Protein 1S9A (pdb70)

B-factor: mean 57.94, std 10.16, range [31.76, 97.39]

Structure (mmCIF, N/CA/C/O backbone):
data_1S9A
#
_entry.id   1S9A
#
_cell.length_a   89.328
_cell.length_b   89.328
_cell.length_c   313.395
_cell.angle_alpha   90.00
_cell.angle_beta   90.00
_cell.angle_gamma   120.00
#
_symmetry.space_group_name_H-M   'P 63 2 2'
#
loop_
_entity.id
_entity.type
_entity.pdbx_description
1 polymer 'Chlorocatechol 1,2-dioxygenase'
2 non-polymer 'FE (III) ION'
3 non-polymer '(1-HEXADECANOYL-2-TETRADECANOYL-GLYCEROL-3-YL) PHOSPHONYL CHOLINE'
4 non-polymer TRIS(HYDROXYETHYL)AMINOMETHANE
5 non-polymer 'BENZOIC ACID'
6 water water
#
loop_
_atom_site.group_PDB
_atom_site.id
_atom_site.type_symbol
_atom_site.label_atom_id
_atom_site.label_alt_id
_atom_site.label_comp_id
_atom_site.label_asym_id
_atom_site.label_entity_id
_atom_site.label_seq_id
_atom_site.pdbx_PDB_ins_code
_atom_site.Cartn_x
_atom_site.Cartn_y
_atom_site.Cartn_z
_atom_site.occupancy
_atom_site.B_iso_or_equiv
_atom_site.auth_seq_id
_atom_site.auth_comp_id
_atom_site.auth_asym_id
_atom_site.auth_atom_id
_atom_site.pdbx_PDB_model_num
ATOM 1 N N . ALA A 1 2 ? 17.471 66.639 265.587 1.00 63.28 2 ALA A N 1
ATOM 2 C CA . ALA A 1 2 ? 18.764 67.012 266.225 1.00 63.35 2 ALA A CA 1
ATOM 3 C C . ALA A 1 2 ? 18.629 68.152 267.232 1.00 63.24 2 ALA A C 1
ATOM 4 O O . ALA A 1 2 ? 17.908 69.117 266.985 1.00 63.36 2 ALA A O 1
ATOM 6 N N . ASN A 1 3 ? 19.354 68.024 268.350 1.00 62.90 3 ASN A N 1
ATOM 7 C CA . ASN A 1 3 ? 19.420 69.017 269.421 1.00 62.16 3 ASN A CA 1
ATOM 8 C C . ASN A 1 3 ? 20.656 69.914 269.336 1.00 61.35 3 ASN A C 1
ATOM 9 O O . ASN A 1 3 ? 21.786 69.426 269.454 1.00 61.53 3 ASN A O 1
ATOM 14 N N . THR A 1 4 ? 20.463 71.222 269.161 1.00 60.30 4 THR A N 1
ATOM 15 C CA . THR A 1 4 ? 21.614 72.138 269.106 1.00 59.26 4 THR A CA 1
ATOM 16 C C . THR A 1 4 ? 22.377 72.170 270.428 1.00 57.96 4 THR A C 1
ATOM 17 O O . THR A 1 4 ? 23.573 72.419 270.430 1.00 57.74 4 THR A O 1
ATOM 21 N N . ARG A 1 5 ? 21.672 71.925 271.537 1.00 56.80 5 ARG A N 1
ATOM 22 C CA . ARG A 1 5 ? 22.304 71.746 272.848 1.00 55.77 5 ARG A CA 1
ATOM 23 C C . ARG A 1 5 ? 23.321 70.605 272.797 1.00 54.89 5 ARG A C 1
ATOM 24 O O . ARG A 1 5 ? 24.486 70.781 273.171 1.00 54.25 5 ARG A O 1
ATOM 32 N N . VAL A 1 6 ? 22.873 69.441 272.333 1.00 53.86 6 VAL A N 1
ATOM 33 C CA . VAL A 1 6 ? 23.752 68.284 272.261 1.00 53.36 6 VAL A CA 1
ATOM 34 C C . VAL A 1 6 ? 24.914 68.586 271.317 1.00 52.75 6 VAL A C 1
ATOM 35 O O . VAL A 1 6 ? 26.063 68.250 271.613 1.00 52.18 6 VAL A O 1
ATOM 39 N N . ILE A 1 7 ? 24.624 69.268 270.214 1.00 52.12 7 ILE A N 1
ATOM 40 C CA . ILE A 1 7 ? 25.661 69.521 269.238 1.00 51.82 7 ILE A CA 1
ATOM 41 C C . ILE A 1 7 ? 26.722 70.460 269.797 1.00 51.83 7 ILE A C 1
ATOM 42 O O . ILE A 1 7 ? 27.921 70.174 269.705 1.00 52.34 7 ILE A O 1
ATOM 47 N N . GLU A 1 8 ? 26.289 71.554 270.404 1.00 51.44 8 GLU A N 1
ATOM 48 C CA . GLU A 1 8 ? 27.223 72.523 270.949 1.00 51.71 8 GLU A CA 1
ATOM 49 C C . GLU A 1 8 ? 28.048 71.933 272.090 1.00 50.83 8 GLU A C 1
ATOM 50 O O . GLU A 1 8 ? 29.272 72.028 272.074 1.00 51.04 8 GLU A O 1
ATOM 56 N N . LEU A 1 9 ? 27.377 71.288 273.046 1.00 49.80 9 LEU A N 1
ATOM 57 C CA . LEU A 1 9 ? 28.042 70.698 274.198 1.00 48.72 9 LEU A CA 1
ATOM 58 C C . LEU A 1 9 ? 28.896 69.507 273.827 1.00 48.54 9 LEU A C 1
ATOM 59 O O . LEU A 1 9 ? 30.023 69.391 274.303 1.00 48.59 9 LEU A O 1
ATOM 64 N N . PHE A 1 10 ? 28.383 68.631 272.970 1.00 47.96 10 PHE A N 1
ATOM 65 C CA . PHE A 1 10 ? 29.119 67.425 272.647 1.00 47.83 10 PHE A CA 1
ATOM 66 C C . PHE A 1 10 ? 30.350 67.666 271.788 1.00 47.67 10 PHE A C 1
ATOM 67 O O . PHE A 1 10 ? 31.356 66.994 271.974 1.00 47.90 10 PHE A O 1
ATOM 75 N N . ASP A 1 11 ? 30.270 68.599 270.844 1.00 47.62 11 ASP A N 1
ATOM 76 C CA . ASP A 1 11 ? 31.415 68.933 270.001 1.00 47.64 11 ASP A CA 1
ATOM 77 C C . ASP A 1 11 ? 32.534 69.540 270.836 1.00 47.60 11 ASP A C 1
ATOM 78 O O . ASP A 1 11 ? 33.716 69.233 270.620 1.00 47.95 11 ASP A O 1
ATOM 83 N N . GLU A 1 12 ? 32.162 70.392 271.796 1.00 47.29 12 GLU A N 1
ATOM 84 C CA . GLU A 1 12 ? 33.132 70.991 272.693 1.00 47.08 12 GLU A CA 1
ATOM 85 C C . GLU A 1 12 ? 33.767 69.939 273.580 1.00 47.01 12 GLU A C 1
ATOM 86 O O . GLU A 1 12 ? 34.996 69.887 273.673 1.00 46.86 12 GLU A O 1
ATOM 92 N N . PHE A 1 13 ? 32.918 69.115 274.210 1.00 47.00 13 PHE A N 1
ATOM 93 C CA . PHE A 1 13 ? 33.322 68.002 275.075 1.00 47.02 13 PHE A CA 1
ATOM 94 C C . PHE A 1 13 ? 34.315 67.067 274.375 1.00 47.70 13 PHE A C 1
ATOM 95 O O . PHE A 1 13 ? 35.317 66.669 274.978 1.00 47.78 13 PHE A O 1
ATOM 103 N N . THR A 1 14 ? 34.066 66.730 273.108 1.00 47.87 14 THR A N 1
ATOM 104 C CA . THR A 1 14 ? 35.033 65.907 272.381 1.00 48.80 14 THR A CA 1
ATOM 105 C C . THR A 1 14 ? 36.376 66.609 272.136 1.00 49.01 14 THR A C 1
ATOM 106 O O . THR A 1 14 ? 37.417 65.986 272.330 1.00 49.42 14 THR A O 1
ATOM 110 N N . ASP A 1 15 ? 36.361 67.884 271.733 1.00 49.31 15 ASP A N 1
ATOM 111 C CA . ASP A 1 15 ? 37.602 68.670 271.648 1.00 49.79 15 ASP A CA 1
ATOM 112 C C . ASP A 1 15 ? 38.346 68.690 272.984 1.00 49.36 15 ASP A C 1
ATOM 113 O O . ASP A 1 15 ? 39.573 68.627 273.010 1.00 49.52 15 ASP A O 1
ATOM 118 N N . LEU A 1 16 ? 37.585 68.781 274.079 1.00 48.77 16 LEU A N 1
ATOM 119 C CA . LEU A 1 16 ? 38.103 68.853 275.445 1.00 48.19 16 LEU A CA 1
ATOM 120 C C . LEU A 1 16 ? 38.805 67.577 275.878 1.00 47.45 16 LEU A C 1
ATOM 121 O O . LEU A 1 16 ? 39.893 67.617 276.470 1.00 46.77 16 LEU A O 1
ATOM 126 N N . ILE A 1 17 ? 38.161 66.447 275.600 1.00 46.99 17 ILE A N 1
ATOM 127 C CA . ILE A 1 17 ? 38.711 65.156 275.970 1.00 46.20 17 ILE A CA 1
ATOM 128 C C . ILE A 1 17 ? 39.889 64.817 275.065 1.00 46.40 17 ILE A C 1
ATOM 129 O O . ILE A 1 17 ? 40.884 64.234 275.524 1.00 46.04 17 ILE A O 1
ATOM 134 N N . ARG A 1 18 ? 39.795 65.218 273.799 1.00 46.57 18 ARG A N 1
ATOM 135 C CA . ARG A 1 18 ? 40.896 65.010 272.857 1.00 47.16 18 ARG A CA 1
ATOM 136 C C . ARG A 1 18 ? 42.136 65.778 273.299 1.00 47.30 18 ARG A C 1
ATOM 137 O O . ARG A 1 18 ? 43.225 65.217 273.293 1.00 47.50 18 ARG A O 1
ATOM 145 N N . ASP A 1 19 ? 41.957 67.038 273.718 1.00 46.92 19 ASP A N 1
ATOM 146 C CA . ASP A 1 19 ? 43.044 67.843 274.255 1.00 46.91 19 ASP A CA 1
ATOM 147 C C . ASP A 1 19 ? 43.646 67.243 275.528 1.00 46.07 19 ASP A C 1
ATOM 148 O O . ASP A 1 19 ? 44.841 67.383 275.791 1.00 45.80 19 ASP A O 1
ATOM 153 N N . PHE A 1 20 ? 42.803 66.592 276.315 1.00 45.08 20 PHE A N 1
ATOM 154 C CA . PHE A 1 20 ? 43.208 65.963 277.566 1.00 44.36 20 PHE A CA 1
ATOM 155 C C . PHE A 1 20 ? 44.099 64.753 277.249 1.00 43.95 20 PHE A C 1
ATOM 156 O O . PHE A 1 20 ? 45.222 64.661 277.738 1.00 43.86 20 PHE A O 1
ATOM 164 N N . ILE A 1 21 ? 43.579 63.844 276.425 1.00 43.51 21 ILE A N 1
ATOM 165 C CA . ILE A 1 21 ? 44.334 62.731 275.862 1.00 43.08 21 ILE A CA 1
ATOM 166 C C . ILE A 1 21 ? 45.726 63.170 275.393 1.00 43.80 21 ILE A C 1
ATOM 167 O O . ILE A 1 21 ? 46.720 62.580 275.781 1.00 44.12 21 ILE A O 1
ATOM 172 N N . VAL A 1 22 ? 45.790 64.206 274.556 1.00 44.51 22 VAL A N 1
ATOM 173 C CA . VAL A 1 22 ? 47.058 64.751 274.098 1.00 44.87 22 VAL A CA 1
ATOM 174 C C . VAL A 1 22 ? 47.887 65.349 275.244 1.00 45.54 22 VAL A C 1
ATOM 175 O O . VAL A 1 22 ? 49.018 64.944 275.446 1.00 45.61 22 VAL A O 1
ATOM 179 N N . ARG A 1 23 ? 47.315 66.301 275.983 1.00 46.58 23 ARG A N 1
ATOM 180 C CA . ARG A 1 23 ? 47.995 66.990 277.095 1.00 47.65 23 ARG A CA 1
ATOM 181 C C . ARG A 1 23 ? 48.672 66.030 278.059 1.00 47.47 23 ARG A C 1
ATOM 182 O O . ARG A 1 23 ? 49.804 66.249 278.476 1.00 47.97 23 ARG A O 1
ATOM 187 N N . HIS A 1 24 ? 47.960 64.972 278.412 1.00 47.05 24 HIS A N 1
ATOM 188 C CA . HIS A 1 24 ? 48.433 64.026 279.407 1.00 47.06 24 HIS A CA 1
ATOM 189 C C . HIS A 1 24 ? 49.101 62.779 278.825 1.00 47.49 24 HIS A C 1
ATOM 190 O O . HIS A 1 24 ? 49.592 61.931 279.577 1.00 46.93 24 HIS A O 1
ATOM 197 N N . GLU A 1 25 ? 49.130 62.683 277.497 1.00 48.30 25 GLU A N 1
ATOM 198 C CA . GLU A 1 25 ? 49.849 61.610 276.811 1.00 49.84 25 GLU A CA 1
ATOM 199 C C . GLU A 1 25 ? 49.223 60.255 277.180 1.00 49.88 25 GLU A C 1
ATOM 200 O O . GLU A 1 25 ? 49.929 59.338 277.646 1.00 49.77 25 GLU A O 1
ATOM 206 N N . ILE A 1 26 ? 47.904 60.137 277.012 1.00 49.59 26 ILE A N 1
ATOM 207 C CA . ILE A 1 26 ? 47.226 58.896 277.383 1.00 49.71 26 ILE A CA 1
ATOM 208 C C . ILE A 1 26 ? 47.515 57.796 276.364 1.00 50.31 26 ILE A C 1
ATOM 209 O O . ILE A 1 26 ? 47.248 57.947 275.167 1.00 50.62 26 ILE A O 1
ATOM 214 N N . THR A 1 27 ? 48.078 56.695 276.849 1.00 50.69 27 THR A N 1
ATOM 215 C CA . THR A 1 27 ? 48.573 55.638 275.971 1.00 50.98 27 THR A CA 1
ATOM 216 C C . THR A 1 27 ? 47.444 54.718 275.576 1.00 51.14 27 THR A C 1
ATOM 217 O O . THR A 1 27 ? 46.368 54.766 276.171 1.00 52.05 27 THR A O 1
ATOM 221 N N . THR A 1 28 ? 47.707 53.862 274.595 1.00 51.18 28 THR A N 1
ATOM 222 C CA . THR A 1 28 ? 46.821 52.746 274.269 1.00 51.44 28 THR A CA 1
ATOM 223 C C . THR A 1 28 ? 46.441 51.831 275.466 1.00 51.76 28 THR A C 1
ATOM 224 O O . THR A 1 28 ? 45.258 51.575 275.670 1.00 52.30 28 THR A O 1
ATOM 228 N N . PRO A 1 29 ? 47.394 51.331 276.254 1.00 51.95 29 PRO A N 1
ATOM 229 C CA . PRO A 1 29 ? 47.028 50.558 277.447 1.00 52.03 29 PRO A CA 1
ATOM 230 C C . PRO A 1 29 ? 46.084 51.327 278.376 1.00 52.35 29 PRO A C 1
ATOM 231 O O . PRO A 1 29 ? 45.010 50.803 278.691 1.00 52.36 29 PRO A O 1
ATOM 235 N N . GLU A 1 30 ? 46.477 52.544 278.774 1.00 52.63 30 GLU A N 1
ATOM 236 C CA . GLU A 1 30 ? 45.685 53.440 279.626 1.00 52.27 30 GLU A CA 1
ATOM 237 C C . GLU A 1 30 ? 44.265 53.616 279.080 1.00 52.42 30 GLU A C 1
ATOM 238 O O . GLU A 1 30 ? 43.291 53.489 279.809 1.00 52.31 30 GLU A O 1
ATOM 244 N N . TYR A 1 31 ? 44.159 53.881 277.785 1.00 52.44 31 TYR A N 1
ATOM 245 C CA . TYR A 1 31 ? 42.865 53.957 277.113 1.00 53.10 31 TYR A CA 1
ATOM 246 C C . TYR A 1 31 ? 42.020 52.683 277.280 1.00 53.49 31 TYR A C 1
ATOM 247 O O . TYR A 1 31 ? 40.810 52.752 277.550 1.00 53.72 31 TYR A O 1
ATOM 256 N N . GLU A 1 32 ? 42.669 51.528 277.116 1.00 53.63 32 GLU A N 1
ATOM 257 C CA . GLU A 1 32 ? 42.018 50.224 277.267 1.00 53.49 32 GLU A CA 1
ATOM 258 C C . GLU A 1 32 ? 41.544 49.993 278.698 1.00 52.26 32 GLU A C 1
ATOM 259 O O . GLU A 1 32 ? 40.494 49.411 278.928 1.00 52.34 32 GLU A O 1
ATOM 265 N N . THR A 1 33 ? 42.332 50.470 279.650 1.00 51.37 33 THR A N 1
ATOM 266 C CA . THR A 1 33 ? 42.040 50.330 281.073 1.00 50.79 33 THR A CA 1
ATOM 267 C C . THR A 1 33 ? 40.809 51.145 281.437 1.00 50.34 33 THR A C 1
ATOM 268 O O . THR A 1 33 ? 39.990 50.741 282.283 1.00 49.37 33 THR A O 1
ATOM 272 N N . ILE A 1 34 ? 40.708 52.299 280.778 1.00 50.01 34 ILE A N 1
ATOM 273 C CA . ILE A 1 34 ? 39.629 53.243 280.987 1.00 49.64 34 ILE A CA 1
ATOM 274 C C . ILE A 1 34 ? 38.388 52.656 280.331 1.00 49.51 34 ILE A C 1
ATOM 275 O O . ILE A 1 34 ? 37.315 52.608 280.935 1.00 49.09 34 ILE A O 1
ATOM 280 N N . MET A 1 35 ? 38.559 52.187 279.100 1.00 49.71 35 MET A N 1
ATOM 281 C CA . MET A 1 35 ? 37.495 51.502 278.390 1.00 50.28 35 MET A CA 1
ATOM 282 C C . MET A 1 35 ? 37.027 50.326 279.223 1.00 50.49 35 MET A C 1
ATOM 283 O O . MET A 1 35 ? 35.823 50.157 279.416 1.00 51.17 35 MET A O 1
ATOM 288 N N . GLN A 1 36 ? 37.959 49.536 279.749 1.00 50.13 36 GLN A N 1
ATOM 289 C CA . GLN A 1 36 ? 37.531 48.403 280.552 1.00 50.70 36 GLN A CA 1
ATOM 290 C C . GLN A 1 36 ? 36.890 48.839 281.869 1.00 50.43 36 GLN A C 1
ATOM 291 O O . GLN A 1 36 ? 35.916 48.239 282.296 1.00 51.03 36 GLN A O 1
ATOM 297 N N . TYR A 1 37 ? 37.400 49.896 282.491 1.00 50.28 37 TYR A N 1
ATOM 298 C CA . TYR A 1 37 ? 36.867 50.326 283.788 1.00 49.96 37 TYR A CA 1
ATOM 299 C C . TYR A 1 37 ? 35.435 50.843 283.629 1.00 50.38 37 TYR A C 1
ATOM 300 O O . TYR A 1 37 ? 34.569 50.583 284.480 1.00 49.96 37 TYR A O 1
ATOM 309 N N . MET A 1 38 ? 35.196 51.553 282.524 1.00 50.51 38 MET A N 1
ATOM 310 C CA . MET A 1 38 ? 33.890 52.132 282.265 1.00 50.81 38 MET A CA 1
ATOM 311 C C . MET A 1 38 ? 32.891 51.016 282.100 1.00 51.20 38 MET A C 1
ATOM 312 O O . MET A 1 38 ? 31.771 51.101 282.596 1.00 51.92 38 MET A O 1
ATOM 317 N N . ILE A 1 39 ? 33.312 49.960 281.413 1.00 51.24 39 ILE A N 1
ATOM 318 C CA . ILE A 1 39 ? 32.439 48.827 281.142 1.00 51.32 39 ILE A CA 1
ATOM 319 C C . ILE A 1 39 ? 31.989 48.179 282.442 1.00 51.67 39 ILE A C 1
ATOM 320 O O . ILE A 1 39 ? 30.810 47.867 282.611 1.00 51.83 39 ILE A O 1
ATOM 325 N N . SER A 1 40 ? 32.929 48.010 283.364 1.00 52.29 40 SER A N 1
ATOM 326 C CA . SER A 1 40 ? 32.655 47.348 284.635 1.00 52.77 40 SER A CA 1
ATOM 327 C C . SER A 1 40 ? 31.705 48.148 285.529 1.00 52.82 40 SER A C 1
ATOM 328 O O . SER A 1 40 ? 30.944 47.556 286.297 1.00 53.31 40 SER A O 1
ATOM 331 N N . VAL A 1 41 ? 31.749 49.481 285.427 1.00 52.79 41 VAL A N 1
ATOM 332 C CA . VAL A 1 41 ? 30.791 50.356 286.123 1.00 52.52 41 VAL A CA 1
ATOM 333 C C . VAL A 1 41 ? 29.355 50.030 285.671 1.00 52.61 41 VAL A C 1
ATOM 334 O O . VAL A 1 41 ? 28.455 49.847 286.500 1.00 51.69 41 VAL A O 1
ATOM 338 N N . GLY A 1 42 ? 29.176 49.940 284.350 1.00 53.24 42 GLY A N 1
ATOM 339 C CA . GLY A 1 42 ? 27.931 49.512 283.728 1.00 54.02 42 GLY A CA 1
ATOM 340 C C . GLY A 1 42 ? 27.507 48.121 284.168 1.00 54.77 42 GLY A C 1
ATOM 341 O O . GLY A 1 42 ? 26.338 47.896 284.515 1.00 54.73 42 GLY A O 1
ATOM 342 N N . GLU A 1 43 ? 28.470 47.198 284.187 1.00 55.03 43 GLU A N 1
ATOM 343 C CA . GLU A 1 43 ? 28.238 45.833 284.662 1.00 54.96 43 GLU A CA 1
ATOM 344 C C . GLU A 1 43 ? 27.923 45.749 286.154 1.00 54.20 43 GLU A C 1
ATOM 345 O O . GLU A 1 43 ? 27.324 44.768 286.592 1.00 55.00 43 GLU A O 1
ATOM 351 N N . ALA A 1 44 ? 28.326 46.750 286.932 1.00 52.84 44 ALA A N 1
ATOM 352 C CA . ALA A 1 44 ? 28.052 46.752 288.373 1.00 51.65 44 ALA A CA 1
ATOM 353 C C . ALA A 1 44 ? 26.811 47.554 288.700 1.00 51.26 44 ALA A C 1
ATOM 354 O O . ALA A 1 44 ? 26.448 47.678 289.870 1.00 51.11 44 ALA A O 1
ATOM 356 N N . GLY A 1 45 ? 26.177 48.111 287.666 1.00 51.02 45 GLY A N 1
ATOM 357 C CA . GLY A 1 45 ? 25.064 49.035 287.839 1.00 50.92 45 GLY A CA 1
ATOM 358 C C . GLY A 1 45 ? 25.391 50.324 288.594 1.00 50.55 45 GLY A C 1
ATOM 359 O O . GLY A 1 45 ? 24.557 50.875 289.306 1.00 50.79 45 GLY A O 1
ATOM 360 N N . GLU A 1 46 ? 26.593 50.839 288.409 1.00 50.09 46 GLU A N 1
ATOM 361 C CA . GLU A 1 46 ? 27.086 51.871 289.311 1.00 49.93 46 GLU A CA 1
ATOM 362 C C . GLU A 1 46 ? 27.141 53.285 288.725 1.00 49.17 46 GLU A C 1
ATOM 363 O O . GLU A 1 46 ? 27.557 54.229 289.400 1.00 48.49 46 GLU A O 1
ATOM 369 N N . TRP A 1 47 ? 26.687 53.434 287.489 1.00 48.51 47 TRP A N 1
ATOM 370 C CA . TRP A 1 47 ? 26.759 54.732 286.834 1.00 48.16 47 TRP A CA 1
ATOM 371 C C . TRP A 1 47 ? 26.141 55.851 287.657 1.00 47.87 47 TRP A C 1
ATOM 372 O O . TRP A 1 47 ? 26.814 56.845 287.881 1.00 47.91 47 TRP A O 1
ATOM 383 N N . PRO A 1 48 ? 24.902 55.696 288.143 1.00 47.94 48 PRO A N 1
ATOM 384 C CA . PRO A 1 48 ? 24.317 56.683 289.070 1.00 47.79 48 PRO A CA 1
ATOM 385 C C . PRO A 1 48 ? 25.201 56.999 290.273 1.00 47.60 48 PRO A C 1
ATOM 386 O O . PRO A 1 48 ? 25.531 58.171 290.485 1.00 47.53 48 PRO A O 1
ATOM 390 N N . LEU A 1 49 ? 25.595 55.968 291.018 1.00 47.53 49 LEU A N 1
ATOM 391 C CA . LEU A 1 49 ? 26.474 56.128 292.181 1.00 47.35 49 LEU A CA 1
ATOM 392 C C . LEU A 1 49 ? 27.796 56.832 291.830 1.00 46.97 49 LEU A C 1
ATOM 393 O O . LEU A 1 49 ? 28.215 57.761 292.525 1.00 47.09 49 LEU A O 1
ATOM 398 N N . TRP A 1 50 ? 28.440 56.378 290.755 1.00 46.53 50 TRP A N 1
ATOM 399 C CA . TRP A 1 50 ? 29.708 56.933 290.304 1.00 46.03 50 TRP A CA 1
ATOM 400 C C . TRP A 1 50 ? 29.561 58.440 290.022 1.00 45.94 50 TRP A C 1
ATOM 401 O O . TRP A 1 50 ? 30.264 59.261 290.626 1.00 45.30 50 TRP A O 1
ATOM 412 N N . LEU A 1 51 ? 28.629 58.789 289.130 1.00 45.63 51 LEU A N 1
ATOM 413 C CA . LEU A 1 51 ? 28.498 60.162 288.641 1.00 45.71 51 LEU A CA 1
ATOM 414 C C . LEU A 1 51 ? 28.055 61.085 289.735 1.00 46.31 51 LEU A C 1
ATOM 415 O O . LEU A 1 51 ? 28.486 62.238 289.802 1.00 46.36 51 LEU A O 1
ATOM 420 N N . ASP A 1 52 ? 27.182 60.567 290.591 1.00 47.05 52 ASP A N 1
ATOM 421 C CA . ASP A 1 52 ? 26.695 61.320 291.725 1.00 47.76 52 ASP A CA 1
ATOM 422 C C . ASP A 1 52 ? 27.815 61.549 292.721 1.00 47.59 52 ASP A C 1
ATOM 423 O O . ASP A 1 52 ? 27.878 62.608 293.361 1.00 47.69 52 ASP A O 1
ATOM 428 N N . ALA A 1 53 ? 28.687 60.550 292.869 1.00 47.34 53 ALA A N 1
ATOM 429 C CA . ALA A 1 53 ? 29.789 60.644 293.840 1.00 46.97 53 ALA A CA 1
ATOM 430 C C . ALA A 1 53 ? 30.674 61.824 293.501 1.00 46.51 53 ALA A C 1
ATOM 431 O O . ALA A 1 53 ? 31.045 62.592 294.374 1.00 46.46 53 ALA A O 1
ATOM 433 N N . PHE A 1 54 ? 30.959 61.991 292.213 1.00 46.33 54 PHE A N 1
ATOM 434 C CA . PHE A 1 54 ? 31.933 62.994 291.774 1.00 45.94 54 PHE A CA 1
ATOM 435 C C . PHE A 1 54 ? 31.350 64.294 291.235 1.00 45.75 54 PHE A C 1
ATOM 436 O O . PHE A 1 54 ? 31.971 65.341 291.397 1.00 46.08 54 PHE A O 1
ATOM 444 N N . PHE A 1 55 ? 30.167 64.240 290.623 1.00 45.41 55 PHE A N 1
ATOM 445 C CA . PHE A 1 55 ? 29.683 65.373 289.836 1.00 44.86 55 PHE A CA 1
ATOM 446 C C . PHE A 1 55 ? 28.364 66.017 290.259 1.00 45.15 55 PHE A C 1
ATOM 447 O O . PHE A 1 55 ? 28.178 67.208 290.043 1.00 45.35 55 PHE A O 1
ATOM 455 N N . GLU A 1 56 ? 27.460 65.267 290.879 1.00 45.24 56 GLU A N 1
ATOM 456 C CA . GLU A 1 56 ? 26.183 65.857 291.291 1.00 45.38 56 GLU A CA 1
ATOM 457 C C . GLU A 1 56 ? 26.335 67.111 292.161 1.00 45.71 56 GLU A C 1
ATOM 458 O O . GLU A 1 56 ? 25.466 67.994 292.145 1.00 45.66 56 GLU A O 1
ATOM 464 N N . THR A 1 57 ? 27.408 67.183 292.942 1.00 45.49 57 THR A N 1
ATOM 465 C CA . THR A 1 57 ? 27.676 68.401 293.694 1.00 46.25 57 THR A CA 1
ATOM 466 C C . THR A 1 57 ? 27.679 69.583 292.746 1.00 45.65 57 THR A C 1
ATOM 467 O O . THR A 1 57 ? 27.041 70.585 293.009 1.00 45.97 57 THR A O 1
ATOM 471 N N . THR A 1 58 ? 28.405 69.456 291.646 1.00 45.42 58 THR A N 1
ATOM 472 C CA . THR A 1 58 ? 28.577 70.564 290.728 1.00 45.77 58 THR A CA 1
ATOM 473 C C . THR A 1 58 ? 27.282 70.907 290.004 1.00 46.47 58 THR A C 1
ATOM 474 O O . THR A 1 58 ? 26.962 72.092 289.852 1.00 46.82 58 THR A O 1
ATOM 478 N N . VAL A 1 59 ? 26.539 69.892 289.567 1.00 46.56 59 VAL A N 1
ATOM 479 C CA . VAL A 1 59 ? 25.244 70.175 288.981 1.00 47.80 59 VAL A CA 1
ATOM 480 C C . VAL A 1 59 ? 24.331 70.810 290.040 1.00 48.46 59 VAL A C 1
ATOM 481 O O . VAL A 1 59 ? 23.596 71.754 289.735 1.00 48.64 59 VAL A O 1
ATOM 485 N N . ASP A 1 60 ? 24.429 70.347 291.287 1.00 49.37 60 ASP A N 1
ATOM 486 C CA . ASP A 1 60 ? 23.705 70.994 292.374 1.00 50.61 60 ASP A CA 1
ATOM 487 C C . ASP A 1 60 ? 24.075 72.463 292.569 1.00 51.40 60 ASP A C 1
ATOM 488 O O . ASP A 1 60 ? 23.195 73.290 292.758 1.00 51.02 60 ASP A O 1
ATOM 493 N N . SER A 1 61 ? 25.369 72.774 292.520 1.00 53.03 61 SER A N 1
ATOM 494 C CA . SER A 1 61 ? 25.878 74.132 292.754 1.00 55.06 61 SER A CA 1
ATOM 495 C C . SER A 1 61 ? 25.326 75.184 291.791 1.00 56.08 61 SER A C 1
ATOM 496 O O . SER A 1 61 ? 25.094 76.332 292.163 1.00 56.14 61 SER A O 1
ATOM 499 N N . VAL A 1 62 ? 25.122 74.789 290.545 1.00 57.57 62 VAL A N 1
ATOM 500 C CA . VAL A 1 62 ? 24.784 75.746 289.508 1.00 58.90 62 VAL A CA 1
ATOM 501 C C . VAL A 1 62 ? 23.301 75.911 289.360 1.00 60.12 62 VAL A C 1
ATOM 502 O O . VAL A 1 62 ? 22.837 76.955 288.905 1.00 60.44 62 VAL A O 1
ATOM 506 N N . SER A 1 63 ? 22.566 74.886 289.783 1.00 61.64 63 SER A N 1
ATOM 507 C CA . SER A 1 63 ? 21.118 74.821 289.593 1.00 63.18 63 SER A CA 1
ATOM 508 C C . SER A 1 63 ? 20.326 75.646 290.611 1.00 63.85 63 SER A C 1
ATOM 509 O O . SER A 1 63 ? 19.346 76.300 290.229 1.00 64.54 63 SER A O 1
ATOM 512 N N . TYR A 1 64 ? 20.756 75.612 291.878 1.00 63.94 64 TYR A N 1
ATOM 513 C CA . TYR A 1 64 ? 20.033 76.218 293.004 1.00 64.45 64 TYR A CA 1
ATOM 514 C C . TYR A 1 64 ? 20.978 77.139 293.792 1.00 64.62 64 TYR A C 1
ATOM 515 O O . TYR A 1 64 ? 22.148 76.806 293.964 1.00 65.13 64 TYR A O 1
ATOM 524 N N . GLY A 1 65 ? 20.483 78.284 294.265 1.00 64.58 65 GLY A N 1
ATOM 525 C CA . GLY A 1 65 ? 21.328 79.275 294.922 1.00 64.50 65 GLY A CA 1
ATOM 526 C C . GLY A 1 65 ? 21.157 79.363 296.436 1.00 64.64 65 GLY A C 1
ATOM 527 O O . GLY A 1 65 ? 20.203 78.806 296.985 1.00 64.76 65 GLY A O 1
ATOM 528 N N . LYS A 1 66 ? 22.096 80.039 297.107 1.00 64.57 66 LYS A N 1
ATOM 529 C CA . LYS A 1 66 ? 21.994 80.345 298.541 1.00 64.44 66 LYS A CA 1
ATOM 530 C C . LYS A 1 66 ? 21.106 81.567 298.768 1.00 63.70 66 LYS A C 1
ATOM 531 O O . LYS A 1 66 ? 20.884 82.363 297.859 1.00 64.46 66 LYS A O 1
ATOM 537 N N . GLY A 1 67 ? 20.615 81.728 299.987 1.00 62.74 67 GLY A N 1
ATOM 538 C CA . GLY A 1 67 ? 19.832 82.899 300.352 1.00 61.41 67 GLY A CA 1
ATOM 539 C C . GLY A 1 67 ? 19.214 82.712 301.715 1.00 60.48 67 GLY A C 1
ATOM 540 O O . GLY A 1 67 ? 19.768 82.014 302.567 1.00 60.20 67 GLY A O 1
ATOM 541 N N . ASN A 1 68 ? 18.057 83.321 301.934 1.00 59.82 68 ASN A N 1
ATOM 542 C CA . ASN A 1 68 ? 17.391 83.149 303.215 1.00 59.18 68 ASN A CA 1
ATOM 543 C C . ASN A 1 68 ? 16.367 82.022 303.165 1.00 58.22 68 ASN A C 1
ATOM 544 O O . ASN A 1 68 ? 15.297 82.079 303.783 1.00 59.11 68 ASN A O 1
ATOM 549 N N . TRP A 1 69 ? 16.729 80.982 302.422 1.00 56.36 69 TRP A N 1
ATOM 550 C CA . TRP A 1 69 ? 15.959 79.753 302.340 1.00 53.92 69 TRP A CA 1
ATOM 551 C C . TRP A 1 69 ? 16.909 78.603 302.615 1.00 51.88 69 TRP A C 1
ATOM 552 O O . TRP A 1 69 ? 18.116 78.781 302.641 1.00 51.48 69 TRP A O 1
ATOM 563 N N . THR A 1 70 ? 16.368 77.417 302.807 1.00 49.81 70 THR A N 1
ATOM 564 C CA . THR A 1 70 ? 17.215 76.279 303.073 1.00 47.95 70 THR A CA 1
ATOM 565 C C . THR A 1 70 ? 18.049 75.944 301.842 1.00 47.29 70 THR A C 1
ATOM 566 O O . THR A 1 70 ? 17.524 75.856 300.741 1.00 46.79 70 THR A O 1
ATOM 570 N N . SER A 1 71 ? 19.350 75.770 302.047 1.00 46.50 71 SER A N 1
ATOM 571 C CA . SER A 1 71 ? 20.235 75.285 301.005 1.00 45.68 71 SER A CA 1
ATOM 572 C C . SER A 1 71 ? 19.892 73.850 300.597 1.00 45.40 71 SER A C 1
ATOM 573 O O . SER A 1 71 ? 19.515 73.015 301.436 1.00 44.83 71 SER A O 1
ATOM 576 N N . SER A 1 72 ? 20.013 73.590 299.294 1.00 44.60 72 SER A N 1
ATOM 577 C CA . SER A 1 72 ? 19.819 72.267 298.737 1.00 43.88 72 SER A CA 1
ATOM 578 C C . SER A 1 72 ? 21.109 71.494 298.910 1.00 44.22 72 SER A C 1
ATOM 579 O O . SER A 1 72 ? 22.136 72.062 299.254 1.00 43.97 72 SER A O 1
ATOM 582 N N . ALA A 1 73 ? 21.053 70.194 298.665 1.00 44.01 73 ALA A N 1
ATOM 583 C CA . ALA A 1 73 ? 22.256 69.401 298.572 1.00 44.16 73 ALA A CA 1
ATOM 584 C C . ALA A 1 73 ? 21.915 68.289 297.601 1.00 44.39 73 ALA A C 1
ATOM 585 O O . ALA A 1 73 ? 20.748 68.151 297.208 1.00 44.52 73 ALA A O 1
ATOM 587 N N . ILE A 1 74 ? 22.912 67.506 297.201 1.00 44.10 74 ILE A N 1
ATOM 588 C CA . ILE A 1 74 ? 22.687 66.462 296.203 1.00 44.16 74 ILE A CA 1
ATOM 589 C C . ILE A 1 74 ? 21.636 65.442 296.673 1.00 44.40 74 ILE A C 1
ATOM 590 O O . ILE A 1 74 ? 21.409 65.260 297.872 1.00 45.09 74 ILE A O 1
ATOM 595 N N . GLN A 1 75 ? 20.964 64.816 295.720 1.00 44.44 75 GLN A N 1
ATOM 596 C CA . GLN A 1 75 ? 19.961 63.813 296.016 1.00 44.03 75 GLN A CA 1
ATOM 597 C C . GLN A 1 75 ? 20.625 62.452 296.221 1.00 43.91 75 GLN A C 1
ATOM 598 O O . GLN A 1 75 ? 20.127 61.604 296.967 1.00 43.77 75 GLN A O 1
ATOM 604 N N . GLY A 1 76 ? 21.751 62.248 295.548 1.00 43.64 76 GLY A N 1
ATOM 605 C CA . GLY A 1 76 ? 22.347 60.938 295.444 1.00 43.51 76 GLY A CA 1
ATOM 606 C C . GLY A 1 76 ? 21.472 59.998 294.632 1.00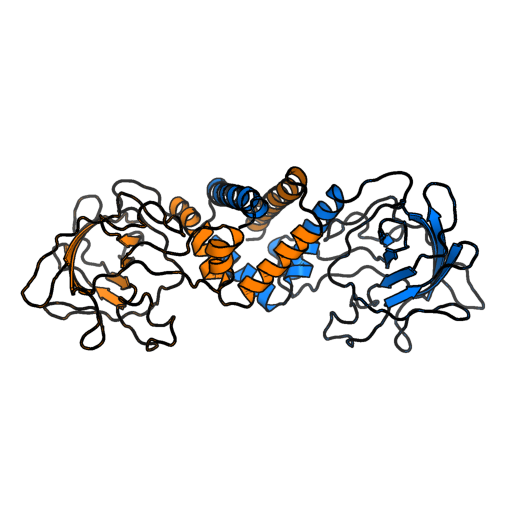 44.02 76 GLY A C 1
ATOM 607 O O . GLY A 1 76 ? 20.380 60.390 294.176 1.00 43.58 76 GLY A O 1
ATOM 608 N N . PRO A 1 77 ? 21.947 58.755 294.470 1.00 44.00 77 PRO A N 1
ATOM 609 C CA . PRO A 1 77 ? 21.259 57.724 293.679 1.00 44.07 77 PRO A CA 1
ATOM 610 C C . PRO A 1 77 ? 20.191 56.912 294.424 1.00 44.40 77 PRO A C 1
ATOM 611 O O . PRO A 1 77 ? 19.510 56.112 293.780 1.00 45.08 77 PRO A O 1
ATOM 615 N N . PHE A 1 78 ? 20.036 57.099 295.729 1.00 44.08 78 PHE A N 1
ATOM 616 C CA . PHE A 1 78 ? 19.264 56.135 296.514 1.00 43.76 78 PHE A CA 1
ATOM 617 C C . PHE A 1 78 ? 17.864 56.593 296.925 1.00 43.45 78 PHE A C 1
ATOM 618 O O . PHE A 1 78 ? 17.268 56.017 297.825 1.00 43.15 78 PHE A O 1
ATOM 626 N N . PHE A 1 79 ? 17.344 57.619 296.254 1.00 43.27 79 PHE A N 1
ATOM 627 C CA . PHE A 1 79 ? 15.962 58.043 296.468 1.00 43.05 79 PHE A CA 1
ATOM 628 C C . PHE A 1 79 ? 14.983 57.099 295.790 1.00 43.60 79 PHE A C 1
ATOM 629 O O . PHE A 1 79 ? 15.326 56.413 294.833 1.00 43.58 79 PHE A O 1
ATOM 637 N N . LYS A 1 80 ? 13.759 57.074 296.296 1.00 44.55 80 LYS A N 1
ATOM 638 C CA . LYS A 1 80 ? 12.733 56.185 295.801 1.00 45.56 80 LYS A CA 1
ATOM 639 C C . LYS A 1 80 ? 11.370 56.865 295.932 1.00 46.33 80 LYS A C 1
ATOM 640 O O . LYS A 1 80 ? 11.062 57.445 296.970 1.00 46.85 80 LYS A O 1
ATOM 646 N N . GLU A 1 81 ? 10.575 56.830 294.863 1.00 47.15 81 GLU A N 1
ATOM 647 C CA . GLU A 1 81 ? 9.267 57.486 294.837 1.00 47.65 81 GLU A CA 1
ATOM 648 C C . GLU A 1 81 ? 8.219 56.628 295.518 1.00 47.57 81 GLU A C 1
ATOM 649 O O . GLU A 1 81 ? 8.441 55.450 295.733 1.00 47.67 81 GLU A O 1
ATOM 655 N N . GLY A 1 82 ? 7.080 57.229 295.853 1.00 47.91 82 GLY A N 1
ATOM 656 C CA . GLY A 1 82 ? 5.974 56.512 296.462 1.00 48.03 82 GLY A CA 1
ATOM 657 C C . GLY A 1 82 ? 6.244 55.934 297.845 1.00 48.41 82 GLY A C 1
ATOM 658 O O . GLY A 1 82 ? 5.708 54.869 298.176 1.00 48.85 82 GLY A O 1
ATOM 659 N N . ALA A 1 83 ? 7.065 56.612 298.651 1.00 47.83 83 ALA A N 1
ATOM 660 C CA . ALA A 1 83 ? 7.274 56.204 300.040 1.00 47.70 83 ALA A CA 1
ATOM 661 C C . ALA A 1 83 ? 5.989 56.447 300.844 1.00 47.40 83 ALA A C 1
ATOM 662 O O . ALA A 1 83 ? 5.248 57.369 300.531 1.00 47.03 83 ALA A O 1
ATOM 664 N N . PRO A 1 84 ? 5.725 55.635 301.870 1.00 47.49 84 PRO A N 1
ATOM 665 C CA . PRO A 1 84 ? 4.442 55.692 302.586 1.00 47.91 84 PRO A CA 1
ATOM 666 C C . PRO A 1 84 ? 4.233 56.953 303.441 1.00 48.53 84 PRO A C 1
ATOM 667 O O . PRO A 1 84 ? 5.138 57.369 304.169 1.00 48.20 84 PRO A O 1
ATOM 671 N N . LEU A 1 85 ? 3.050 57.559 303.331 1.00 49.49 85 LEU A N 1
ATOM 672 C CA . LEU A 1 85 ? 2.659 58.630 304.251 1.00 50.90 85 LEU A CA 1
ATOM 673 C C . LEU A 1 85 ? 2.689 58.102 305.663 1.00 51.47 85 LEU A C 1
ATOM 674 O O . LEU A 1 85 ? 2.170 57.025 305.934 1.00 51.74 85 LEU A O 1
ATOM 679 N N . LEU A 1 86 ? 3.334 58.852 306.547 1.00 52.83 86 LEU A N 1
ATOM 680 C CA . LEU A 1 86 ? 3.466 58.481 307.949 1.00 54.10 86 LEU A CA 1
ATOM 681 C C . LEU A 1 86 ? 2.654 59.428 308.830 1.00 55.18 86 LEU A C 1
ATOM 682 O O . LEU A 1 86 ? 2.917 60.634 308.899 1.00 55.21 86 LEU A O 1
ATOM 687 N N . THR A 1 87 ? 1.646 58.869 309.483 1.00 56.69 87 THR A N 1
ATOM 688 C CA . THR A 1 87 ? 0.828 59.605 310.445 1.00 58.08 87 THR A CA 1
ATOM 689 C C . THR A 1 87 ? 0.704 58.781 311.721 1.00 58.91 87 THR A C 1
ATOM 690 O O . THR A 1 87 ? 1.103 57.619 311.752 1.00 59.22 87 THR A O 1
ATOM 694 N N . GLY A 1 88 ? 0.167 59.388 312.773 1.00 60.36 88 GLY A N 1
ATOM 695 C CA . GLY A 1 88 ? -0.006 58.712 314.052 1.00 61.50 88 GLY A CA 1
ATOM 696 C C . GLY A 1 88 ? 0.665 59.443 315.202 1.00 62.47 88 GLY A C 1
ATOM 697 O O . GLY A 1 88 ? 1.182 60.567 315.018 1.00 62.24 88 GLY A O 1
ATOM 698 N N . LYS A 1 89 ? 0.653 58.786 316.374 1.00 63.28 89 LYS A N 1
ATOM 699 C CA . LYS A 1 89 ? 1.110 59.327 317.659 1.00 63.58 89 LYS A CA 1
ATOM 700 C C . LYS A 1 89 ? 2.369 60.137 317.486 1.00 63.71 89 LYS A C 1
ATOM 701 O O . LYS A 1 89 ? 2.289 61.339 317.216 1.00 64.63 89 LYS A O 1
ATOM 702 N N . PRO A 1 90 ? 3.529 59.506 317.644 1.00 63.44 90 PRO A N 1
ATOM 703 C CA . PRO A 1 90 ? 4.728 59.962 316.929 1.00 62.79 90 PRO A CA 1
ATOM 704 C C . PRO A 1 90 ? 4.823 59.197 315.593 1.00 62.17 90 PRO A C 1
ATOM 705 O O . PRO A 1 90 ? 4.978 57.963 315.588 1.00 61.79 90 PRO A O 1
ATOM 709 N N . ALA A 1 91 ? 4.685 59.916 314.478 1.00 61.42 91 ALA A N 1
ATOM 710 C CA . ALA A 1 91 ? 4.881 59.326 313.152 1.00 60.51 91 ALA A CA 1
ATOM 711 C C . ALA A 1 91 ? 6.273 58.710 313.107 1.00 59.99 91 ALA A C 1
ATOM 712 O O . ALA A 1 91 ? 7.241 59.353 313.515 1.00 60.17 91 ALA A O 1
ATOM 714 N N . THR A 1 92 ? 6.376 57.463 312.647 1.00 59.08 92 THR A N 1
ATOM 715 C CA . THR A 1 92 ? 7.655 56.742 312.690 1.00 58.25 92 THR A CA 1
ATOM 716 C C . THR A 1 92 ? 8.026 56.045 311.374 1.00 57.37 92 THR A C 1
ATOM 717 O O . THR A 1 92 ? 7.197 55.392 310.746 1.00 57.07 92 THR A O 1
ATOM 721 N N . LEU A 1 93 ? 9.288 56.190 310.978 1.00 56.24 93 LEU A N 1
ATOM 722 C CA . LEU A 1 93 ? 9.791 55.557 309.773 1.00 55.12 93 LEU A CA 1
ATOM 723 C C . LEU A 1 93 ? 9.682 54.048 309.916 1.00 54.73 93 LEU A C 1
ATOM 724 O O . LEU A 1 93 ? 10.002 53.499 310.974 1.00 54.96 93 LEU A O 1
ATOM 729 N N . PRO A 1 94 ? 9.209 53.385 308.863 1.00 54.27 94 PRO A N 1
ATOM 730 C CA . PRO A 1 94 ? 9.167 51.920 308.829 1.00 53.90 94 PRO A CA 1
ATOM 731 C C . PRO A 1 94 ? 10.556 51.366 309.092 1.00 53.94 94 PRO A C 1
ATOM 732 O O . PRO A 1 94 ? 11.545 51.810 308.495 1.00 53.58 94 PRO A O 1
ATOM 736 N N . MET A 1 95 ? 10.607 50.397 309.997 1.00 54.26 95 MET A N 1
ATOM 737 C CA . MET A 1 95 ? 11.839 49.967 310.635 1.00 54.52 95 MET A CA 1
ATOM 738 C C . MET A 1 95 ? 11.756 48.466 310.784 1.00 54.19 95 MET A C 1
ATOM 739 O O . MET A 1 95 ? 10.677 47.937 311.036 1.00 54.20 95 MET A O 1
ATOM 744 N N . ARG A 1 96 ? 12.881 47.771 310.647 1.00 53.95 96 ARG A N 1
ATOM 745 C CA . ARG A 1 96 ? 12.889 46.350 310.953 1.00 53.74 96 ARG A CA 1
ATOM 746 C C . ARG A 1 96 ? 12.791 46.191 312.456 1.00 54.39 96 ARG A C 1
ATOM 747 O O . ARG A 1 96 ? 13.098 47.121 313.223 1.00 54.35 96 ARG A O 1
ATOM 755 N N . ALA A 1 97 ? 12.364 45.004 312.870 1.00 54.83 97 ALA A N 1
ATOM 756 C CA . ALA A 1 97 ? 12.340 44.647 314.269 1.00 55.25 97 ALA A CA 1
ATOM 757 C C . ALA A 1 97 ? 13.759 44.783 314.801 1.00 55.80 97 ALA A C 1
ATOM 758 O O . ALA A 1 97 ? 14.713 44.285 314.179 1.00 55.38 97 ALA A O 1
ATOM 760 N N . ASP A 1 98 ? 13.880 45.496 315.930 1.00 56.55 98 ASP A N 1
ATOM 761 C CA . ASP A 1 98 ? 15.160 45.781 316.604 1.00 57.27 98 ASP A CA 1
ATOM 762 C C . ASP A 1 98 ? 16.204 46.395 315.693 1.00 57.22 98 ASP A C 1
ATOM 763 O O . ASP A 1 98 ? 17.365 45.981 315.708 1.00 57.68 98 ASP A O 1
ATOM 768 N N . GLU A 1 99 ? 15.790 47.376 314.897 1.00 57.23 99 GLU A N 1
ATOM 769 C CA . GLU A 1 99 ? 16.704 48.074 314.000 1.00 56.56 99 GLU A CA 1
ATOM 770 C C . GLU A 1 99 ? 17.860 48.630 314.824 1.00 56.69 99 GLU A C 1
ATOM 771 O O . GLU A 1 99 ? 17.642 49.354 315.796 1.00 56.19 99 GLU A O 1
ATOM 777 N N . PRO A 1 100 ? 19.085 48.269 314.454 1.00 57.23 100 PRO A N 1
ATOM 778 C CA . PRO A 1 100 ? 20.276 48.788 315.137 1.00 57.60 100 PRO A CA 1
ATOM 779 C C . PRO A 1 100 ? 20.289 50.308 315.138 1.00 58.15 100 PRO A C 1
ATOM 780 O O . PRO A 1 100 ? 19.962 50.928 314.116 1.00 58.67 100 PRO A O 1
ATOM 784 N N . GLY A 1 101 ? 20.633 50.900 316.280 1.00 58.54 101 GLY A N 1
ATOM 785 C CA . GLY A 1 101 ? 20.899 52.320 316.350 1.00 58.35 101 GLY A CA 1
ATOM 786 C C . GLY A 1 101 ? 20.244 53.001 317.518 1.00 58.46 101 GLY A C 1
ATOM 787 O O . GLY A 1 101 ? 19.489 52.387 318.262 1.00 58.59 101 GLY A O 1
ATOM 788 N N . ASP A 1 102 ? 20.548 54.287 317.667 1.00 58.64 102 ASP A N 1
ATOM 789 C CA . ASP A 1 102 ? 19.959 55.138 318.693 1.00 58.68 102 ASP A CA 1
ATOM 790 C C . ASP A 1 102 ? 18.652 55.734 318.232 1.00 58.63 102 ASP A C 1
ATOM 791 O O . ASP A 1 102 ? 18.576 56.241 317.122 1.00 58.71 102 ASP A O 1
ATOM 796 N N . ARG A 1 103 ? 17.623 55.699 319.074 1.00 58.92 103 ARG A N 1
ATOM 797 C CA . ARG A 1 103 ? 16.360 56.303 318.681 1.00 59.45 103 ARG A CA 1
ATOM 798 C C . ARG A 1 103 ? 16.586 57.791 318.473 1.00 58.95 103 ARG A C 1
ATOM 799 O O . ARG A 1 103 ? 17.267 58.441 319.262 1.00 59.36 103 ARG A O 1
ATOM 807 N N . MET A 1 104 ? 16.042 58.316 317.384 1.00 5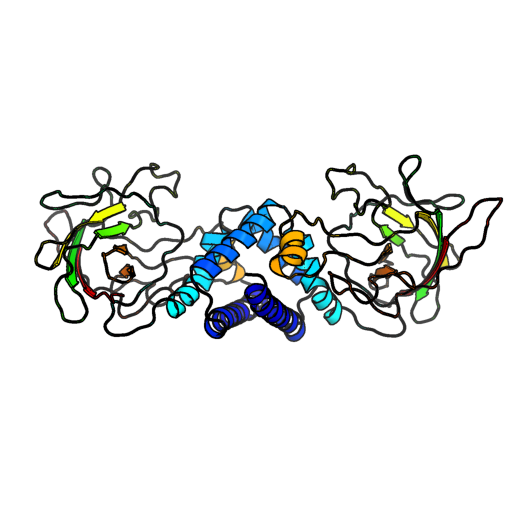7.96 104 MET A N 1
ATOM 808 C CA . MET A 1 104 ? 16.222 59.712 317.045 1.00 56.74 104 MET A CA 1
ATOM 809 C C . MET A 1 104 ? 14.849 60.341 316.936 1.00 56.05 104 MET A C 1
ATOM 810 O O . MET A 1 104 ? 13.905 59.716 316.455 1.00 55.61 104 MET A O 1
ATOM 815 N N . ARG A 1 105 ? 14.746 61.570 317.426 1.00 5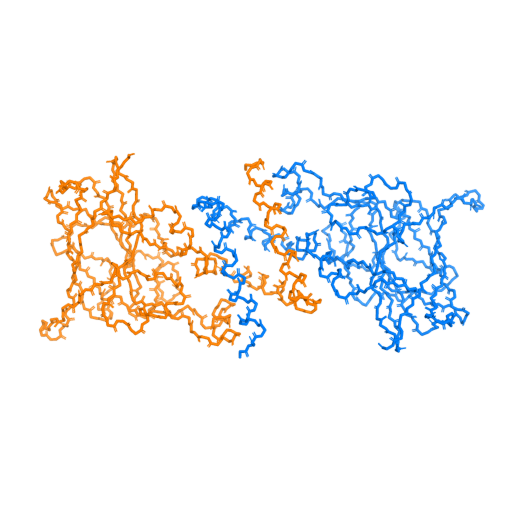5.07 105 ARG A N 1
ATOM 816 C CA . ARG A 1 105 ? 13.527 62.326 317.326 1.00 54.77 105 ARG A CA 1
ATOM 817 C C . ARG A 1 105 ? 13.818 63.628 316.595 1.00 54.16 105 ARG A C 1
ATOM 818 O O . ARG A 1 105 ? 14.700 64.416 316.986 1.00 54.26 105 ARG A O 1
ATOM 826 N N . PHE A 1 106 ? 13.054 63.829 315.527 1.00 52.82 106 PHE A N 1
ATOM 827 C CA . PHE A 1 106 ? 13.223 64.949 314.643 1.00 51.42 106 PHE A CA 1
ATOM 828 C C . PHE A 1 106 ? 12.064 65.897 314.800 1.00 50.50 106 PHE A C 1
ATOM 829 O O . PHE A 1 106 ? 10.912 65.498 314.729 1.00 50.57 106 PHE A O 1
ATOM 837 N N . THR A 1 107 ? 12.379 67.158 315.026 1.00 49.78 107 THR A N 1
ATOM 838 C CA . THR A 1 107 ? 11.370 68.194 315.093 1.00 49.96 107 THR A CA 1
ATOM 839 C C . THR A 1 107 ? 11.740 69.333 314.140 1.00 49.76 107 THR A C 1
ATOM 840 O O . THR A 1 107 ? 12.865 69.427 313.651 1.00 49.32 107 THR A O 1
ATOM 844 N N . GLY A 1 108 ? 10.777 70.203 313.866 1.00 50.28 108 GLY A N 1
ATOM 845 C CA . GLY A 1 108 ? 11.044 71.374 313.056 1.00 49.95 108 GLY A CA 1
ATOM 846 C C . GLY A 1 108 ? 9.808 71.852 312.346 1.00 50.29 108 GLY A C 1
ATOM 847 O O . GLY A 1 108 ? 8.679 71.551 312.754 1.00 50.14 108 GLY A O 1
ATOM 848 N N . SER A 1 109 ? 10.021 72.594 311.266 1.00 50.25 109 SER A N 1
ATOM 849 C CA . SER A 1 109 ? 8.916 73.201 310.557 1.00 50.50 109 SER A CA 1
ATOM 850 C C . SER A 1 109 ? 9.256 73.425 309.088 1.00 50.93 109 SER A C 1
ATOM 851 O O . SER A 1 109 ? 10.421 73.304 308.667 1.00 50.99 109 SER A O 1
ATOM 854 N N . VAL A 1 110 ? 8.227 73.751 308.316 1.00 51.06 110 VAL A N 1
ATOM 855 C CA . VAL A 1 110 ? 8.413 74.212 306.958 1.00 51.81 110 VAL A CA 1
ATOM 856 C C . VAL A 1 110 ? 7.661 75.521 306.802 1.00 52.36 110 VAL A C 1
ATOM 857 O O . VAL A 1 110 ? 6.466 75.598 307.076 1.00 52.51 110 VAL A O 1
ATOM 861 N N . ARG A 1 111 ? 8.384 76.554 306.384 1.00 53.25 111 ARG A N 1
ATOM 862 C CA . ARG A 1 111 ? 7.820 77.875 306.178 1.00 54.24 111 ARG A CA 1
ATOM 863 C C . ARG A 1 111 ? 8.352 78.449 304.876 1.00 54.71 111 ARG A C 1
ATOM 864 O O . ARG A 1 111 ? 9.236 77.862 304.236 1.00 54.45 111 ARG A O 1
ATOM 872 N N . ASP A 1 112 ? 7.815 79.602 304.486 1.00 55.63 112 ASP A N 1
ATOM 873 C CA . ASP A 1 112 ? 8.270 80.290 303.278 1.00 56.83 112 ASP A CA 1
ATOM 874 C C . ASP A 1 112 ? 9.173 81.485 303.600 1.00 57.36 112 ASP A C 1
ATOM 875 O O . ASP A 1 112 ? 9.310 81.862 304.769 1.00 57.02 112 ASP A O 1
ATOM 880 N N . THR A 1 113 ? 9.763 82.083 302.559 1.00 58.13 113 THR A N 1
ATOM 881 C CA . THR A 1 113 ? 10.696 83.203 302.720 1.00 59.03 113 THR A CA 1
ATOM 882 C C . THR A 1 113 ? 10.083 84.421 303.432 1.00 59.44 113 THR A C 1
ATOM 883 O O . THR A 1 113 ? 10.783 85.391 303.693 1.00 59.59 113 THR A O 1
ATOM 887 N N . SER A 1 114 ? 8.787 84.346 303.747 1.00 60.21 114 SER A N 1
ATOM 888 C CA . SER A 1 114 ? 8.050 85.402 304.453 1.00 60.79 114 SER A CA 1
ATOM 889 C C . SER A 1 114 ? 7.639 84.976 305.873 1.00 61.08 114 SER A C 1
ATOM 890 O O . SER A 1 114 ? 6.906 85.709 306.557 1.00 61.53 114 SER A O 1
ATOM 893 N N . GLY A 1 115 ? 8.089 83.795 306.307 1.00 60.81 115 GLY A N 1
ATOM 894 C CA . GLY A 1 115 ? 7.714 83.250 307.605 1.00 59.81 115 GLY A CA 1
ATOM 895 C C . GLY A 1 115 ? 6.393 82.493 307.648 1.00 59.53 115 GLY A C 1
ATOM 896 O O . GLY A 1 115 ? 6.050 81.911 308.688 1.00 59.46 115 GLY A O 1
ATOM 897 N N . THR A 1 116 ? 5.641 82.482 306.542 1.00 59.04 116 THR A N 1
ATOM 898 C CA . THR A 1 116 ? 4.373 81.724 306.500 1.00 58.69 116 THR A CA 1
ATOM 899 C C . THR A 1 116 ? 4.585 80.201 306.492 1.00 58.17 116 THR A C 1
ATOM 900 O O . THR A 1 116 ? 5.386 79.684 305.705 1.00 57.96 116 THR A O 1
ATOM 904 N N . PRO A 1 117 ? 3.875 79.496 307.374 1.00 57.45 117 PRO A N 1
ATOM 905 C CA . PRO A 1 117 ? 3.890 78.024 307.394 1.00 56.80 117 PRO A CA 1
ATOM 906 C C . PRO A 1 117 ? 3.301 77.368 306.132 1.00 55.70 117 PRO A C 1
ATOM 907 O O . PRO A 1 117 ? 2.199 77.712 305.686 1.00 55.97 117 PRO A O 1
ATOM 911 N N . ILE A 1 118 ? 4.042 76.416 305.572 1.00 54.25 118 ILE A N 1
ATOM 912 C CA . ILE A 1 118 ? 3.640 75.749 304.341 1.00 52.90 118 ILE A CA 1
ATOM 913 C C . ILE A 1 118 ? 2.957 74.420 304.652 1.00 52.26 118 ILE A C 1
ATOM 914 O O . ILE A 1 118 ? 3.565 73.344 304.595 1.00 52.13 118 ILE A O 1
ATOM 919 N N . THR A 1 119 ? 1.674 74.507 304.980 1.00 51.58 119 THR A N 1
ATOM 920 C CA . THR A 1 119 ? 0.904 73.342 305.411 1.00 50.86 119 THR A CA 1
ATOM 921 C C . THR A 1 119 ? 0.663 72.341 304.270 1.00 49.99 119 THR A C 1
ATOM 922 O O . THR A 1 119 ? 0.283 71.194 304.521 1.00 49.81 119 THR A O 1
ATOM 926 N N . GLY A 1 120 ? 0.879 72.790 303.034 1.00 48.84 120 GLY A N 1
ATOM 927 C CA . GLY A 1 120 ? 0.697 71.961 301.852 1.00 48.09 120 GLY A CA 1
ATOM 928 C C . GLY A 1 120 ? 1.856 71.015 301.534 1.00 47.26 120 GLY A C 1
ATOM 929 O O . GLY A 1 120 ? 1.699 70.081 300.744 1.00 47.53 120 GLY A O 1
ATOM 930 N N . ALA A 1 121 ? 3.005 71.254 302.160 1.00 46.00 121 ALA A N 1
ATOM 931 C CA . ALA A 1 121 ? 4.233 70.494 301.940 1.00 44.73 121 ALA A CA 1
ATOM 932 C C . ALA A 1 121 ? 4.137 69.017 302.287 1.00 44.18 121 ALA A C 1
ATOM 933 O O . ALA A 1 121 ? 3.373 68.615 303.161 1.00 43.39 121 ALA A O 1
ATOM 935 N N . VAL A 1 122 ? 4.896 68.203 301.555 1.00 43.57 122 VAL A N 1
ATOM 936 C CA . VAL A 1 122 ? 5.152 66.834 301.983 1.00 43.04 122 VAL A CA 1
ATOM 937 C C . VAL A 1 122 ? 6.644 66.574 301.917 1.00 42.07 122 VAL A C 1
ATOM 938 O O . VAL A 1 122 ? 7.300 66.924 300.939 1.00 42.17 122 VAL A O 1
ATOM 942 N N . ILE A 1 123 ? 7.162 65.979 302.987 1.00 41.20 123 ILE A N 1
ATOM 943 C CA . ILE A 1 123 ? 8.592 65.849 303.199 1.00 40.21 123 ILE A CA 1
ATOM 944 C C . ILE A 1 123 ? 8.917 64.395 303.057 1.00 40.23 123 ILE A C 1
ATOM 945 O O . ILE A 1 123 ? 8.566 63.597 303.924 1.00 40.88 123 ILE A O 1
ATOM 950 N N . ASP A 1 124 ? 9.587 64.042 301.974 1.00 39.99 124 ASP A N 1
ATOM 951 C CA . ASP A 1 124 ? 10.139 62.712 301.851 1.00 40.25 124 ASP A CA 1
ATOM 952 C C . ASP A 1 124 ? 11.373 62.659 302.743 1.00 40.31 124 ASP A C 1
ATOM 953 O O . ASP A 1 124 ? 12.153 63.612 302.760 1.00 40.26 124 ASP A O 1
ATOM 958 N N . VAL A 1 125 ? 11.530 61.586 303.518 1.00 40.02 125 VAL A N 1
ATOM 959 C CA . VAL A 1 125 ? 12.805 61.352 304.180 1.00 40.26 125 VAL A CA 1
ATOM 960 C C . VAL A 1 125 ? 13.252 59.937 303.944 1.00 40.71 125 VAL A C 1
ATOM 961 O O . VAL A 1 125 ? 12.472 59.005 304.064 1.00 40.89 125 VAL A O 1
ATOM 965 N N . TRP A 1 126 ? 14.503 59.813 303.519 1.00 41.74 126 TRP A N 1
ATOM 966 C CA . TRP A 1 126 ? 15.184 58.529 303.409 1.00 42.57 126 TRP A CA 1
ATOM 967 C C . TRP A 1 126 ? 16.587 58.635 303.985 1.00 43.44 126 TRP A C 1
ATOM 968 O O . TRP A 1 126 ? 17.162 59.717 304.031 1.00 43.22 126 TRP A O 1
ATOM 979 N N . HIS A 1 127 ? 17.084 57.518 304.504 1.00 45.06 127 HIS A N 1
ATOM 980 C CA . HIS A 1 127 ? 18.442 57.427 305.024 1.00 46.54 127 HIS A CA 1
ATOM 981 C C . HIS A 1 127 ? 18.899 55.979 305.119 1.00 48.05 127 HIS A C 1
ATOM 982 O O . HIS A 1 127 ? 18.106 55.057 304.957 1.00 48.45 127 HIS A O 1
ATOM 989 N N . SER A 1 128 ? 20.197 55.789 305.334 1.00 49.99 128 SER A N 1
ATOM 990 C CA . SER A 1 128 ? 20.799 54.460 305.405 1.00 51.35 128 SER A CA 1
ATOM 991 C C . SER A 1 128 ? 20.491 53.757 306.720 1.00 51.99 128 SER A C 1
ATOM 992 O O . SER A 1 128 ? 20.257 54.418 307.737 1.00 51.96 128 SER A O 1
ATOM 995 N N . THR A 1 129 ? 20.504 52.421 306.681 1.00 53.20 129 THR A N 1
ATOM 996 C CA . THR A 1 129 ? 20.601 51.594 307.886 1.00 54.69 129 THR A CA 1
ATOM 997 C C . THR A 1 129 ? 21.975 51.806 308.519 1.00 56.10 129 THR A C 1
ATOM 998 O O . THR A 1 129 ? 22.900 52.318 307.871 1.00 56.84 129 THR A O 1
ATOM 1002 N N . ASN A 1 130 ? 22.121 51.391 309.773 1.00 57.41 130 ASN A N 1
ATOM 1003 C CA . ASN A 1 130 ? 23.416 51.440 310.454 1.00 58.47 130 ASN A CA 1
ATOM 1004 C C . ASN A 1 130 ? 24.494 50.711 309.681 1.00 58.34 130 ASN A C 1
ATOM 1005 O O . ASN A 1 130 ? 25.655 51.075 309.709 1.00 58.66 130 ASN A O 1
ATOM 1010 N N . ASP A 1 131 ? 24.077 49.674 308.973 1.00 58.82 131 ASP A N 1
ATOM 1011 C CA . ASP A 1 131 ? 24.954 48.904 308.111 1.00 58.64 131 ASP A CA 1
ATOM 1012 C C . ASP A 1 131 ? 25.465 49.703 306.903 1.00 57.73 131 ASP A C 1
ATOM 1013 O O . ASP A 1 131 ? 26.336 49.226 306.156 1.00 57.46 131 ASP A O 1
ATOM 1018 N N . GLY A 1 132 ? 24.916 50.904 306.707 1.00 56.55 132 GLY A N 1
ATOM 1019 C CA . GLY A 1 132 ? 25.262 51.727 305.558 1.00 54.91 132 GLY A CA 1
ATOM 1020 C C . GLY A 1 132 ? 24.593 51.257 304.278 1.00 53.66 132 GLY A C 1
ATOM 1021 O O . GLY A 1 132 ? 25.175 51.330 303.198 1.00 53.29 132 GLY A O 1
ATOM 1022 N N . ASN A 1 133 ? 23.359 50.774 304.407 1.00 52.56 133 ASN A N 1
ATOM 1023 C CA . ASN A 1 133 ? 22.598 50.301 303.265 1.00 51.38 133 ASN A CA 1
ATOM 1024 C C . ASN A 1 133 ? 21.243 50.988 303.114 1.00 49.88 133 ASN A C 1
ATOM 1025 O O . ASN A 1 133 ? 20.618 51.375 304.102 1.00 49.28 133 ASN A O 1
ATOM 1030 N N . TYR A 1 134 ? 20.811 51.143 301.865 1.00 48.06 134 TYR A N 1
ATOM 1031 C CA . TYR A 1 134 ? 19.533 51.770 301.561 1.00 46.83 134 TYR A CA 1
ATOM 1032 C C . TYR A 1 134 ? 18.566 50.717 301.018 1.00 46.63 134 TYR A C 1
ATOM 1033 O O . TYR A 1 134 ? 18.931 49.879 300.174 1.00 46.56 134 TYR A O 1
ATOM 1042 N N . SER A 1 135 ? 17.331 50.742 301.494 1.00 46.06 135 SER A N 1
ATOM 1043 C CA . SER A 1 135 ? 16.362 49.795 300.986 1.00 45.95 135 SER A CA 1
ATOM 1044 C C . SER A 1 135 ? 16.132 50.106 299.509 1.00 46.79 135 SER A C 1
ATOM 1045 O O . SER A 1 135 ? 16.181 51.277 299.102 1.00 46.62 135 SER A O 1
ATOM 1048 N N . PHE A 1 136 ? 15.895 49.045 298.729 1.00 47.49 136 PHE A N 1
ATOM 1049 C CA . PHE A 1 136 ? 15.733 49.085 297.265 1.00 47.98 136 PHE A CA 1
ATOM 1050 C C . PHE A 1 136 ? 17.070 49.098 296.522 1.00 49.11 136 PHE A C 1
ATOM 1051 O O . PHE A 1 136 ? 17.097 48.935 295.298 1.00 49.37 136 PHE A O 1
ATOM 1059 N N . PHE A 1 137 ? 18.172 49.288 297.250 1.00 49.84 137 PHE A N 1
ATOM 1060 C CA . PHE A 1 137 ? 19.469 49.499 296.598 1.00 50.82 137 PHE A CA 1
ATOM 1061 C C . PHE A 1 137 ? 20.587 48.689 297.204 1.00 51.57 137 PHE A C 1
ATOM 1062 O O . PHE A 1 137 ? 21.754 49.055 297.080 1.00 52.16 137 PHE A O 1
ATOM 1070 N N . SER A 1 138 ? 20.232 47.594 297.865 1.00 52.45 138 SER A N 1
ATOM 1071 C CA . SER A 1 138 ? 21.223 46.659 298.371 1.00 53.38 138 SER A CA 1
ATOM 1072 C C . SER A 1 138 ? 20.672 45.237 298.277 1.00 54.10 138 SER A C 1
ATOM 1073 O O . SER A 1 138 ? 19.484 45.019 298.528 1.00 54.60 138 SER A O 1
ATOM 1076 N N . PRO A 1 139 ? 21.516 44.267 297.926 1.00 54.58 139 PRO A N 1
ATOM 1077 C CA . PRO A 1 139 ? 21.112 42.857 298.012 1.00 54.82 139 PRO A CA 1
ATOM 1078 C C . PRO A 1 139 ? 20.939 42.386 299.467 1.00 54.94 139 PRO A C 1
ATOM 1079 O O . PRO A 1 139 ? 20.302 41.346 299.673 1.00 55.40 139 PRO A O 1
ATOM 1083 N N . ALA A 1 140 ? 21.471 43.140 300.438 1.00 54.43 140 ALA A N 1
ATOM 1084 C CA . ALA A 1 140 ? 21.310 42.837 301.874 1.00 53.96 140 ALA A CA 1
ATOM 1085 C C . ALA A 1 140 ? 20.025 43.415 302.525 1.00 53.70 140 ALA A C 1
ATOM 1086 O O . ALA A 1 140 ? 19.782 43.228 303.727 1.00 53.75 140 ALA A O 1
ATOM 1088 N N . LEU A 1 141 ? 19.218 44.116 301.737 1.00 52.94 141 LEU A N 1
ATOM 1089 C CA . LEU A 1 141 ? 17.962 44.670 302.209 1.00 52.60 141 LEU A CA 1
ATOM 1090 C C . LEU A 1 141 ? 16.824 44.401 301.222 1.00 52.67 141 LEU A C 1
ATOM 1091 O O . LEU A 1 141 ? 17.050 44.346 300.004 1.00 52.66 141 LEU A O 1
ATOM 1096 N N . PRO A 1 142 ? 15.597 44.276 301.729 1.00 52.38 142 PRO A N 1
ATOM 1097 C CA . PRO A 1 142 ? 14.443 44.000 300.866 1.00 51.98 142 PRO A CA 1
ATOM 1098 C C . PRO A 1 142 ? 14.123 45.211 300.030 1.00 51.84 142 PRO A C 1
ATOM 1099 O O . PRO A 1 142 ? 14.441 46.332 300.430 1.00 52.16 142 PRO A O 1
ATOM 1103 N N . ASP A 1 143 ? 13.502 44.989 298.882 1.00 51.45 143 ASP A N 1
ATOM 1104 C CA . ASP A 1 143 ? 12.963 46.083 298.098 1.00 51.05 143 ASP A CA 1
ATOM 1105 C C . ASP A 1 143 ? 11.628 46.524 298.694 1.00 50.65 143 ASP A C 1
ATOM 1106 O O . ASP A 1 143 ? 10.551 46.313 298.123 1.00 50.72 143 ASP A O 1
ATOM 1111 N N . GLN A 1 144 ? 11.710 47.126 299.873 1.00 49.96 144 GLN A N 1
ATOM 1112 C CA . GLN A 1 144 ? 10.528 47.597 300.577 1.00 48.73 144 GLN A CA 1
ATOM 1113 C C . GLN A 1 144 ? 10.854 48.930 301.244 1.00 47.97 144 GLN A C 1
ATOM 1114 O O . GLN A 1 144 ? 12.022 49.234 301.484 1.00 47.61 144 GLN A O 1
ATOM 1120 N N . TYR A 1 145 ? 9.832 49.739 301.516 1.00 47.08 145 TYR A N 1
ATOM 1121 C CA . TYR A 1 145 ? 10.063 51.057 302.090 1.00 46.56 145 TYR A CA 1
ATOM 1122 C C . TYR A 1 145 ? 10.505 50.925 303.538 1.00 46.30 145 TYR A C 1
ATOM 1123 O O . TYR A 1 145 ? 9.686 50.780 304.439 1.00 46.74 145 TYR A O 1
ATOM 1132 N N . LEU A 1 146 ? 11.821 50.917 303.716 1.00 45.37 146 LEU A N 1
ATOM 1133 C CA . LEU A 1 146 ? 12.476 50.788 305.004 1.00 44.39 146 LEU A CA 1
ATOM 1134 C C . LEU A 1 146 ? 13.328 52.037 305.243 1.00 43.90 146 LEU A C 1
ATOM 1135 O O . LEU A 1 146 ? 14.159 52.398 304.398 1.00 43.55 146 LEU A O 1
ATOM 1140 N N . LEU A 1 147 ? 13.112 52.700 306.380 1.00 42.99 147 LEU A N 1
ATOM 1141 C CA . LEU A 1 147 ? 13.746 53.985 306.652 1.00 42.38 147 LEU A CA 1
ATOM 1142 C C . LEU A 1 147 ? 13.518 54.984 305.515 1.00 42.21 147 LEU A C 1
ATOM 1143 O O . LEU A 1 147 ? 14.433 55.685 305.083 1.00 42.33 147 LEU A O 1
ATOM 1148 N N . ARG A 1 148 ? 12.292 55.005 305.015 1.00 42.36 148 ARG A N 1
ATOM 1149 C CA . ARG A 1 148 ? 11.834 55.940 303.989 1.00 42.72 148 ARG A CA 1
ATOM 1150 C C . ARG A 1 148 ? 10.386 56.238 304.329 1.00 43.55 148 ARG A C 1
ATOM 1151 O O . ARG A 1 148 ? 9.651 55.351 304.755 1.00 42.99 148 ARG A O 1
ATOM 1159 N N . GLY A 1 149 ? 9.952 57.471 304.122 1.00 44.51 149 GLY A N 1
ATOM 1160 C CA . GLY A 1 149 ? 8.557 57.786 304.348 1.00 45.66 149 GLY A CA 1
ATOM 1161 C C . GLY A 1 149 ? 8.281 59.247 304.137 1.00 46.65 149 GLY A C 1
ATOM 1162 O O . GLY A 1 149 ? 9.195 60.058 304.176 1.00 46.93 149 GLY A O 1
ATOM 1163 N N . ARG A 1 150 ? 7.016 59.576 303.917 1.00 47.85 150 ARG A N 1
ATOM 1164 C CA . ARG A 1 150 ? 6.607 60.956 303.740 1.00 49.10 150 ARG A CA 1
ATOM 1165 C C . ARG A 1 150 ? 5.981 61.468 305.034 1.00 49.44 150 ARG A C 1
ATOM 1166 O O . ARG A 1 150 ? 5.206 60.763 305.687 1.00 49.69 150 ARG A O 1
ATOM 1174 N N . VAL A 1 151 ? 6.312 62.701 305.386 1.00 49.55 151 VAL A N 1
ATOM 1175 C CA . VAL A 1 151 ? 5.880 63.297 306.637 1.00 49.90 151 VAL A CA 1
ATOM 1176 C C . VAL A 1 151 ? 5.204 64.621 306.297 1.00 50.50 151 VAL A C 1
ATOM 1177 O O . VAL A 1 151 ? 5.680 65.352 305.434 1.00 51.15 151 VAL A O 1
ATOM 1181 N N . VAL A 1 152 ? 4.094 64.929 306.956 1.00 51.02 152 VAL A N 1
ATOM 1182 C CA . VAL A 1 152 ? 3.363 66.160 306.662 1.00 51.32 152 VAL A CA 1
ATOM 1183 C C . VAL A 1 152 ? 3.325 67.081 307.881 1.00 52.16 152 VAL A C 1
ATOM 1184 O O . VAL A 1 152 ? 3.242 66.603 309.016 1.00 52.38 152 VAL A O 1
ATOM 1188 N N . PRO A 1 153 ? 3.411 68.391 307.655 1.00 52.51 153 PRO A N 1
ATOM 1189 C CA . PRO A 1 153 ? 3.372 69.349 308.757 1.00 53.11 153 PRO A CA 1
ATOM 1190 C C . PRO A 1 153 ? 2.004 69.427 309.413 1.00 53.86 153 PRO A C 1
ATOM 1191 O O . PRO A 1 153 ? 0.989 69.039 308.818 1.00 53.71 153 PRO A O 1
ATOM 1195 N N . ALA A 1 154 ? 1.985 69.906 310.653 1.00 54.66 154 ALA A N 1
ATOM 1196 C CA . ALA A 1 154 ? 0.725 70.169 311.340 1.00 55.32 154 ALA A CA 1
ATOM 1197 C C . ALA A 1 154 ? 0.128 71.445 310.767 1.00 55.85 154 ALA A C 1
ATOM 1198 O O . ALA A 1 154 ? 0.780 72.145 309.987 1.00 55.16 154 ALA A O 1
ATOM 1200 N N . GLU A 1 155 ? -1.109 71.754 311.146 1.00 56.82 155 GLU A N 1
ATOM 1201 C CA . GLU A 1 155 ? -1.752 72.985 310.693 1.00 57.69 155 GLU A CA 1
ATOM 1202 C C . GLU A 1 155 ? -0.912 74.234 311.012 1.00 57.76 155 GLU A C 1
ATOM 1203 O O . GLU A 1 155 ? -0.983 75.230 310.297 1.00 58.25 155 GLU A O 1
ATOM 1209 N N . ASP A 1 156 ? -0.101 74.162 312.066 1.00 57.62 156 ASP A N 1
ATOM 1210 C CA . ASP A 1 156 ? 0.800 75.252 312.453 1.00 57.38 156 ASP A CA 1
ATOM 1211 C C . ASP A 1 156 ? 2.170 75.219 311.752 1.00 56.72 156 ASP A C 1
ATOM 1212 O O . ASP A 1 156 ? 3.004 76.109 311.965 1.00 56.88 156 ASP A O 1
ATOM 1217 N N . GLY A 1 157 ? 2.421 74.185 310.950 1.00 55.66 157 GLY A N 1
ATOM 1218 C CA . GLY A 1 157 ? 3.657 74.090 310.190 1.00 54.44 157 GLY A CA 1
ATOM 1219 C C . GLY A 1 157 ? 4.754 73.223 310.782 1.00 53.96 157 GLY A C 1
ATOM 1220 O O . GLY A 1 157 ? 5.772 72.958 310.120 1.00 53.57 157 GLY A O 1
ATOM 1221 N N . SER A 1 158 ? 4.565 72.781 312.022 1.00 53.47 158 SER A N 1
ATOM 1222 C CA . SER A 1 158 ? 5.566 71.947 312.688 1.00 53.36 158 SER A CA 1
ATOM 1223 C C . SER A 1 158 ? 5.603 70.538 312.102 1.00 53.20 158 SER A C 1
ATOM 1224 O O . SER A 1 158 ? 4.584 70.009 311.671 1.00 52.90 158 SER A O 1
ATOM 1227 N N . ILE A 1 159 ? 6.794 69.953 312.068 1.00 53.52 159 ILE A N 1
ATOM 1228 C CA . ILE A 1 159 ? 6.975 68.572 311.635 1.00 53.76 159 ILE A CA 1
ATOM 1229 C C . ILE A 1 159 ? 7.664 67.799 312.757 1.00 53.94 159 ILE A C 1
ATOM 1230 O O . ILE A 1 159 ? 8.276 68.393 313.652 1.00 54.44 159 ILE A O 1
ATOM 1235 N N . GLU A 1 160 ? 7.551 66.478 312.712 1.00 53.95 160 GLU A N 1
ATOM 1236 C CA . GLU A 1 160 ? 8.071 65.603 313.750 1.00 54.10 160 GLU A CA 1
ATOM 1237 C C . GLU A 1 160 ? 7.990 64.157 313.288 1.00 53.25 160 GLU A C 1
ATOM 1238 O O . GLU A 1 160 ? 6.919 63.681 312.912 1.00 53.43 160 GLU A O 1
ATOM 1244 N N . PHE A 1 161 ? 9.126 63.466 313.323 1.00 52.25 161 PHE A N 1
ATOM 1245 C CA . PHE A 1 161 ? 9.163 62.026 313.119 1.00 50.64 161 PHE A CA 1
ATOM 1246 C C . PHE A 1 161 ? 10.216 61.347 313.998 1.00 50.37 161 PHE A C 1
ATOM 1247 O O . PHE A 1 161 ? 11.110 62.013 314.535 1.00 49.67 161 PHE A O 1
ATOM 1255 N N . HIS A 1 162 ? 10.098 60.024 314.138 1.00 50.06 162 HIS A N 1
ATOM 1256 C CA . HIS A 1 162 ? 11.080 59.220 314.859 1.00 50.24 162 HIS A CA 1
ATOM 1257 C C . HIS A 1 162 ? 11.743 58.217 313.938 1.00 49.96 162 HIS A C 1
ATOM 1258 O O . HIS A 1 162 ? 11.101 57.695 313.032 1.00 50.31 162 HIS A O 1
ATOM 1265 N N . SER A 1 163 ? 13.027 57.958 314.176 1.00 49.71 163 SER A N 1
ATOM 1266 C CA . SER A 1 163 ? 13.820 56.980 313.428 1.00 49.31 163 SER A CA 1
ATOM 1267 C C . SER A 1 163 ? 15.025 56.539 314.281 1.00 49.90 163 SER A C 1
ATOM 1268 O O . SER A 1 163 ? 15.075 56.834 315.470 1.00 49.81 163 SER A O 1
ATOM 1271 N N . ILE A 1 164 ? 15.971 55.811 313.691 1.00 50.34 164 ILE A N 1
ATOM 1272 C CA . ILE A 1 164 ? 17.283 55.672 314.299 1.00 51.24 164 ILE A CA 1
ATOM 1273 C C . ILE A 1 164 ? 18.167 56.807 313.784 1.00 51.67 164 ILE A C 1
ATOM 1274 O O . ILE A 1 164 ? 17.996 57.249 312.649 1.00 51.62 164 ILE A O 1
ATOM 1279 N N . ARG A 1 165 ? 19.104 57.292 314.605 1.00 51.83 165 ARG A N 1
ATOM 1280 C CA . ARG A 1 165 ? 20.017 58.326 314.125 1.00 51.73 165 ARG A CA 1
ATOM 1281 C C . ARG A 1 165 ? 20.933 57.691 313.084 1.00 51.50 165 ARG A C 1
ATOM 1282 O O . ARG A 1 165 ? 21.481 56.623 313.321 1.00 51.49 165 ARG A O 1
ATOM 1290 N N . PRO A 1 166 ? 21.055 58.312 311.911 1.00 51.61 166 PRO A N 1
ATOM 1291 C CA . PRO A 1 166 ? 21.955 57.789 310.895 1.00 51.53 166 PRO A CA 1
ATOM 1292 C C . PRO A 1 166 ? 23.376 58.009 311.380 1.00 51.94 166 PRO A C 1
ATOM 1293 O O . PRO A 1 166 ? 23.659 58.945 312.127 1.00 51.91 166 PRO A O 1
ATOM 1297 N N . VAL A 1 167 ? 24.252 57.119 310.952 1.00 52.60 167 VAL A N 1
ATOM 1298 C CA . VAL A 1 167 ? 25.664 57.150 311.271 1.00 53.26 167 VAL A CA 1
ATOM 1299 C C . VAL A 1 167 ? 26.388 57.225 309.911 1.00 54.18 167 VAL A C 1
ATOM 1300 O O . VAL A 1 167 ? 25.757 56.973 308.884 1.00 54.32 167 VAL A O 1
ATOM 1304 N N . PRO A 1 168 ? 27.677 57.582 309.876 1.00 54.91 168 PRO A N 1
ATOM 1305 C CA . PRO A 1 168 ? 28.432 57.584 308.606 1.00 55.35 168 PRO A CA 1
ATOM 1306 C C . PRO A 1 168 ? 28.338 56.254 307.857 1.00 56.06 168 PRO A C 1
ATOM 1307 O O . PRO A 1 168 ? 28.009 55.237 308.483 1.00 56.70 168 PRO A O 1
ATOM 1311 N N . TYR A 1 169 ? 28.606 56.257 306.550 1.00 56.46 169 TYR A N 1
ATOM 1312 C CA . TYR A 1 169 ? 28.632 55.016 305.773 1.00 56.82 169 TYR A CA 1
ATOM 1313 C C . TYR A 1 169 ? 29.610 55.069 304.616 1.00 57.31 169 TYR A C 1
ATOM 1314 O O . TYR A 1 169 ? 30.056 56.150 304.230 1.00 57.14 169 TYR A O 1
ATOM 1323 N N . GLU A 1 170 ? 29.943 53.901 304.070 1.00 57.73 170 GLU A N 1
ATOM 1324 C CA . GLU A 1 170 ? 30.897 53.844 302.970 1.00 58.53 170 GLU A CA 1
ATOM 1325 C C . GLU A 1 170 ? 30.379 53.157 301.716 1.00 58.54 170 GLU A C 1
ATOM 1326 O O . GLU A 1 170 ? 29.776 52.074 301.775 1.00 58.43 170 GLU A O 1
ATOM 1332 N N . ILE A 1 171 ? 30.615 53.820 300.589 1.00 58.57 171 ILE A N 1
ATOM 1333 C CA . ILE A 1 171 ? 30.325 53.275 299.284 1.00 58.87 171 ILE A CA 1
ATOM 1334 C C . ILE A 1 171 ? 31.080 51.960 299.178 1.00 59.27 171 ILE A C 1
ATOM 1335 O O . ILE A 1 171 ? 32.278 51.906 299.477 1.00 58.95 171 ILE A O 1
ATOM 1340 N N . PRO A 1 172 ? 30.374 50.894 298.806 1.00 59.95 172 PRO A N 1
ATOM 1341 C CA . PRO A 1 172 ? 30.977 49.556 298.721 1.00 60.48 172 PRO A CA 1
ATOM 1342 C C . PRO A 1 172 ? 32.418 49.613 298.232 1.00 61.01 172 PRO A C 1
ATOM 1343 O O . PRO A 1 172 ? 32.665 49.951 297.073 1.00 61.22 172 PRO A O 1
ATOM 1347 N N . LYS A 1 173 ? 33.353 49.309 299.130 1.00 61.60 173 LYS A N 1
ATOM 1348 C CA . LYS A 1 173 ? 34.779 49.257 298.810 1.00 62.20 173 LYS A CA 1
ATOM 1349 C C . LYS A 1 173 ? 35.093 48.324 297.636 1.00 62.20 173 LYS A C 1
ATOM 1350 O O . LYS A 1 173 ? 36.097 48.516 296.939 1.00 62.66 173 LYS A O 1
ATOM 1356 N N . ALA A 1 174 ? 34.234 47.328 297.409 1.00 62.00 174 ALA A N 1
ATOM 1357 C CA . ALA A 1 174 ? 34.483 46.296 296.390 1.00 61.63 174 ALA A CA 1
ATOM 1358 C C . ALA A 1 174 ? 33.960 46.622 294.977 1.00 61.26 174 ALA A C 1
ATOM 1359 O O . ALA A 1 174 ? 34.406 46.026 293.987 1.00 61.06 174 ALA A O 1
ATOM 1361 N N . GLY A 1 175 ? 33.015 47.550 294.876 1.00 60.61 175 GLY A N 1
ATOM 1362 C CA . GLY A 1 175 ? 32.574 47.998 293.569 1.00 60.11 175 GLY A CA 1
ATOM 1363 C C . GLY A 1 175 ? 33.606 48.879 292.870 1.00 59.64 175 GLY A C 1
ATOM 1364 O O . GLY A 1 175 ? 34.497 49.437 293.521 1.00 59.48 175 GLY A O 1
ATOM 1365 N N . PRO A 1 176 ? 33.471 49.026 291.550 1.00 59.33 176 PRO A N 1
ATOM 1366 C CA . PRO A 1 176 ? 34.368 49.873 290.744 1.00 58.74 176 PRO A CA 1
ATOM 1367 C C . PRO A 1 176 ? 34.521 51.295 291.282 1.00 58.35 176 PRO A C 1
ATOM 1368 O O . PRO A 1 176 ? 35.604 51.875 291.149 1.00 58.55 176 PRO A O 1
ATOM 1372 N N . THR A 1 177 ? 33.464 51.841 291.877 1.00 57.73 177 THR A N 1
ATOM 1373 C CA . THR A 1 177 ? 33.524 53.151 292.509 1.00 57.39 177 THR A CA 1
ATOM 1374 C C . THR A 1 177 ? 34.422 53.079 293.743 1.00 57.70 177 THR A C 1
ATOM 1375 O O . THR A 1 177 ? 35.379 53.851 293.848 1.00 57.56 177 THR A O 1
ATOM 1379 N N . GLY A 1 178 ? 34.119 52.142 294.653 1.00 57.98 178 GLY A N 1
ATOM 1380 C CA . GLY A 1 178 ? 34.899 51.912 295.864 1.00 57.96 178 GLY A CA 1
ATOM 1381 C C . GLY A 1 178 ? 36.372 51.630 295.586 1.00 58.36 178 GLY A C 1
ATOM 1382 O O . GLY A 1 178 ? 37.261 52.177 296.255 1.00 58.18 178 GLY A O 1
ATOM 1383 N N . GLN A 1 179 ? 36.624 50.783 294.587 1.00 58.54 179 GLN A N 1
ATOM 1384 C CA . GLN A 1 179 ? 37.976 50.525 294.083 1.00 59.05 179 GLN A CA 1
ATOM 1385 C C . GLN A 1 179 ? 38.697 51.829 293.679 1.00 58.76 179 GLN A C 1
ATOM 1386 O O . GLN A 1 179 ? 39.801 52.099 294.148 1.00 59.21 179 GLN A O 1
ATOM 1392 N N . LEU A 1 180 ? 38.064 52.645 292.834 1.00 58.40 180 LEU A N 1
ATOM 1393 C CA . LEU A 1 180 ? 38.648 53.920 292.416 1.00 57.72 180 LEU A CA 1
ATOM 1394 C C . LEU A 1 180 ? 38.969 54.814 293.620 1.00 57.49 180 LEU A C 1
ATOM 1395 O O . LEU A 1 180 ? 40.104 55.262 293.777 1.00 57.19 180 LEU A O 1
ATOM 1400 N N . MET A 1 181 ? 37.985 55.041 294.483 1.00 57.53 181 MET A N 1
ATOM 1401 C CA . MET A 1 181 ? 38.199 55.851 295.688 1.00 57.57 181 MET A CA 1
ATOM 1402 C C . MET A 1 181 ? 39.225 55.288 296.685 1.00 57.93 181 MET A C 1
ATOM 1403 O O . MET A 1 181 ? 39.958 56.054 297.318 1.00 58.28 181 MET A O 1
ATOM 1408 N N . ASN A 1 182 ? 39.287 53.962 296.828 1.00 58.10 182 ASN A N 1
ATOM 1409 C CA . ASN A 1 182 ? 40.111 53.366 297.888 1.00 57.99 182 ASN A CA 1
ATOM 1410 C C . ASN A 1 182 ? 41.493 52.896 297.468 1.00 58.26 182 ASN A C 1
ATOM 1411 O O . ASN A 1 182 ? 42.494 53.246 298.105 1.00 58.33 182 ASN A O 1
ATOM 1416 N N . SER A 1 183 ? 41.556 52.074 296.429 1.00 58.21 183 SER A N 1
ATOM 1417 C CA . SER A 1 183 ? 42.851 51.611 295.963 1.00 58.71 183 SER A CA 1
ATOM 1418 C C . SER A 1 183 ? 43.459 52.701 295.103 1.00 58.97 183 SER A C 1
ATOM 1419 O O . SER A 1 183 ? 44.320 53.461 295.554 1.00 59.06 183 SER A O 1
ATOM 1422 N N . TYR A 1 184 ? 42.952 52.799 293.882 1.00 58.69 184 TYR A N 1
ATOM 1423 C CA . TYR A 1 184 ? 43.514 53.652 292.868 1.00 58.87 184 TYR A CA 1
ATOM 1424 C C . TYR A 1 184 ? 43.818 55.077 293.322 1.00 58.76 184 TYR A C 1
ATOM 1425 O O . TYR A 1 184 ? 44.834 55.644 292.914 1.00 59.04 184 TYR A O 1
ATOM 1434 N N . LEU A 1 185 ? 42.977 55.662 294.171 1.00 58.39 185 LEU A N 1
ATOM 1435 C CA . LEU A 1 185 ? 43.214 57.050 294.579 1.00 58.26 185 LEU A CA 1
ATOM 1436 C C . LEU A 1 185 ? 43.850 57.213 295.963 1.00 58.75 185 LEU A C 1
ATOM 1437 O O . LEU A 1 185 ? 44.388 58.275 296.270 1.00 59.12 185 LEU A O 1
ATOM 1442 N N . GLY A 1 186 ? 43.772 56.167 296.790 1.00 59.05 186 GLY A N 1
ATOM 1443 C CA . GLY A 1 186 ? 44.334 56.174 298.128 1.00 58.67 186 GLY A CA 1
ATOM 1444 C C . GLY A 1 186 ? 43.575 57.063 299.079 1.00 58.99 186 GLY A C 1
ATOM 1445 O O . GLY A 1 186 ? 44.151 57.610 300.031 1.00 58.87 186 GLY A O 1
ATOM 1446 N N . ARG A 1 187 ? 42.284 57.240 298.809 1.00 59.44 187 ARG A N 1
ATOM 1447 C CA . ARG A 1 187 ? 41.409 57.979 299.727 1.00 59.91 187 ARG A CA 1
ATOM 1448 C C . ARG A 1 187 ? 40.435 56.977 300.342 1.00 60.03 187 ARG A C 1
ATOM 1449 O O . ARG A 1 187 ? 40.718 55.777 300.363 1.00 60.72 187 ARG A O 1
ATOM 1457 N N . HIS A 1 188 ? 39.305 57.453 300.855 1.00 59.97 188 HIS A N 1
ATOM 1458 C CA . HIS A 1 188 ? 38.267 56.564 301.368 1.00 59.75 188 HIS A CA 1
ATOM 1459 C C . HIS A 1 188 ? 36.971 56.697 300.536 1.00 59.92 188 HIS A C 1
ATOM 1460 O O . HIS A 1 188 ? 36.893 57.528 299.614 1.00 60.35 188 HIS A O 1
ATOM 1467 N N . SER A 1 189 ? 35.964 55.878 300.848 1.00 59.26 189 SER A N 1
ATOM 1468 C CA . SER A 1 189 ? 34.661 56.001 300.198 1.00 58.53 189 SER A CA 1
ATOM 1469 C C . SER A 1 189 ? 33.539 56.285 301.204 1.00 57.94 189 SER A C 1
ATOM 1470 O O . SER A 1 189 ? 32.422 55.786 301.063 1.00 58.15 189 SER A O 1
ATOM 1473 N N . TRP A 1 190 ? 33.840 57.122 302.192 1.00 57.19 190 TRP A N 1
ATOM 1474 C CA . TRP A 1 190 ? 32.912 57.433 303.280 1.00 56.72 190 TRP A CA 1
ATOM 1475 C C . TRP A 1 190 ? 32.145 58.747 303.089 1.00 55.55 190 TRP A C 1
ATOM 1476 O O . TRP A 1 190 ? 32.671 59.721 302.547 1.00 55.19 190 TRP A O 1
ATOM 1487 N N . ARG A 1 191 ? 30.889 58.740 303.527 1.00 54.24 191 ARG A N 1
ATOM 1488 C CA . ARG A 1 191 ? 30.059 59.932 303.615 1.00 52.94 191 ARG A CA 1
ATOM 1489 C C . ARG A 1 191 ? 29.775 60.122 305.096 1.00 52.15 191 ARG A C 1
ATOM 1490 O O . ARG A 1 191 ? 29.639 59.135 305.816 1.00 52.04 191 ARG A O 1
ATOM 1498 N N . PRO A 1 192 ? 29.676 61.369 305.557 1.00 51.24 192 PRO A N 1
ATOM 1499 C CA . PRO A 1 192 ? 29.164 61.647 306.894 1.00 50.92 192 PRO A CA 1
ATOM 1500 C C . PRO A 1 192 ? 27.709 61.193 307.007 1.00 50.72 192 PRO A C 1
ATOM 1501 O O . PRO A 1 192 ? 27.038 61.052 305.991 1.00 50.62 192 PRO A O 1
ATOM 1505 N N . ALA A 1 193 ? 27.242 60.953 308.228 1.00 50.60 193 ALA A N 1
ATOM 1506 C CA . ALA A 1 193 ? 25.847 60.600 308.477 1.00 50.02 193 ALA A CA 1
ATOM 1507 C C . ALA A 1 193 ? 24.918 61.696 307.958 1.00 49.34 193 ALA A C 1
ATOM 1508 O O . ALA A 1 193 ? 25.197 62.883 308.100 1.00 49.21 193 ALA A O 1
ATOM 1510 N N . HIS A 1 194 ? 23.802 61.295 307.371 1.00 48.47 194 HIS A N 1
ATOM 1511 C CA . HIS A 1 194 ? 22.856 62.268 306.844 1.00 47.15 194 HIS A CA 1
ATOM 1512 C C . HIS A 1 194 ? 21.452 61.690 306.716 1.00 46.77 194 HIS A C 1
ATOM 1513 O O . HIS A 1 194 ? 21.272 60.504 306.388 1.00 46.49 194 HIS A O 1
ATOM 1520 N N . ILE A 1 195 ? 20.477 62.550 306.996 1.00 46.03 195 ILE A N 1
ATOM 1521 C CA . ILE A 1 195 ? 19.098 62.379 306.556 1.00 45.31 195 ILE A CA 1
ATOM 1522 C C . ILE A 1 195 ? 18.913 63.109 305.221 1.00 44.75 195 ILE A C 1
ATOM 1523 O O . ILE A 1 195 ? 19.135 64.337 305.143 1.00 44.21 195 ILE A O 1
ATOM 1528 N N . HIS A 1 196 ? 18.501 62.372 304.185 1.00 43.65 196 HIS A N 1
ATOM 1529 C CA . HIS A 1 196 ? 18.061 63.007 302.937 1.00 42.18 196 HIS A CA 1
ATOM 1530 C C . HIS A 1 196 ? 16.667 63.558 303.111 1.00 41.75 196 HIS A C 1
ATOM 1531 O O . HIS A 1 196 ? 15.826 62.968 303.806 1.00 41.88 196 HIS A O 1
ATOM 1538 N N . ILE A 1 197 ? 16.420 64.681 302.447 1.00 40.95 197 ILE A N 1
ATOM 1539 C CA . ILE A 1 197 ? 15.134 65.345 302.497 1.00 39.92 197 ILE A CA 1
ATOM 1540 C C . ILE A 1 197 ? 14.706 65.795 301.113 1.00 40.00 197 ILE A C 1
ATOM 1541 O O . ILE A 1 197 ? 15.496 66.362 300.363 1.00 39.73 197 ILE A O 1
ATOM 1546 N N . ARG A 1 198 ? 13.450 65.539 300.773 1.00 40.54 198 ARG A N 1
ATOM 1547 C CA . ARG A 1 198 ? 12.799 66.255 299.685 1.00 41.10 198 ARG A CA 1
ATOM 1548 C C . ARG A 1 198 ? 11.502 66.849 300.175 1.00 41.40 198 ARG A C 1
ATOM 1549 O O . ARG A 1 198 ? 10.677 66.141 300.739 1.00 41.66 198 ARG A O 1
ATOM 1557 N N . ILE A 1 199 ? 11.322 68.149 299.962 1.00 41.87 199 ILE A N 1
ATOM 1558 C CA . ILE A 1 199 ? 10.039 68.788 300.242 1.00 41.91 199 ILE A CA 1
ATOM 1559 C C . ILE A 1 199 ? 9.438 69.373 298.964 1.00 42.49 199 ILE A C 1
ATOM 1560 O O . ILE A 1 199 ? 10.101 70.093 298.217 1.00 42.44 199 ILE A O 1
ATOM 1565 N N . THR A 1 200 ? 8.183 69.058 298.702 1.00 43.24 200 THR A N 1
ATOM 1566 C CA . THR A 1 200 ? 7.483 69.735 297.633 1.00 44.63 200 THR A CA 1
ATOM 1567 C C . THR A 1 200 ? 6.227 70.331 298.217 1.00 45.81 200 THR A C 1
ATOM 1568 O O . THR A 1 200 ? 5.683 69.805 299.197 1.00 46.03 200 THR A O 1
ATOM 1572 N N . ALA A 1 201 ? 5.791 71.436 297.611 1.00 46.69 201 ALA A N 1
ATOM 1573 C CA . ALA A 1 201 ? 4.532 72.080 297.928 1.00 48.16 201 ALA A CA 1
ATOM 1574 C C . ALA A 1 201 ? 4.067 72.875 296.708 1.00 49.17 201 ALA A C 1
ATOM 1575 O O . ALA A 1 201 ? 4.851 73.636 296.111 1.00 49.86 201 ALA A O 1
ATOM 1577 N N . ASP A 1 202 ? 2.803 72.700 296.333 1.00 49.88 202 ASP A N 1
ATOM 1578 C CA . ASP A 1 202 ? 2.189 73.542 295.319 1.00 50.58 202 ASP A CA 1
ATOM 1579 C C . ASP A 1 202 ? 2.531 75.006 295.596 1.00 50.12 202 ASP A C 1
ATOM 1580 O O . ASP A 1 202 ? 2.222 75.536 296.661 1.00 49.83 202 ASP A O 1
ATOM 1585 N N . GLY A 1 203 ? 3.177 75.657 294.641 1.00 50.10 203 GLY A N 1
ATOM 1586 C CA . GLY A 1 203 ? 3.438 77.077 294.751 1.00 50.11 203 GLY A CA 1
ATOM 1587 C C . GLY A 1 203 ? 4.886 77.338 295.068 1.00 50.33 203 GLY A C 1
ATOM 1588 O O . GLY A 1 203 ? 5.349 78.472 294.967 1.00 50.79 203 GLY A O 1
ATOM 1589 N N . TYR A 1 204 ? 5.602 76.294 295.470 1.00 50.42 204 TYR A N 1
ATOM 1590 C CA . TYR A 1 204 ? 6.991 76.445 295.910 1.00 50.57 204 TYR A CA 1
ATOM 1591 C C . TYR A 1 204 ? 7.920 75.548 295.110 1.00 50.47 204 TYR A C 1
ATOM 1592 O O . TYR A 1 204 ? 7.536 74.449 294.685 1.00 50.47 204 TYR A O 1
ATOM 1601 N N . ARG A 1 205 ? 9.139 76.029 294.903 1.00 50.00 205 ARG A N 1
ATOM 1602 C CA . ARG A 1 205 ? 10.169 75.208 294.302 1.00 50.03 205 ARG A CA 1
ATOM 1603 C C . ARG A 1 205 ? 10.472 74.042 295.243 1.00 48.86 205 ARG A C 1
ATOM 1604 O O . ARG A 1 205 ? 10.611 74.243 296.453 1.00 47.88 205 ARG A O 1
ATOM 1612 N N . PRO A 1 206 ? 10.554 72.832 294.682 1.00 48.24 206 PRO A N 1
ATOM 1613 C CA . PRO A 1 206 ? 10.925 71.637 295.457 1.00 47.36 206 PRO A CA 1
ATOM 1614 C C . PRO A 1 206 ? 12.270 71.829 296.111 1.00 46.30 206 PRO A C 1
ATOM 1615 O O . PRO A 1 206 ? 13.121 72.537 295.574 1.00 47.13 206 PRO A O 1
ATOM 1619 N N . LEU A 1 207 ? 12.451 71.219 297.267 1.00 44.81 207 LEU A N 1
ATOM 1620 C CA . LEU A 1 207 ? 13.719 71.270 297.962 1.00 43.66 207 LEU A CA 1
ATOM 1621 C C . LEU A 1 207 ? 14.219 69.842 298.103 1.00 43.14 207 LEU A C 1
ATOM 1622 O O . LEU A 1 207 ? 13.537 68.963 298.670 1.00 42.16 207 LEU A O 1
ATOM 1627 N N . ILE A 1 208 ? 15.396 69.610 297.545 1.00 42.43 208 ILE A N 1
ATOM 1628 C CA . ILE A 1 208 ? 16.115 68.395 297.834 1.00 42.28 208 ILE A CA 1
ATOM 1629 C C . ILE A 1 208 ? 17.332 68.795 298.632 1.00 42.45 208 ILE A C 1
ATOM 1630 O O . ILE A 1 208 ? 18.103 69.660 298.210 1.00 42.87 208 ILE A O 1
ATOM 1635 N N . THR A 1 209 ? 17.472 68.200 299.812 1.00 42.46 209 THR A N 1
ATOM 1636 C CA . THR A 1 209 ? 18.575 68.535 300.701 1.00 42.94 209 THR A CA 1
ATOM 1637 C C . THR A 1 209 ? 18.957 67.379 301.638 1.00 43.42 209 THR A C 1
ATOM 1638 O O . THR A 1 209 ? 18.400 66.279 301.555 1.00 42.70 209 THR A O 1
ATOM 1642 N N . GLN A 1 210 ? 19.954 67.635 302.480 1.00 44.21 210 GLN A N 1
ATOM 1643 C CA . GLN A 1 210 ? 20.489 66.651 303.403 1.00 45.07 210 GLN A CA 1
ATOM 1644 C C . GLN A 1 210 ? 20.739 67.343 304.729 1.00 45.67 210 GLN A C 1
ATOM 1645 O O . GLN A 1 210 ? 21.113 68.521 304.772 1.00 45.79 210 GLN A O 1
ATOM 1651 N N . LEU A 1 211 ? 20.549 66.606 305.814 1.00 46.31 211 LEU A N 1
ATOM 1652 C CA . LEU A 1 211 ? 20.779 67.150 307.144 1.00 46.42 211 LEU A CA 1
ATOM 1653 C C . LEU A 1 211 ? 21.944 66.393 307.796 1.00 47.49 211 LEU A C 1
ATOM 1654 O O . LEU A 1 211 ? 21.913 65.174 307.889 1.00 47.30 211 LEU A O 1
ATOM 1659 N N . TYR A 1 212 ? 22.985 67.115 308.208 1.00 48.97 212 TYR A N 1
ATOM 1660 C CA . TYR A 1 212 ? 24.178 66.486 308.779 1.00 50.10 212 TYR A CA 1
ATOM 1661 C C . TYR A 1 212 ? 24.282 66.732 310.287 1.00 51.43 212 TYR A C 1
ATOM 1662 O O . TYR A 1 212 ? 23.520 67.524 310.858 1.00 51.27 212 TYR A O 1
ATOM 1671 N N . PHE A 1 213 ? 25.227 66.045 310.926 1.00 53.10 213 PHE A N 1
ATOM 1672 C CA . PHE A 1 213 ? 25.390 66.127 312.382 1.00 55.14 213 PHE A CA 1
ATOM 1673 C C . PHE A 1 213 ? 26.752 66.685 312.807 1.00 56.37 213 PHE A C 1
ATOM 1674 O O . PHE A 1 213 ? 27.802 66.260 312.294 1.00 56.03 213 PHE A O 1
ATOM 1682 N N . GLU A 1 214 ? 26.704 67.649 313.730 1.00 58.11 214 GLU A N 1
ATOM 1683 C CA . GLU A 1 214 ? 27.887 68.229 314.371 1.00 60.44 214 GLU A CA 1
ATOM 1684 C C . GLU A 1 214 ? 28.877 67.187 314.895 1.00 61.13 214 GLU A C 1
ATOM 1685 O O . GLU A 1 214 ? 28.480 66.214 315.548 1.00 61.58 214 GLU A O 1
ATOM 1691 N N . GLY A 1 215 ? 30.161 67.392 314.606 1.00 61.93 215 GLY A N 1
ATOM 1692 C CA . GLY A 1 215 ? 31.204 66.515 315.107 1.00 63.01 215 GLY A CA 1
ATOM 1693 C C . GLY A 1 215 ? 31.443 65.270 314.275 1.00 64.06 215 GLY A C 1
ATOM 1694 O O . GLY A 1 215 ? 32.462 64.595 314.444 1.00 64.29 215 GLY A O 1
ATOM 1695 N N . ASP A 1 216 ? 30.515 64.955 313.374 1.00 64.79 216 ASP A N 1
ATOM 1696 C CA . ASP A 1 216 ? 30.716 63.851 312.437 1.00 65.45 216 ASP A CA 1
ATOM 1697 C C . ASP A 1 216 ? 32.156 63.835 311.916 1.00 65.71 216 ASP A C 1
ATOM 1698 O O . ASP A 1 216 ? 32.653 64.849 311.429 1.00 66.09 216 ASP A O 1
ATOM 1703 N N . PRO A 1 217 ? 32.820 62.687 312.049 1.00 66.01 217 PRO A N 1
ATOM 1704 C CA . PRO A 1 217 ? 34.218 62.517 311.631 1.00 66.26 217 PRO A CA 1
ATOM 1705 C C . PRO A 1 217 ? 34.520 62.810 310.176 1.00 66.44 217 PRO A C 1
ATOM 1706 O O . PRO A 1 217 ? 35.690 63.027 309.865 1.00 66.90 217 PRO A O 1
ATOM 1710 N N . TYR A 1 218 ? 33.517 62.760 309.304 1.00 66.45 218 TYR A N 1
ATOM 1711 C CA . TYR A 1 218 ? 33.738 62.932 307.869 1.00 66.21 218 TYR A CA 1
ATOM 1712 C C . TYR A 1 218 ? 33.166 64.251 307.363 1.00 65.66 218 TYR A C 1
ATOM 1713 O O . TYR A 1 218 ? 33.120 64.493 306.146 1.00 65.39 218 TYR A O 1
ATOM 1722 N N . LEU A 1 219 ? 32.735 65.093 308.304 1.00 65.07 219 LEU A N 1
ATOM 1723 C CA . LEU A 1 219 ? 32.110 66.375 308.003 1.00 64.87 219 LEU A CA 1
ATOM 1724 C C . LEU A 1 219 ? 32.996 67.185 307.066 1.00 64.97 219 LEU A C 1
ATOM 1725 O O . LEU A 1 219 ? 32.505 67.881 306.173 1.00 64.78 219 LEU A O 1
ATOM 1730 N N . ASP A 1 220 ? 34.309 67.049 307.266 1.00 65.13 220 ASP A N 1
ATOM 1731 C CA . ASP A 1 220 ? 35.327 67.731 306.467 1.00 65.10 220 ASP A CA 1
ATOM 1732 C C . ASP A 1 220 ? 36.051 66.762 305.535 1.00 64.56 220 ASP A C 1
ATOM 1733 O O . ASP A 1 220 ? 37.151 67.038 305.061 1.00 64.64 220 ASP A O 1
ATOM 1738 N N . SER A 1 221 ? 35.422 65.629 305.249 1.00 64.12 221 SER A N 1
ATOM 1739 C CA . SER A 1 221 ? 36.065 64.628 304.402 1.00 63.50 221 SER A CA 1
ATOM 1740 C C . SER A 1 221 ? 35.117 63.858 303.477 1.00 62.83 221 SER A C 1
ATOM 1741 O O . SER A 1 221 ? 35.367 62.702 303.171 1.00 63.15 221 SER A O 1
ATOM 1744 N N . ASP A 1 222 ? 34.042 64.489 303.020 1.00 61.84 222 ASP A N 1
ATOM 1745 C CA . ASP A 1 222 ? 33.027 63.779 302.250 1.00 60.75 222 ASP A CA 1
ATOM 1746 C C . ASP A 1 222 ? 33.605 63.197 300.963 1.00 60.16 222 ASP A C 1
ATOM 1747 O O . ASP A 1 222 ? 34.135 63.922 300.125 1.00 60.07 222 ASP A O 1
ATOM 1752 N N . SER A 1 223 ? 33.508 61.882 300.802 1.00 59.62 223 SER A N 1
ATOM 1753 C CA . SER A 1 223 ? 33.981 61.244 299.569 1.00 59.10 223 SER A CA 1
ATOM 1754 C C . SER A 1 223 ? 33.144 61.650 298.333 1.00 58.74 223 SER A C 1
ATOM 1755 O O . SER A 1 223 ? 33.570 61.458 297.182 1.00 58.11 223 SER A O 1
ATOM 1758 N N . CYS A 1 224 ? 31.965 62.220 298.600 1.00 58.18 224 CYS A N 1
ATOM 1759 C CA . CYS A 1 224 ? 31.025 62.656 297.572 1.00 57.38 224 CYS A CA 1
ATOM 1760 C C . CYS A 1 224 ? 30.965 64.170 297.411 1.00 56.75 224 CYS A C 1
ATOM 1761 O O . CYS A 1 224 ? 30.310 64.671 296.501 1.00 56.85 224 CYS A O 1
ATOM 1764 N N . SER A 1 225 ? 31.639 64.886 298.306 1.00 55.99 225 SER A N 1
ATOM 1765 C CA . SER A 1 225 ? 31.855 66.327 298.180 1.00 55.67 225 SER A CA 1
ATOM 1766 C C . SER A 1 225 ? 30.584 67.150 298.396 1.00 55.41 225 SER A C 1
ATOM 1767 O O . SER A 1 225 ? 30.434 68.237 297.828 1.00 55.56 225 SER A O 1
ATOM 1770 N N . ALA A 1 226 ? 29.706 66.677 299.274 1.00 54.56 226 ALA A N 1
ATOM 1771 C CA . ALA A 1 226 ? 28.364 67.231 299.318 1.00 53.95 226 ALA A CA 1
ATOM 1772 C C . ALA A 1 226 ? 27.956 68.010 300.558 1.00 53.32 226 ALA A C 1
ATOM 1773 O O . ALA A 1 226 ? 26.815 68.453 300.630 1.00 53.37 226 ALA A O 1
ATOM 1775 N N . VAL A 1 227 ? 28.847 68.192 301.528 1.00 52.86 227 VAL A N 1
ATOM 1776 C CA . VAL A 1 227 ? 28.411 68.847 302.776 1.00 52.18 227 VAL A CA 1
ATOM 1777 C C . VAL A 1 227 ? 28.465 70.364 302.717 1.00 52.06 227 VAL A C 1
ATOM 1778 O O . VAL A 1 227 ? 29.255 70.932 301.973 1.00 52.27 227 VAL A O 1
ATOM 1782 N N . LYS A 1 228 ? 27.573 70.999 303.474 1.00 52.08 228 LYS A N 1
ATOM 1783 C CA . LYS A 1 228 ? 27.408 72.443 303.498 1.00 52.17 228 LYS A CA 1
ATOM 1784 C C . LYS A 1 228 ? 27.148 72.846 304.940 1.00 52.82 228 LYS A C 1
ATOM 1785 O O . LYS A 1 228 ? 26.258 72.279 305.586 1.00 53.39 228 LYS A O 1
ATOM 1791 N N . SER A 1 229 ? 27.903 73.840 305.419 1.00 53.03 229 SER A N 1
ATOM 1792 C CA . SER A 1 229 ? 27.945 74.222 306.827 1.00 53.25 229 SER A CA 1
ATOM 1793 C C . SER A 1 229 ? 26.558 74.512 307.402 1.00 53.46 229 SER A C 1
ATOM 1794 O O . SER A 1 229 ? 26.266 74.178 308.550 1.00 53.53 229 SER A O 1
ATOM 1797 N N . GLU A 1 230 ? 25.707 75.131 306.593 1.00 53.81 230 GLU A N 1
ATOM 1798 C CA . GLU A 1 230 ? 24.411 75.608 307.063 1.00 54.33 230 GLU A CA 1
ATOM 1799 C C . GLU A 1 230 ? 23.404 74.460 307.180 1.00 54.96 230 GLU A C 1
ATOM 1800 O O . GLU A 1 230 ? 22.243 74.674 307.558 1.00 55.15 230 GLU A O 1
ATOM 1806 N N . LEU A 1 231 ? 23.861 73.254 306.838 1.00 55.42 231 LEU A N 1
ATOM 1807 C CA . LEU A 1 231 ? 23.054 72.044 306.970 1.00 56.17 231 LEU A CA 1
ATOM 1808 C C . LEU A 1 231 ? 23.627 71.087 308.040 1.00 57.03 231 LEU A C 1
ATOM 1809 O O . LEU A 1 231 ? 23.296 69.893 308.070 1.00 57.42 231 LEU A O 1
ATOM 1814 N N . VAL A 1 232 ? 24.485 71.617 308.910 1.00 57.94 232 VAL A N 1
ATOM 1815 C CA . VAL A 1 232 ? 25.089 70.831 309.984 1.00 58.81 232 VAL A CA 1
ATOM 1816 C C . VAL A 1 232 ? 24.406 71.145 311.317 1.00 59.91 232 VAL A C 1
ATOM 1817 O O . VAL A 1 232 ? 24.342 72.304 311.748 1.00 59.94 232 VAL A O 1
ATOM 1821 N N . LEU A 1 233 ? 23.871 70.103 311.949 1.00 60.96 233 LEU A N 1
ATOM 1822 C CA . LEU A 1 233 ? 22.936 70.279 313.050 1.00 62.01 233 LEU A CA 1
ATOM 1823 C C . LEU A 1 233 ? 23.464 69.875 314.425 1.00 62.95 233 LEU A C 1
ATOM 1824 O O . LEU A 1 233 ? 24.110 68.832 314.576 1.00 62.65 233 LEU A O 1
ATOM 1829 N N . PRO A 1 234 ? 23.186 70.724 315.417 1.00 63.85 234 PRO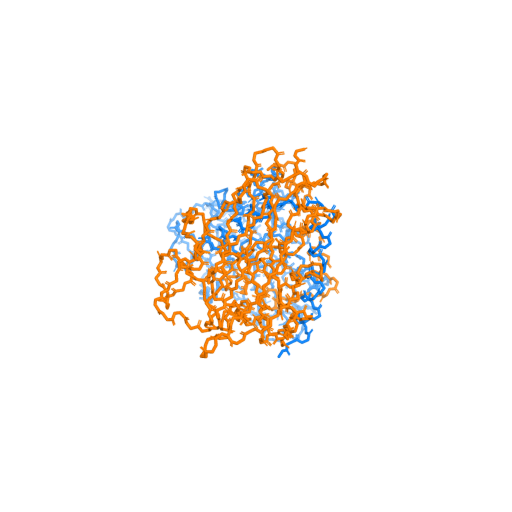 A N 1
ATOM 1830 C CA . PRO A 1 234 ? 23.402 70.388 316.824 1.00 64.72 234 PRO A CA 1
ATOM 1831 C C . PRO A 1 234 ? 22.672 69.098 317.171 1.00 65.62 234 PRO A C 1
ATOM 1832 O O . PRO A 1 234 ? 21.558 68.880 316.681 1.00 65.77 234 PRO A O 1
ATOM 1836 N N . VAL A 1 235 ? 23.279 68.259 318.001 1.00 66.62 235 VAL A N 1
ATOM 1837 C CA . VAL A 1 235 ? 22.560 67.113 318.539 1.00 67.75 235 VAL A CA 1
ATOM 1838 C C . VAL A 1 235 ? 22.393 67.242 320.055 1.00 68.73 235 VAL A C 1
ATOM 1839 O O . VAL A 1 235 ? 23.356 67.485 320.786 1.00 69.03 235 VAL A O 1
ATOM 1843 N N . ASN A 1 236 ? 21.152 67.119 320.510 1.00 69.66 236 ASN A N 1
ATOM 1844 C CA . ASN A 1 236 ? 20.849 67.068 321.927 1.00 70.69 236 ASN A CA 1
ATOM 1845 C C . ASN A 1 236 ? 20.490 65.643 322.337 1.00 71.56 236 ASN A C 1
ATOM 1846 O O . ASN A 1 236 ? 20.094 64.827 321.507 1.00 71.34 236 ASN A O 1
ATOM 1851 N N . LYS A 1 237 ? 20.679 65.331 323.611 1.00 73.08 237 LYS A N 1
ATOM 1852 C CA . LYS A 1 237 ? 20.293 64.026 324.137 1.00 74.38 237 LYS A CA 1
ATOM 1853 C C . LYS A 1 237 ? 19.565 64.249 325.437 1.00 75.42 237 LYS A C 1
ATOM 1854 O O . LYS A 1 237 ? 20.182 64.552 326.465 1.00 75.64 237 LYS A O 1
ATOM 1860 N N . ILE A 1 238 ? 18.244 64.133 325.386 1.00 76.72 238 ILE A N 1
ATOM 1861 C CA . ILE A 1 238 ? 17.426 64.390 326.562 1.00 78.12 238 ILE A CA 1
ATOM 1862 C C . ILE A 1 238 ? 16.512 63.199 326.858 1.00 79.06 238 ILE A C 1
ATOM 1863 O O . ILE A 1 238 ? 15.417 63.080 326.287 1.00 79.36 238 ILE A O 1
ATOM 1868 N N . ASP A 1 239 ? 17.011 62.326 327.745 1.00 80.01 239 ASP A N 1
ATOM 1869 C CA . ASP A 1 239 ? 16.320 61.139 328.287 1.00 80.97 239 ASP A CA 1
ATOM 1870 C C . ASP A 1 239 ? 14.805 61.258 328.393 1.00 81.39 239 ASP A C 1
ATOM 1871 O O . ASP A 1 239 ? 14.287 62.273 328.876 1.00 81.47 239 ASP A O 1
ATOM 1876 N N . ILE A 1 240 ? 14.112 60.215 327.930 1.00 81.90 240 ILE A N 1
ATOM 1877 C CA . ILE A 1 240 ? 12.686 60.011 328.195 1.00 82.36 240 ILE A CA 1
ATOM 1878 C C . ILE A 1 240 ? 12.564 58.650 328.870 1.00 82.33 240 ILE A C 1
ATOM 1879 O O . ILE A 1 240 ? 13.163 57.676 328.395 1.00 82.37 240 ILE A O 1
ATOM 1884 N N . ASP A 1 241 ? 11.783 58.595 329.955 1.00 82.14 241 ASP A N 1
ATOM 1885 C CA . ASP A 1 241 ? 11.688 57.426 330.857 1.00 81.83 241 ASP A CA 1
ATOM 1886 C C . ASP A 1 241 ? 12.748 56.340 330.619 1.00 81.28 241 ASP A C 1
ATOM 1887 O O . ASP A 1 241 ? 12.548 55.428 329.804 1.00 81.64 241 ASP A O 1
ATOM 1892 N N . GLY A 1 242 ? 13.880 56.459 331.318 1.00 80.37 242 GLY A N 1
ATOM 1893 C CA . GLY A 1 242 ? 14.962 55.487 331.223 1.00 79.07 242 GLY A CA 1
ATOM 1894 C C . GLY A 1 242 ? 15.281 55.020 329.808 1.00 78.10 242 GLY A C 1
ATOM 1895 O O . GLY A 1 242 ? 15.439 53.816 329.562 1.00 78.18 242 GLY A O 1
ATOM 1896 N N . GLU A 1 243 ? 15.355 55.981 328.880 1.00 76.89 243 GLU A N 1
ATOM 1897 C CA . GLU A 1 243 ? 15.697 55.734 327.472 1.00 75.20 243 GLU A CA 1
ATOM 1898 C C . GLU A 1 243 ? 16.276 57.010 326.835 1.00 74.01 243 GLU A C 1
ATOM 1899 O O . GLU A 1 243 ? 15.612 58.054 326.782 1.00 73.76 243 GLU A O 1
ATOM 1902 N N . THR A 1 244 ? 17.514 56.928 326.360 1.00 72.38 244 THR A N 1
ATOM 1903 C CA . THR A 1 244 ? 18.173 58.109 325.794 1.00 71.03 244 THR A CA 1
ATOM 1904 C C . THR A 1 244 ? 17.906 58.315 324.280 1.00 69.78 244 THR A C 1
ATOM 1905 O O . THR A 1 244 ? 18.059 57.395 323.460 1.00 69.58 244 THR A O 1
ATOM 1909 N N . TRP A 1 245 ? 17.465 59.528 323.944 1.00 68.29 245 TRP A N 1
ATOM 1910 C CA . TRP A 1 245 ? 17.067 59.901 322.581 1.00 66.41 245 TRP A CA 1
ATOM 1911 C C . TRP A 1 245 ? 17.973 60.994 322.036 1.00 65.15 245 TRP A C 1
ATOM 1912 O O . TRP A 1 245 ? 18.319 61.938 322.742 1.00 64.65 245 TRP A O 1
ATOM 1923 N N 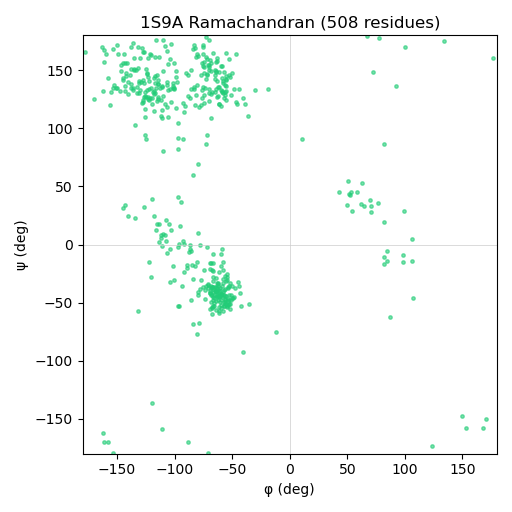. GLN A 1 246 ? 18.339 60.866 320.772 1.00 63.79 246 GLN A N 1
ATOM 1924 C CA . GLN A 1 246 ? 19.038 61.932 320.077 1.00 62.71 246 GLN A CA 1
ATOM 1925 C C . GLN A 1 246 ? 18.010 62.884 319.501 1.00 62.13 246 GLN A C 1
ATOM 1926 O O . GLN A 1 246 ? 17.098 62.460 318.789 1.00 61.96 246 GLN A O 1
ATOM 1932 N N . LEU A 1 247 ? 18.161 64.166 319.829 1.00 61.31 247 LEU A N 1
ATOM 1933 C CA . LEU A 1 247 ? 17.205 65.208 319.465 1.00 60.53 247 LEU A CA 1
ATOM 1934 C C . LEU A 1 247 ? 17.758 66.125 318.375 1.00 59.92 247 LEU A C 1
ATOM 1935 O O . LEU A 1 247 ? 18.795 66.765 318.538 1.00 59.63 247 LEU A O 1
ATOM 1940 N N . VAL A 1 248 ? 17.052 66.187 317.256 1.00 59.31 248 VAL A N 1
ATOM 1941 C CA . VAL A 1 248 ? 17.510 66.984 316.128 1.00 58.39 248 VAL A CA 1
ATOM 1942 C C . VAL A 1 248 ? 16.359 67.854 315.630 1.00 57.66 248 VAL A C 1
ATOM 1943 O O . VAL A 1 248 ? 15.204 67.418 315.595 1.00 57.48 248 VAL A O 1
ATOM 1947 N N . ASP A 1 249 ? 16.679 69.101 315.298 1.00 56.57 249 ASP A N 1
ATOM 1948 C CA . ASP A 1 249 ? 15.668 70.103 314.993 1.00 55.45 249 ASP A CA 1
ATOM 1949 C C . ASP A 1 249 ? 16.077 70.899 313.767 1.00 54.71 249 ASP A C 1
ATOM 1950 O O . ASP A 1 249 ? 17.233 71.326 313.659 1.00 54.76 249 ASP A O 1
ATOM 1955 N N . PHE A 1 250 ? 15.145 71.088 312.833 1.00 53.48 250 PHE A N 1
ATOM 1956 C CA . PHE A 1 250 ? 15.441 71.900 311.655 1.00 52.57 250 PHE A CA 1
ATOM 1957 C C . PHE A 1 250 ? 14.213 72.601 311.092 1.00 52.48 250 PHE A C 1
ATOM 1958 O O . PHE A 1 250 ? 13.152 72.006 310.956 1.00 52.50 250 PHE A O 1
ATOM 1966 N N . ASN A 1 251 ? 14.370 73.876 310.771 1.00 52.15 251 ASN A N 1
ATOM 1967 C CA . ASN A 1 251 ? 13.280 74.644 310.219 1.00 52.14 251 ASN A CA 1
ATOM 1968 C C . ASN A 1 251 ? 13.565 74.994 308.770 1.00 51.69 251 ASN A C 1
ATOM 1969 O O . ASN A 1 251 ? 14.477 75.783 308.458 1.00 51.69 251 ASN A O 1
ATOM 1974 N N . PHE A 1 252 ? 12.788 74.368 307.890 1.00 50.64 252 PHE A N 1
ATOM 1975 C CA . PHE A 1 252 ? 12.954 74.523 306.449 1.00 49.38 252 PHE A CA 1
ATOM 1976 C C . PHE A 1 252 ? 12.253 75.767 305.942 1.00 49.32 252 PHE A C 1
ATOM 1977 O O . PHE A 1 252 ? 11.107 76.013 306.296 1.00 48.68 252 PHE A O 1
ATOM 1985 N N . ILE A 1 253 ? 12.952 76.543 305.114 1.00 49.91 253 ILE A N 1
ATOM 1986 C CA . ILE A 1 253 ? 12.339 77.632 304.349 1.00 50.47 253 ILE A CA 1
ATOM 1987 C C . ILE A 1 253 ? 12.410 77.323 302.847 1.00 51.27 253 ILE A C 1
ATOM 1988 O O . ILE A 1 253 ? 13.491 77.052 302.295 1.00 51.43 253 ILE A O 1
ATOM 1993 N N . LEU A 1 254 ? 11.238 77.348 302.212 1.00 52.20 254 LEU A N 1
ATOM 1994 C CA . LEU A 1 254 ? 11.076 77.109 300.774 1.00 52.65 254 LEU A CA 1
ATOM 1995 C C . LEU A 1 254 ? 10.911 78.417 300.013 1.00 53.09 254 LEU A C 1
ATOM 1996 O O . LEU A 1 254 ? 10.482 79.412 300.586 1.00 53.09 254 LEU A O 1
ATOM 2001 N N . GLN A 1 255 ? 11.240 78.405 298.720 1.00 53.84 255 GLN A N 1
ATOM 2002 C CA . GLN A 1 255 ? 11.016 79.557 297.843 1.00 54.42 255 GLN A CA 1
ATOM 2003 C C . GLN A 1 255 ? 9.728 79.415 297.032 1.00 54.90 255 GLN A C 1
ATOM 2004 O O . GLN A 1 255 ? 9.423 78.330 296.527 1.00 54.42 255 GLN A O 1
ATOM 2010 N N . HIS A 1 256 ? 9.005 80.530 296.889 1.00 56.18 256 HIS A N 1
ATOM 2011 C CA . HIS A 1 256 ? 7.800 80.641 296.044 1.00 57.26 256 HIS A CA 1
ATOM 2012 C C . HIS A 1 256 ? 8.068 80.308 294.573 1.00 57.57 256 HIS A C 1
ATOM 2013 O O . HIS A 1 256 ? 9.197 80.470 294.093 1.00 57.64 256 HIS A O 1
ATOM 2020 N N . ASN A 1 257 ? 7.008 79.861 293.884 1.00 58.05 257 ASN A N 1
ATOM 2021 C CA . ASN A 1 257 ? 6.925 79.587 292.417 1.00 58.32 257 ASN A CA 1
ATOM 2022 C C . ASN A 1 257 ? 6.863 78.097 292.017 1.00 58.37 257 ASN A C 1
ATOM 2023 O O . ASN A 1 257 ? 7.849 77.407 291.747 1.00 58.60 257 ASN A O 1
ATOM 2029 N N . ALA B 1 2 ? 47.806 52.462 288.474 1.00 61.08 2 ALA B N 1
ATOM 2030 C CA . ALA B 1 2 ? 49.005 53.214 288.887 1.00 60.36 2 ALA B CA 1
ATOM 2031 C C . ALA B 1 2 ? 48.594 54.351 289.829 1.00 59.92 2 ALA B C 1
ATOM 2032 O O . ALA B 1 2 ? 48.507 55.503 289.404 1.00 60.19 2 ALA B O 1
ATOM 2034 N N . ASN B 1 3 ? 48.328 54.009 291.100 1.00 59.16 3 ASN B N 1
ATOM 2035 C CA . ASN B 1 3 ? 48.034 54.986 292.158 1.00 58.38 3 ASN B CA 1
ATOM 2036 C C . ASN B 1 3 ? 48.364 56.432 291.717 1.00 57.71 3 ASN B C 1
ATOM 2037 O O . ASN B 1 3 ? 47.465 57.190 291.356 1.00 58.21 3 ASN B O 1
ATOM 2042 N N . THR B 1 4 ? 49.644 56.793 291.678 1.00 56.60 4 THR B N 1
ATOM 2043 C CA . THR B 1 4 ? 50.044 58.190 291.443 1.00 55.54 4 THR B CA 1
ATOM 2044 C C . THR B 1 4 ? 49.552 58.791 290.112 1.00 54.35 4 THR B C 1
ATOM 2045 O O . THR B 1 4 ? 49.085 59.935 290.082 1.00 54.38 4 THR B O 1
ATOM 2049 N N . ARG B 1 5 ? 49.641 58.001 289.039 1.00 52.76 5 ARG B N 1
ATOM 2050 C CA . ARG B 1 5 ? 49.196 58.395 287.698 1.00 51.01 5 ARG B CA 1
ATOM 2051 C C . ARG B 1 5 ? 47.677 58.475 287.539 1.00 50.42 5 ARG B C 1
ATOM 2052 O O . ARG B 1 5 ? 47.194 59.302 286.774 1.00 50.76 5 ARG B O 1
ATOM 2060 N N . VAL B 1 6 ? 46.914 57.623 288.222 1.00 49.31 6 VAL B N 1
ATOM 2061 C CA . VAL B 1 6 ? 45.467 57.804 288.167 1.00 48.69 6 VAL B CA 1
ATOM 2062 C C . VAL B 1 6 ? 45.022 58.954 289.062 1.00 48.12 6 VAL B C 1
ATOM 2063 O O . VAL B 1 6 ? 44.072 59.635 288.742 1.00 48.28 6 VAL B O 1
ATOM 2067 N N . ILE B 1 7 ? 45.740 59.205 290.146 1.00 48.12 7 ILE B N 1
ATOM 2068 C CA . ILE B 1 7 ? 45.484 60.408 290.932 1.00 48.31 7 ILE B CA 1
ATOM 2069 C C . ILE B 1 7 ? 45.608 61.705 290.090 1.00 48.36 7 ILE B C 1
ATOM 2070 O O . ILE B 1 7 ? 44.716 62.536 290.125 1.00 47.99 7 ILE B O 1
ATOM 2075 N N . GLU B 1 8 ? 46.700 61.865 289.340 1.00 48.38 8 GLU B N 1
ATOM 2076 C CA . GLU B 1 8 ? 46.900 63.072 288.536 1.00 48.92 8 GLU B CA 1
ATOM 2077 C C . GLU B 1 8 ? 45.812 63.266 287.479 1.00 48.77 8 GLU B C 1
ATOM 2078 O O . GLU B 1 8 ? 45.131 64.299 287.465 1.00 48.89 8 GLU B O 1
ATOM 2084 N N . LEU B 1 9 ? 45.652 62.266 286.607 1.00 48.13 9 LEU B N 1
ATOM 2085 C CA . LEU B 1 9 ? 44.662 62.321 285.542 1.00 47.46 9 LEU B CA 1
ATOM 2086 C C . LEU B 1 9 ? 43.232 62.486 286.083 1.00 47.14 9 LEU B C 1
ATOM 2087 O O . LEU B 1 9 ? 42.466 63.300 285.564 1.00 46.72 9 LEU B O 1
ATOM 2092 N N . PHE B 1 10 ? 42.888 61.745 287.134 1.00 46.29 10 PHE B N 1
ATOM 2093 C CA . PHE B 1 10 ? 41.515 61.762 287.621 1.00 46.04 10 PHE B CA 1
ATOM 2094 C C . PHE B 1 10 ? 41.123 63.104 288.200 1.00 45.89 10 PHE B C 1
ATOM 2095 O O . PHE B 1 10 ? 40.046 63.637 287.898 1.00 45.43 10 PHE B O 1
ATOM 2103 N N . ASP B 1 11 ? 42.018 63.653 289.010 1.00 46.20 11 ASP B N 1
ATOM 2104 C CA . ASP B 1 11 ? 41.800 64.940 289.629 1.00 46.60 11 ASP B CA 1
ATOM 2105 C C . ASP B 1 11 ? 41.710 65.983 288.544 1.00 46.71 11 ASP B C 1
ATOM 2106 O O . ASP B 1 11 ? 40.809 66.803 288.552 1.00 47.49 11 ASP B O 1
ATOM 2111 N N . GLU B 1 12 ? 42.624 65.924 287.587 1.00 46.76 12 GLU B N 1
ATOM 2112 C CA . GLU B 1 12 ? 42.574 66.791 286.420 1.00 47.12 12 GLU B CA 1
ATOM 2113 C C . GLU B 1 12 ? 41.288 66.633 285.587 1.00 46.20 12 GLU B C 1
ATOM 2114 O O . GLU B 1 12 ? 40.691 67.614 285.157 1.00 45.88 12 GLU B O 1
ATOM 2120 N N . PHE B 1 13 ? 40.871 65.388 285.389 1.00 45.35 13 PHE B N 1
ATOM 2121 C CA . PHE B 1 13 ? 39.640 65.063 284.692 1.00 44.78 13 PHE B CA 1
ATOM 2122 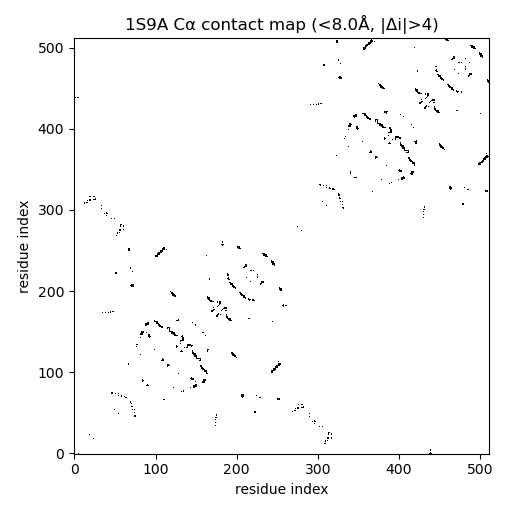C C . PHE B 1 13 ? 38.443 65.625 285.460 1.00 44.70 13 PHE B C 1
ATOM 2123 O O . PHE B 1 13 ? 37.569 66.287 284.899 1.00 44.13 13 PHE B O 1
ATOM 2131 N N . THR B 1 14 ? 38.426 65.374 286.760 1.00 44.87 14 THR B N 1
ATOM 2132 C CA . THR B 1 14 ? 37.376 65.886 287.616 1.00 45.07 14 THR B CA 1
ATOM 2133 C C . THR B 1 14 ? 37.196 67.405 287.485 1.00 45.16 14 THR B C 1
ATOM 2134 O O . THR B 1 14 ? 36.065 67.870 287.358 1.00 44.93 14 THR B O 1
ATOM 2138 N N . ASP B 1 15 ? 38.296 68.168 287.513 1.00 45.38 15 ASP B N 1
ATOM 2139 C CA . ASP B 1 15 ? 38.227 69.632 287.360 1.00 46.02 15 ASP B CA 1
ATOM 2140 C C . ASP B 1 15 ? 37.715 70.001 285.993 1.00 45.22 15 ASP B C 1
ATOM 2141 O O . ASP B 1 15 ? 36.994 70.982 285.856 1.00 45.76 15 ASP B O 1
ATOM 2146 N N . LEU B 1 16 ? 38.100 69.221 284.990 1.00 43.84 16 LEU B N 1
ATOM 2147 C CA . LEU B 1 16 ? 37.677 69.486 283.636 1.00 43.46 16 LEU B CA 1
ATOM 2148 C C . LEU B 1 16 ? 36.156 69.403 283.519 1.00 42.95 16 LEU B C 1
ATOM 2149 O O . LEU B 1 16 ? 35.526 70.353 283.065 1.00 42.66 16 LEU B O 1
ATOM 2154 N N . ILE B 1 17 ? 35.580 68.275 283.948 1.00 42.25 17 ILE B N 1
ATOM 2155 C CA . ILE B 1 17 ? 34.146 68.051 283.825 1.00 42.09 17 ILE B CA 1
ATOM 2156 C C . ILE B 1 17 ? 33.308 68.997 284.699 1.00 41.97 17 ILE B C 1
ATOM 2157 O O . ILE B 1 17 ? 32.285 69.493 284.241 1.00 41.53 17 ILE B O 1
ATOM 2162 N N . ARG B 1 18 ? 33.736 69.256 285.935 1.00 41.89 18 ARG B N 1
ATOM 2163 C CA . ARG B 1 18 ? 33.000 70.187 286.806 1.00 42.09 18 ARG B CA 1
ATOM 2164 C C . ARG B 1 18 ? 32.945 71.592 286.200 1.00 41.51 18 ARG B C 1
ATOM 2165 O O . ARG B 1 18 ? 31.893 72.244 286.165 1.00 41.67 18 ARG B O 1
ATOM 2173 N N . ASP B 1 19 ? 34.086 72.026 285.688 1.00 40.80 19 ASP B N 1
ATOM 2174 C CA . ASP B 1 19 ? 34.216 73.314 285.043 1.00 40.31 19 ASP B CA 1
ATOM 2175 C C . ASP B 1 19 ? 33.271 73.358 283.838 1.00 39.84 19 ASP B C 1
ATOM 2176 O O . ASP B 1 19 ? 32.637 74.383 283.572 1.00 40.04 19 ASP B O 1
ATOM 2181 N N . PHE B 1 20 ? 33.153 72.231 283.144 1.00 39.19 20 PHE B N 1
ATOM 2182 C CA . PHE B 1 20 ? 32.258 72.118 282.003 1.00 39.06 20 PHE B CA 1
ATOM 2183 C C . PHE B 1 20 ? 30.823 72.251 282.479 1.00 38.59 20 PHE B C 1
ATOM 2184 O O . PHE B 1 20 ? 30.066 73.094 281.979 1.00 38.88 20 PHE B O 1
ATOM 2192 N N . ILE B 1 21 ? 30.462 71.448 283.472 1.00 38.20 21 ILE B N 1
ATOM 2193 C CA . ILE B 1 21 ? 29.154 71.556 284.126 1.00 37.70 21 ILE B CA 1
ATOM 2194 C C . ILE B 1 21 ? 28.823 73.007 284.538 1.00 37.79 21 ILE B C 1
ATOM 2195 O O . ILE B 1 21 ? 27.714 73.473 284.316 1.00 37.31 21 ILE B O 1
ATOM 2200 N N . VAL B 1 22 ? 29.773 73.710 285.155 1.00 38.22 22 VAL B N 1
ATOM 2201 C CA . VAL B 1 22 ? 29.489 75.070 285.618 1.00 38.46 22 VAL B CA 1
ATOM 2202 C C . VAL B 1 22 ? 29.267 76.040 284.435 1.00 39.29 22 VAL B C 1
ATOM 2203 O O . VAL B 1 22 ? 28.188 76.630 284.302 1.00 39.10 22 VAL B O 1
ATOM 2207 N N . ARG B 1 23 ? 30.282 76.170 283.574 1.00 39.88 23 ARG B N 1
ATOM 2208 C CA . ARG B 1 23 ? 30.249 77.081 282.431 1.00 40.96 23 ARG B CA 1
ATOM 2209 C C . ARG B 1 23 ? 28.989 76.964 281.542 1.00 41.14 23 ARG B C 1
ATOM 2210 O O . ARG B 1 23 ? 28.407 77.982 281.171 1.00 41.35 23 ARG B O 1
ATOM 2218 N N . HIS B 1 24 ? 28.597 75.730 281.209 1.00 41.08 24 HIS B N 1
ATOM 2219 C CA . HIS B 1 24 ? 27.427 75.450 280.373 1.00 41.57 24 HIS B CA 1
ATOM 2220 C C . HIS B 1 24 ? 26.162 75.251 281.198 1.00 41.75 24 HIS B C 1
ATOM 2221 O O . HIS B 1 24 ? 25.088 75.015 280.646 1.00 40.94 24 HIS B O 1
ATOM 2228 N N . GLU B 1 25 ? 26.299 75.364 282.514 1.00 42.12 25 GLU B N 1
ATOM 2229 C CA . GLU B 1 25 ? 25.171 75.279 283.419 1.00 43.67 25 GLU B CA 1
ATOM 2230 C C . GLU B 1 25 ? 24.315 74.050 283.175 1.00 44.25 25 GLU B C 1
ATOM 2231 O O . GLU B 1 25 ? 23.087 74.177 282.962 1.00 44.60 25 GLU B O 1
ATOM 2237 N N . ILE B 1 26 ? 24.936 72.868 283.188 1.00 44.65 26 ILE B N 1
ATOM 2238 C CA . ILE B 1 26 ? 24.182 71.640 282.939 1.00 44.72 26 ILE B CA 1
ATOM 2239 C C . ILE B 1 26 ? 23.147 71.478 284.055 1.00 44.81 26 ILE B C 1
ATOM 2240 O O . ILE B 1 26 ? 23.492 71.545 285.239 1.00 44.00 26 ILE B O 1
ATOM 2245 N N . THR B 1 27 ? 21.885 71.304 283.649 1.00 44.42 27 THR B N 1
ATOM 2246 C CA . THR B 1 27 ? 20.756 71.221 284.559 1.00 44.31 27 THR B CA 1
ATOM 2247 C C . THR B 1 27 ? 20.619 69.804 285.106 1.00 44.37 27 THR B C 1
ATOM 2248 O O . THR B 1 27 ? 21.297 68.887 284.646 1.00 43.96 27 THR B O 1
ATOM 2252 N N . THR B 1 28 ? 19.735 69.623 286.086 1.00 44.74 28 THR B N 1
ATOM 2253 C CA . THR B 1 28 ? 19.440 68.300 286.636 1.00 44.50 28 THR B CA 1
ATOM 2254 C C . THR B 1 28 ? 18.913 67.362 285.552 1.00 44.47 28 THR B C 1
ATOM 2255 O O . THR B 1 28 ? 19.448 66.266 285.390 1.00 44.24 28 THR B O 1
ATOM 2259 N N . PRO B 1 29 ? 17.880 67.779 284.808 1.00 44.51 29 PRO B N 1
ATOM 2260 C CA . PRO B 1 29 ? 17.354 66.961 283.704 1.00 44.32 29 PRO B CA 1
ATOM 2261 C C . PRO B 1 29 ? 18.410 66.627 282.647 1.00 44.87 29 PRO B C 1
ATOM 2262 O O . PRO B 1 29 ? 18.441 65.485 282.177 1.00 45.68 29 PRO B O 1
ATOM 2266 N N . GLU B 1 30 ? 19.271 67.581 282.292 1.00 44.88 30 GLU B N 1
ATOM 2267 C CA . GLU B 1 30 ? 20.345 67.315 281.330 1.00 44.79 30 GLU B CA 1
ATOM 2268 C C . GLU B 1 30 ? 21.289 66.227 281.844 1.00 45.09 30 GLU B C 1
ATOM 2269 O O . GLU B 1 30 ? 21.645 65.290 281.118 1.00 45.43 30 GLU B O 1
ATOM 2275 N N . TYR B 1 31 ? 21.645 66.349 283.113 1.00 44.74 31 TYR B N 1
ATOM 2276 C CA . TYR B 1 31 ? 22.531 65.433 283.796 1.00 44.98 31 TYR B CA 1
ATOM 2277 C C . TYR B 1 31 ? 21.958 64.015 283.848 1.00 45.77 31 TYR B C 1
ATOM 2278 O O . TYR B 1 31 ? 22.657 63.032 283.577 1.00 45.97 31 TYR B O 1
ATOM 2287 N N . GLU B 1 32 ? 20.676 63.921 284.191 1.00 46.22 32 GLU B N 1
ATOM 2288 C CA . GLU B 1 32 ? 19.976 62.652 284.203 1.00 46.61 32 GLU B CA 1
ATOM 2289 C C . GLU B 1 32 ? 19.908 62.027 282.798 1.00 46.63 32 GLU B C 1
ATOM 2290 O O . GLU B 1 32 ? 19.936 60.799 282.645 1.00 46.56 32 GLU B O 1
ATOM 2296 N N . THR B 1 33 ? 19.815 62.871 281.777 1.00 46.35 33 THR B N 1
ATOM 2297 C CA . THR B 1 33 ? 19.804 62.384 280.412 1.00 46.28 33 THR B CA 1
ATOM 2298 C C . THR B 1 33 ? 21.175 61.802 280.056 1.00 46.07 33 THR B C 1
ATOM 2299 O O . THR B 1 33 ? 21.262 60.677 279.565 1.00 46.44 33 THR B O 1
ATOM 2303 N N . ILE B 1 34 ? 22.240 62.549 280.336 1.00 45.77 34 ILE B N 1
ATOM 2304 C CA . ILE B 1 34 ? 23.602 62.031 280.168 1.00 45.56 34 ILE B CA 1
ATOM 2305 C C . ILE B 1 34 ? 23.764 60.701 280.910 1.00 45.63 34 ILE B C 1
ATOM 2306 O O . ILE B 1 34 ? 24.280 59.733 280.355 1.00 45.36 34 ILE B O 1
ATOM 2311 N N . MET B 1 35 ? 23.320 60.663 282.163 1.00 45.78 35 MET B N 1
ATOM 2312 C CA . MET B 1 35 ? 23.394 59.447 282.953 1.00 46.10 35 MET B CA 1
ATOM 2313 C C . MET B 1 35 ? 22.696 58.254 282.285 1.00 47.09 35 MET B C 1
ATOM 2314 O O . MET B 1 35 ? 23.295 57.183 282.160 1.00 47.44 35 MET B O 1
ATOM 2319 N N . GLN B 1 36 ? 21.452 58.459 281.844 1.00 47.92 36 GLN B N 1
ATOM 2320 C CA . GLN B 1 36 ? 20.687 57.473 281.082 1.00 48.69 36 GLN B CA 1
ATOM 2321 C C . GLN B 1 36 ? 21.402 57.052 279.810 1.00 48.79 36 GLN B C 1
ATOM 2322 O O . GLN B 1 36 ? 21.449 55.862 279.447 1.00 49.49 36 GLN B O 1
ATOM 2328 N N . TYR B 1 37 ? 21.963 58.020 279.110 1.00 48.19 37 TYR B N 1
ATOM 2329 C CA . TYR B 1 37 ? 22.653 57.662 277.900 1.00 48.06 37 TYR B CA 1
ATOM 2330 C C . TYR B 1 37 ? 23.844 56.765 278.198 1.00 48.25 37 TYR B C 1
ATOM 2331 O O . TYR B 1 37 ? 24.076 55.812 277.480 1.00 48.76 37 TYR B O 1
ATOM 2340 N N . MET B 1 38 ? 24.572 57.049 279.275 1.00 48.59 38 MET B N 1
ATOM 2341 C CA . MET B 1 38 ? 25.779 56.301 279.602 1.00 48.49 38 MET B CA 1
ATOM 2342 C C . MET B 1 38 ? 25.447 54.845 279.883 1.00 49.12 38 MET B C 1
ATOM 2343 O O . MET B 1 38 ? 26.153 53.934 279.437 1.00 49.18 38 MET B O 1
ATOM 2348 N N . ILE B 1 39 ? 24.350 54.637 280.597 1.00 49.83 39 ILE B N 1
ATOM 2349 C CA . ILE B 1 39 ? 23.793 53.315 280.825 1.00 50.16 39 ILE B CA 1
ATOM 2350 C C . ILE B 1 39 ? 23.436 52.653 279.469 1.00 51.09 39 ILE B C 1
ATOM 2351 O O . ILE B 1 39 ? 23.924 51.567 279.153 1.00 50.98 39 ILE B O 1
ATOM 2356 N N . SER B 1 40 ? 22.635 53.334 278.646 1.00 52.11 40 SER B N 1
ATOM 2357 C CA . SER B 1 40 ? 22.336 52.881 277.267 1.00 52.58 40 SER B CA 1
ATOM 2358 C C . SER B 1 40 ? 23.503 52.202 276.562 1.00 52.75 40 SER B C 1
ATOM 2359 O O . SER B 1 40 ? 23.357 51.118 275.989 1.00 52.13 40 SER B O 1
ATOM 2362 N N . VAL B 1 41 ? 24.648 52.882 276.573 1.00 53.18 41 VAL B N 1
ATOM 2363 C CA . VAL B 1 41 ? 25.793 52.464 275.778 1.00 53.71 41 VAL B CA 1
ATOM 2364 C C . VAL B 1 41 ? 26.340 51.178 276.361 1.00 54.23 41 VAL B C 1
ATOM 2365 O O . VAL B 1 41 ? 26.693 50.251 275.616 1.00 54.25 41 VAL B O 1
ATOM 2369 N N . GLY B 1 42 ? 26.367 51.125 277.692 1.00 54.32 42 GLY B N 1
ATOM 2370 C CA . GLY B 1 42 ? 26.755 49.931 278.413 1.00 55.30 42 GLY B CA 1
ATOM 2371 C C . GLY B 1 42 ? 25.853 48.732 278.138 1.00 55.79 42 GLY B C 1
ATOM 2372 O O . GLY B 1 42 ? 26.341 47.645 277.854 1.00 56.10 42 GLY B O 1
ATOM 2373 N N . GLU B 1 43 ? 24.540 48.918 278.225 1.00 56.06 43 GLU B N 1
ATOM 2374 C CA . GLU B 1 43 ? 23.593 47.831 277.949 1.00 56.11 43 GLU B CA 1
ATOM 2375 C C . GLU B 1 43 ? 23.648 47.284 276.512 1.00 55.58 43 GLU B C 1
ATOM 2376 O O . GLU B 1 43 ? 23.423 46.104 276.297 1.00 55.63 43 GLU B O 1
ATOM 2382 N N . ALA B 1 44 ? 23.927 48.140 275.537 1.00 55.27 44 ALA B N 1
ATOM 2383 C CA . ALA B 1 44 ? 24.392 47.662 274.243 1.00 55.39 44 ALA B CA 1
ATOM 2384 C C . ALA B 1 44 ? 25.840 47.174 274.432 1.00 55.77 44 ALA B C 1
ATOM 2385 O O . ALA B 1 44 ? 26.392 47.237 275.535 1.00 56.22 44 ALA B O 1
ATOM 2387 N N . GLY B 1 45 ? 26.484 46.653 273.401 1.00 55.86 45 GLY B N 1
ATOM 2388 C CA . GLY B 1 45 ? 27.880 46.269 273.623 1.00 55.83 45 GLY B CA 1
ATOM 2389 C C . GLY B 1 45 ? 28.813 47.363 273.146 1.00 55.24 45 GLY B C 1
ATOM 2390 O O . GLY B 1 45 ? 29.853 47.071 272.554 1.00 55.32 45 GLY B O 1
ATOM 2391 N N . GLU B 1 46 ? 28.451 48.619 273.420 1.00 54.42 46 GLU B N 1
ATOM 2392 C CA . GLU B 1 46 ? 28.954 49.733 272.616 1.00 53.75 46 GLU B CA 1
ATOM 2393 C C . GLU B 1 46 ? 30.070 50.629 273.191 1.00 52.86 46 GLU B C 1
ATOM 2394 O O . GLU B 1 46 ? 30.558 51.515 272.483 1.00 52.88 46 GLU B O 1
ATOM 2400 N N . TRP B 1 47 ? 30.498 50.420 274.433 1.00 51.58 47 TRP B N 1
ATOM 2401 C CA . TRP B 1 47 ? 31.607 51.242 274.925 1.00 50.80 47 TRP B CA 1
ATOM 2402 C C . TRP B 1 47 ? 32.846 51.223 274.010 1.00 51.29 47 TRP B C 1
ATOM 2403 O O . TRP B 1 47 ? 33.313 52.298 273.614 1.00 51.71 47 TRP B O 1
ATOM 2414 N N . PRO B 1 48 ? 33.361 50.043 273.641 1.00 51.10 48 PRO B N 1
ATOM 2415 C CA . PRO B 1 48 ? 34.471 49.983 272.686 1.00 50.97 48 PRO B CA 1
ATOM 2416 C C . PRO B 1 48 ? 34.134 50.656 271.364 1.00 50.92 48 PRO B C 1
ATOM 2417 O O . PRO B 1 48 ? 34.990 51.364 270.803 1.00 50.83 48 PRO B O 1
ATOM 2421 N N . LEU B 1 49 ? 32.904 50.478 270.888 1.00 50.51 49 LEU B N 1
ATOM 2422 C CA . LEU B 1 49 ? 32.518 51.090 269.621 1.00 50.30 49 LEU B CA 1
ATOM 2423 C C . LEU B 1 49 ? 32.416 52.610 269.749 1.00 50.10 49 LEU B C 1
ATOM 2424 O O . LEU B 1 49 ? 32.847 53.349 268.846 1.00 50.00 49 LEU B O 1
ATOM 2429 N N . TRP B 1 50 ? 31.842 53.060 270.867 1.00 49.73 50 TRP B N 1
ATOM 2430 C CA . TRP B 1 50 ?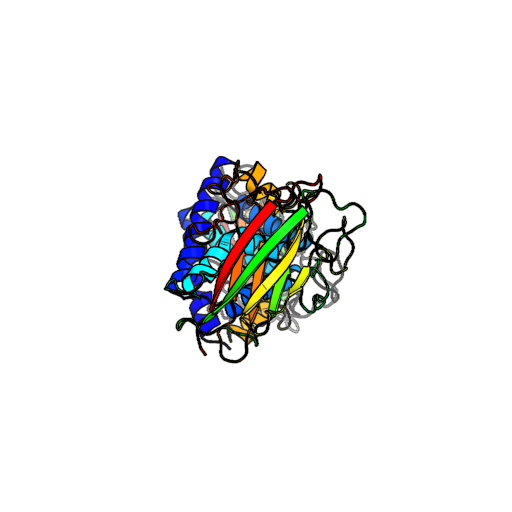 31.624 54.484 271.143 1.00 49.64 50 TRP B CA 1
ATOM 2431 C C . TRP B 1 50 ? 32.958 55.213 271.348 1.00 49.59 50 TRP B C 1
ATOM 2432 O O . TRP B 1 50 ? 33.253 56.214 270.671 1.00 49.32 50 TRP B O 1
ATOM 2443 N N . LEU B 1 51 ? 33.768 54.690 272.263 1.00 49.53 51 LEU B N 1
ATOM 2444 C CA . LEU B 1 51 ? 35.077 55.267 272.546 1.00 49.75 51 LEU B CA 1
ATOM 2445 C C . LEU B 1 51 ? 35.998 55.276 271.330 1.00 50.27 51 LEU B C 1
ATOM 2446 O O . LEU B 1 51 ? 36.731 56.252 271.129 1.00 50.52 51 LEU B O 1
ATOM 2451 N N . ASP B 1 52 ? 35.964 54.206 270.524 1.00 50.42 52 ASP B N 1
ATOM 2452 C CA . ASP B 1 52 ? 36.832 54.119 269.358 1.00 50.79 52 ASP B CA 1
ATOM 2453 C C . ASP B 1 52 ? 36.366 55.100 268.326 1.00 50.97 52 ASP B C 1
ATOM 2454 O O . ASP B 1 52 ? 37.181 55.669 267.606 1.00 51.31 52 ASP B O 1
ATOM 2459 N N . ALA B 1 53 ? 35.051 55.298 268.250 1.00 50.94 53 ALA B N 1
ATOM 2460 C CA . ALA B 1 53 ? 34.483 56.241 267.292 1.00 50.88 53 ALA B CA 1
ATOM 2461 C C . ALA B 1 53 ? 34.918 57.676 267.580 1.00 50.94 53 ALA B C 1
ATOM 2462 O O . ALA B 1 53 ? 35.233 58.440 266.660 1.00 51.14 53 ALA B O 1
ATOM 2464 N N . PHE B 1 54 ? 34.963 58.039 268.857 1.00 51.08 54 PHE B N 1
ATOM 2465 C CA . PHE B 1 54 ? 35.130 59.447 269.216 1.00 50.79 54 PHE B CA 1
ATOM 2466 C C . PHE B 1 54 ? 36.528 59.817 269.705 1.00 51.26 54 PHE B C 1
ATOM 2467 O O . PHE B 1 54 ? 37.009 60.923 269.445 1.00 51.02 54 PHE B O 1
ATOM 2475 N N . PHE B 1 55 ? 37.193 58.882 270.374 1.00 51.87 55 PHE B N 1
ATOM 2476 C CA . PHE B 1 55 ? 38.438 59.201 271.063 1.00 52.34 55 PHE B CA 1
ATOM 2477 C C . PHE B 1 55 ? 39.680 58.381 270.636 1.00 53.37 55 PHE B C 1
ATOM 2478 O O . PHE B 1 55 ? 40.808 58.778 270.951 1.00 53.14 55 PHE B O 1
ATOM 2486 N N . GLU B 1 56 ? 39.499 57.261 269.922 1.00 54.21 56 GLU B N 1
ATOM 2487 C CA . GLU B 1 56 ? 40.674 56.477 269.512 1.00 55.32 56 GLU B CA 1
ATOM 2488 C C . GLU B 1 56 ? 41.536 57.197 268.473 1.00 55.55 56 GLU B C 1
ATOM 2489 O O . GLU B 1 56 ? 42.756 57.103 268.529 1.00 55.43 56 GLU B O 1
ATOM 2495 N N . THR B 1 57 ? 40.913 57.941 267.555 1.00 56.20 57 THR B N 1
ATOM 2496 C CA . THR B 1 57 ? 41.678 58.815 266.653 1.00 56.87 57 THR B CA 1
ATOM 2497 C C . THR B 1 57 ? 42.771 59.593 267.380 1.00 57.12 57 THR B C 1
ATOM 2498 O O . THR B 1 57 ? 43.851 59.799 266.821 1.00 57.01 57 THR B O 1
ATOM 2502 N N . THR B 1 58 ? 42.476 59.999 268.621 1.00 56.99 58 THR B N 1
ATOM 2503 C CA . THR B 1 58 ? 43.357 60.844 269.403 1.00 57.04 58 THR B CA 1
ATOM 2504 C C . THR B 1 58 ? 44.402 60.029 270.148 1.00 57.45 58 THR B C 1
ATOM 2505 O O . THR B 1 58 ? 45.582 60.380 270.124 1.00 57.47 58 THR B O 1
ATOM 2509 N N . VAL B 1 59 ? 43.970 58.961 270.816 1.00 57.91 59 VAL B N 1
ATOM 2510 C CA . VAL B 1 59 ? 44.881 58.027 271.461 1.00 58.68 59 VAL B CA 1
ATOM 2511 C C . VAL B 1 59 ? 45.916 57.548 270.429 1.00 59.97 59 VAL B C 1
ATOM 2512 O O . VAL B 1 59 ? 47.086 57.376 270.748 1.00 59.83 59 VAL B O 1
ATOM 2516 N N . ASP B 1 60 ? 45.470 57.379 269.189 1.00 61.62 60 ASP B N 1
ATOM 2517 C CA . ASP B 1 60 ? 46.329 56.979 268.082 1.00 63.69 60 ASP B CA 1
ATOM 2518 C C . ASP B 1 60 ? 47.450 57.985 267.793 1.00 64.94 60 ASP B C 1
ATOM 2519 O O . ASP B 1 60 ? 48.627 57.636 267.856 1.00 65.17 60 ASP B O 1
ATOM 2524 N N . SER B 1 61 ? 47.072 59.227 267.484 1.00 66.53 61 SER B N 1
ATOM 2525 C CA . SER B 1 61 ? 48.021 60.299 267.178 1.00 68.06 61 SER B CA 1
ATOM 2526 C C . SER B 1 61 ? 49.010 60.641 268.309 1.00 69.27 61 SER B C 1
ATOM 2527 O O . SER B 1 61 ? 49.936 61.428 268.093 1.00 69.80 61 SER B O 1
ATOM 2530 N N . VAL B 1 62 ? 48.811 60.064 269.497 1.00 70.43 62 VAL B N 1
ATOM 2531 C CA . VAL B 1 62 ? 49.744 60.212 270.620 1.00 71.49 62 VAL B CA 1
ATOM 2532 C C . VAL B 1 62 ? 50.746 59.053 270.619 1.00 72.59 62 VAL B C 1
ATOM 2533 O O . VAL B 1 62 ? 51.927 59.232 270.938 1.00 72.58 62 VAL B O 1
ATOM 2537 N N . SER B 1 63 ? 50.262 57.874 270.236 1.00 73.93 63 SER B N 1
ATOM 2538 C CA . SER B 1 63 ? 51.038 56.637 270.296 1.00 75.35 63 SER B CA 1
ATOM 2539 C C . SER B 1 63 ? 52.121 56.489 269.216 1.00 76.15 63 SER B C 1
ATOM 2540 O O . SER B 1 63 ? 53.067 55.723 269.405 1.00 76.31 63 SER B O 1
ATOM 2543 N N . TYR B 1 64 ? 51.991 57.204 268.097 1.00 77.14 64 TYR B N 1
ATOM 2544 C CA . TYR B 1 64 ? 52.876 56.969 266.954 1.00 78.23 64 TYR B CA 1
ATOM 2545 C C . TYR B 1 64 ? 53.514 58.211 266.336 1.00 78.59 64 TYR B C 1
ATOM 2546 O O . TYR B 1 64 ? 54.736 58.290 266.244 1.00 78.85 64 TYR B O 1
ATOM 2555 N N . GLY B 1 65 ? 52.710 59.169 265.893 1.00 79.11 65 GLY B N 1
ATOM 2556 C CA . GLY B 1 65 ? 53.271 60.398 265.353 1.00 79.78 65 GLY B CA 1
ATOM 2557 C C . GLY B 1 65 ? 53.924 60.245 263.987 1.00 80.17 65 GLY B C 1
ATOM 2558 O O . GLY B 1 65 ? 54.487 59.195 263.663 1.00 80.23 65 GLY B O 1
ATOM 2559 N N . LYS B 1 66 ? 53.861 61.312 263.195 1.00 80.52 66 LYS B N 1
ATOM 2560 C CA . LYS B 1 66 ? 54.223 61.262 261.783 1.00 80.96 66 LYS B CA 1
ATOM 2561 C C . LYS B 1 66 ? 55.721 61.111 261.506 1.00 81.32 66 LYS B C 1
ATOM 2562 O O . LYS B 1 66 ? 56.544 61.024 262.432 1.00 81.21 66 LYS B O 1
ATOM 2563 N N . GLY B 1 67 ? 56.046 61.072 260.213 1.00 81.35 67 GLY B N 1
ATOM 2564 C CA . GLY B 1 67 ? 57.416 61.066 259.730 1.00 81.32 67 GLY B CA 1
ATOM 2565 C C . GLY B 1 67 ? 57.540 60.314 258.419 1.00 81.34 67 GLY B C 1
ATOM 2566 O O . GLY B 1 67 ? 56.617 60.317 257.591 1.00 81.31 67 GLY B O 1
ATOM 2567 N N . ASN B 1 68 ? 58.689 59.674 258.215 1.00 81.34 68 ASN B N 1
ATOM 2568 C CA . ASN B 1 68 ? 58.856 58.767 257.070 1.00 81.38 68 ASN B CA 1
ATOM 2569 C C . ASN B 1 68 ? 58.403 57.341 257.393 1.00 80.70 68 ASN B C 1
ATOM 2570 O O . ASN B 1 68 ? 58.388 56.493 256.510 1.00 80.88 68 ASN B O 1
ATOM 2575 N N . TRP B 1 69 ? 58.060 57.105 258.664 1.00 80.08 69 TRP B N 1
ATOM 2576 C CA . TRP B 1 69 ? 57.292 55.946 259.125 1.00 79.49 69 TRP B CA 1
ATOM 2577 C C . TRP B 1 69 ? 56.111 55.792 258.188 1.00 78.61 69 TRP B C 1
ATOM 2578 O O . TRP B 1 69 ? 55.793 56.723 257.452 1.00 78.81 69 TRP B O 1
ATOM 2589 N N . THR B 1 70 ? 55.444 54.644 258.196 1.00 77.21 70 THR B N 1
ATOM 2590 C CA . THR B 1 70 ? 54.099 54.648 257.653 1.00 75.84 70 THR B CA 1
ATOM 2591 C C . THR B 1 70 ? 53.237 55.168 258.780 1.00 75.14 70 THR B C 1
ATOM 2592 O O . THR B 1 70 ? 53.337 54.697 259.915 1.00 75.00 70 THR B O 1
ATOM 2596 N N . SER B 1 71 ? 52.425 56.171 258.466 1.00 74.33 71 SER B N 1
ATOM 2597 C CA . SER B 1 71 ? 51.499 56.749 259.430 1.00 73.54 71 SER B CA 1
ATOM 2598 C C . SER B 1 71 ? 50.490 55.716 259.902 1.00 72.67 71 SER B C 1
ATOM 2599 O O . SER B 1 71 ? 49.843 55.048 259.083 1.00 72.70 71 SER B O 1
ATOM 2602 N N . SER B 1 72 ? 50.382 55.596 261.225 1.00 71.36 72 SER B N 1
ATOM 2603 C CA . SER B 1 72 ? 49.483 54.665 261.881 1.00 70.24 72 SER B CA 1
ATOM 2604 C C . SER B 1 72 ? 48.034 55.090 261.711 1.00 69.47 72 SER B C 1
ATOM 2605 O O . SER B 1 72 ? 47.751 56.145 261.138 1.00 69.34 72 SER B O 1
ATOM 2608 N N . ALA B 1 73 ? 47.122 54.262 262.209 1.00 68.23 73 ALA B N 1
ATOM 2609 C CA . ALA B 1 73 ? 45.722 54.637 262.278 1.00 67.56 73 ALA B CA 1
ATOM 2610 C C . ALA B 1 73 ? 44.974 53.805 263.284 1.00 66.68 73 ALA B C 1
ATOM 2611 O O . ALA B 1 73 ? 45.452 52.755 263.711 1.00 66.55 73 ALA B O 1
ATOM 2613 N N . ILE B 1 74 ? 43.795 54.293 263.660 1.00 65.62 74 ILE B N 1
ATOM 2614 C CA . ILE B 1 74 ? 42.990 53.667 264.699 1.00 64.57 74 ILE B CA 1
ATOM 2615 C C . ILE B 1 74 ? 42.709 52.203 264.376 1.00 63.91 74 ILE B C 1
ATOM 2616 O O . ILE B 1 74 ? 42.523 51.842 263.213 1.00 63.70 74 ILE B O 1
ATOM 2621 N N . GLN B 1 75 ? 42.705 51.361 265.402 1.00 63.29 75 GLN B N 1
ATOM 2622 C CA . GLN B 1 75 ? 42.404 49.952 265.210 1.00 62.85 75 GLN B CA 1
ATOM 2623 C C . GLN B 1 75 ? 40.922 49.663 265.047 1.00 62.91 75 GLN B C 1
ATOM 2624 O O . GLN B 1 75 ? 40.536 48.800 264.273 1.00 62.56 75 GLN B O 1
ATOM 2630 N N . GLY B 1 76 ? 40.089 50.366 265.802 1.00 63.36 76 GLY B N 1
ATOM 2631 C CA . GLY B 1 76 ? 38.676 50.033 265.856 1.00 63.50 76 GLY B CA 1
ATOM 2632 C C . GLY B 1 76 ? 38.416 48.823 266.732 1.00 63.46 76 GLY B C 1
ATOM 2633 O O . GLY B 1 76 ? 39.353 48.235 267.278 1.00 63.52 76 GLY B O 1
ATOM 2634 N N . PRO B 1 77 ? 37.147 48.468 266.892 1.00 63.58 77 PRO B N 1
ATOM 2635 C CA . PRO B 1 77 ? 36.752 47.380 267.790 1.00 63.87 77 PRO B CA 1
ATOM 2636 C C . PRO B 1 77 ? 36.574 46.026 267.102 1.00 64.10 77 PRO B C 1
ATOM 2637 O O . PRO B 1 77 ? 35.967 45.116 267.690 1.00 64.18 77 PRO B O 1
ATOM 2641 N N . PHE B 1 78 ? 37.082 45.878 265.885 1.00 64.08 78 PHE B N 1
ATOM 2642 C CA . PHE B 1 78 ? 36.725 44.687 265.116 1.00 64.35 78 PHE B CA 1
ATOM 2643 C C . PHE B 1 78 ? 37.858 43.732 264.764 1.00 64.42 78 PHE B C 1
ATOM 2644 O O . PHE B 1 78 ? 37.667 42.830 263.960 1.00 64.62 78 PHE B O 1
ATOM 2652 N N . PHE B 1 79 ? 39.018 43.915 265.384 1.00 64.63 79 PHE B N 1
ATOM 2653 C CA . PHE B 1 79 ? 40.175 43.074 265.102 1.00 64.97 79 PHE B CA 1
ATOM 2654 C C . PHE B 1 79 ? 39.993 41.703 265.734 1.00 65.27 79 PHE B C 1
ATOM 2655 O O . PHE B 1 79 ? 39.358 41.582 266.788 1.00 65.50 79 PHE B O 1
ATOM 2663 N N . LYS B 1 80 ? 40.540 40.676 265.085 1.00 65.48 80 LYS B N 1
ATOM 2664 C CA . LYS B 1 80 ? 40.539 39.323 265.639 1.00 65.79 80 LYS B CA 1
ATOM 2665 C C . LYS B 1 80 ? 41.940 38.711 265.635 1.00 66.16 80 LYS B C 1
ATOM 2666 O O . LYS B 1 80 ? 42.572 38.578 264.582 1.00 66.20 80 LYS B O 1
ATOM 2672 N N . GLU B 1 81 ? 42.417 38.332 266.819 1.00 66.68 81 GLU B N 1
ATOM 2673 C CA . GLU B 1 81 ? 43.685 37.614 266.937 1.00 67.21 81 GLU B CA 1
ATOM 2674 C C . GLU B 1 81 ? 43.561 36.213 266.357 1.00 66.99 81 GLU B C 1
ATOM 2675 O O . GLU B 1 81 ? 42.460 35.670 266.256 1.00 66.53 81 GLU B O 1
ATOM 2681 N N . GLY B 1 82 ? 44.700 35.659 265.951 1.00 67.15 82 GLY B N 1
ATOM 2682 C CA . GLY B 1 82 ? 44.769 34.319 265.406 1.00 67.65 82 GLY B CA 1
ATOM 2683 C C . GLY B 1 82 ? 44.143 34.119 264.038 1.00 67.79 82 GLY B C 1
ATOM 2684 O O . GLY B 1 82 ? 43.533 33.084 263.791 1.00 67.57 82 GLY B O 1
ATOM 2685 N N . ALA B 1 83 ? 44.293 35.101 263.152 1.00 68.32 83 ALA B N 1
ATOM 2686 C CA . ALA B 1 83 ? 43.848 34.962 261.763 1.00 68.96 83 ALA B CA 1
ATOM 2687 C C . ALA B 1 83 ? 44.745 33.982 260.982 1.00 69.46 83 ALA B C 1
ATOM 2688 O O . ALA B 1 83 ? 45.916 33.783 261.342 1.00 69.58 83 ALA B O 1
ATOM 2690 N N . PRO B 1 84 ? 44.204 33.362 259.931 1.00 69.82 84 PRO B N 1
ATOM 2691 C CA . PRO B 1 84 ? 44.942 32.336 259.180 1.00 70.31 84 PRO B CA 1
ATOM 2692 C C . PRO B 1 84 ? 46.070 32.872 258.284 1.00 70.80 84 PRO B C 1
ATOM 2693 O O . PRO B 1 84 ? 45.903 33.853 257.557 1.00 70.65 84 PRO B O 1
ATOM 2697 N N . LEU B 1 85 ? 47.215 32.197 258.369 1.00 71.74 85 LEU B N 1
ATOM 2698 C CA . LEU B 1 85 ? 48.395 32.451 257.545 1.00 72.56 85 LEU B CA 1
ATOM 2699 C C . LEU B 1 85 ? 48.174 31.865 256.157 1.00 73.01 85 LEU B C 1
ATOM 2700 O O . LEU B 1 85 ? 47.972 30.663 256.010 1.00 72.92 85 LEU B O 1
ATOM 2705 N N . LEU B 1 86 ? 48.215 32.722 255.142 1.00 73.96 86 LEU B N 1
ATOM 2706 C CA . LEU B 1 86 ? 47.885 32.317 253.772 1.00 74.92 86 LEU B CA 1
ATOM 2707 C C . LEU B 1 86 ? 49.127 32.226 252.902 1.00 75.46 86 LEU B C 1
ATOM 2708 O O . LEU B 1 86 ? 49.997 33.095 252.977 1.00 75.49 86 LEU B O 1
ATOM 2713 N N . THR B 1 87 ? 49.211 31.168 252.089 1.00 76.44 87 THR B N 1
ATOM 2714 C CA . THR B 1 87 ? 50.343 30.983 251.161 1.00 77.16 87 THR B CA 1
ATOM 2715 C C . THR B 1 87 ? 49.979 30.425 249.776 1.00 77.77 87 THR B C 1
ATOM 2716 O O . THR B 1 87 ? 50.832 29.832 249.113 1.00 78.08 87 THR B O 1
ATOM 2720 N N . GLY B 1 88 ? 48.735 30.613 249.333 1.00 78.42 88 GLY B N 1
ATOM 2721 C CA . GLY B 1 88 ? 48.355 30.309 247.954 1.00 79.20 88 GLY B CA 1
ATOM 2722 C C . GLY B 1 88 ? 49.235 31.038 246.937 1.00 79.80 88 GLY B C 1
ATOM 2723 O O . GLY B 1 88 ? 49.963 31.977 247.297 1.00 79.85 88 GLY B O 1
ATOM 2724 N N . LYS B 1 89 ? 49.197 30.615 245.672 1.00 80.23 89 LYS B N 1
ATOM 2725 C CA . LYS B 1 89 ? 50.059 31.243 244.654 1.00 80.39 89 LYS B CA 1
ATOM 2726 C C . LYS B 1 89 ? 49.519 32.590 244.127 1.00 80.01 89 LYS B C 1
ATOM 2727 O O . LYS B 1 89 ? 50.303 33.527 243.970 1.00 80.20 89 LYS B O 1
ATOM 2733 N N . PRO B 1 90 ? 48.215 32.695 243.843 1.00 79.51 90 PRO B N 1
ATOM 2734 C CA . PRO B 1 90 ? 47.570 34.019 243.741 1.00 79.02 90 PRO B CA 1
ATOM 2735 C C . PRO B 1 90 ? 47.521 34.719 245.116 1.00 78.41 90 PRO B C 1
ATOM 2736 O O . PRO B 1 90 ? 47.820 35.924 245.190 1.00 78.33 90 PRO B O 1
ATOM 2740 N N . ALA B 1 91 ? 47.155 33.950 246.157 1.00 77.32 91 ALA B N 1
ATOM 2741 C CA . ALA B 1 91 ? 47.186 34.321 247.594 1.00 76.26 91 ALA B CA 1
ATOM 2742 C C . ALA B 1 91 ? 45.985 35.143 248.098 1.00 75.41 91 ALA B C 1
ATOM 2743 O O . ALA B 1 91 ? 46.028 36.372 248.145 1.00 75.18 91 ALA B O 1
ATOM 2745 N N . THR B 1 92 ? 44.928 34.441 248.500 1.00 74.29 92 THR B N 1
ATOM 2746 C CA . THR B 1 92 ? 43.617 35.051 248.709 1.00 73.11 92 THR B CA 1
ATOM 2747 C C . THR B 1 92 ? 43.166 35.020 250.173 1.00 72.59 92 THR B C 1
ATOM 2748 O O . THR B 1 92 ? 43.407 34.046 250.887 1.00 72.34 92 THR B O 1
ATOM 2752 N N . LEU B 1 93 ? 42.522 36.104 250.610 1.00 71.83 93 LEU B N 1
ATOM 2753 C CA . LEU B 1 93 ? 41.821 36.129 251.890 1.00 71.04 93 LEU B CA 1
ATOM 2754 C C . LEU B 1 93 ? 40.674 35.117 251.838 1.00 70.86 93 LEU B C 1
ATOM 2755 O O . LEU B 1 93 ? 40.009 34.987 250.805 1.00 71.00 93 LEU B O 1
ATOM 2760 N N . PRO B 1 94 ? 40.441 34.394 252.933 1.00 70.51 94 PRO B N 1
ATOM 2761 C CA . PRO B 1 94 ? 39.303 33.468 253.000 1.00 70.27 94 PRO B CA 1
ATOM 2762 C C . PRO B 1 94 ? 37.962 34.209 252.844 1.00 70.06 94 PRO B C 1
ATOM 2763 O O . PRO B 1 94 ? 37.632 35.123 253.606 1.00 69.89 94 PRO B O 1
ATOM 2767 N N . MET B 1 95 ? 37.216 33.817 251.822 1.00 69.88 95 MET B N 1
ATOM 2768 C CA . MET B 1 95 ? 35.926 34.415 251.527 1.00 70.12 95 MET B CA 1
ATOM 2769 C C . MET B 1 95 ? 35.013 33.316 250.998 1.00 70.16 95 MET B C 1
ATOM 2770 O O . MET B 1 95 ? 35.490 32.301 250.483 1.00 70.11 95 MET B O 1
ATOM 2775 N N . ARG B 1 96 ? 33.704 33.505 251.122 1.00 70.00 96 ARG B N 1
ATOM 2776 C CA . ARG B 1 96 ? 32.779 32.485 250.641 1.00 69.91 96 ARG B CA 1
ATOM 2777 C C . ARG B 1 96 ? 32.679 32.503 249.113 1.00 69.67 96 ARG B C 1
ATOM 2778 O O . ARG B 1 96 ? 33.113 33.459 248.467 1.00 69.93 96 ARG B O 1
ATOM 2786 N N . ALA B 1 97 ? 32.147 31.428 248.541 1.00 69.36 97 ALA B N 1
ATOM 2787 C CA . ALA B 1 97 ? 31.977 31.337 247.095 1.00 69.21 97 ALA B CA 1
ATOM 2788 C C . ALA B 1 97 ? 31.148 32.515 246.624 1.00 68.89 97 ALA B C 1
ATOM 2789 O O . ALA B 1 97 ? 30.176 32.897 247.274 1.00 69.10 97 ALA B O 1
ATOM 2791 N N . ASP B 1 98 ? 31.563 33.100 245.508 1.00 68.72 98 ASP B N 1
ATOM 2792 C CA . ASP B 1 98 ? 30.908 34.271 244.907 1.00 68.45 98 ASP B CA 1
ATOM 2793 C C . ASP B 1 98 ? 30.725 35.459 245.849 1.00 67.72 98 ASP B C 1
ATOM 2794 O O . ASP B 1 98 ? 29.791 36.230 245.686 1.00 67.49 98 ASP B O 1
ATOM 2799 N N . GLU B 1 99 ? 31.617 35.605 246.827 1.00 67.54 99 GLU B N 1
ATOM 2800 C CA . GLU B 1 99 ? 31.608 36.781 247.690 1.00 67.42 99 GLU B CA 1
ATOM 2801 C C . GLU B 1 99 ? 31.275 37.996 246.832 1.00 67.08 99 GLU B C 1
ATOM 2802 O O . GLU B 1 99 ? 31.980 38.270 245.858 1.00 67.21 99 GLU B O 1
ATOM 2808 N N . PRO B 1 100 ? 30.190 38.700 247.166 1.00 66.76 100 PRO B N 1
ATOM 2809 C CA . PRO B 1 100 ? 29.698 39.807 246.339 1.00 66.33 100 PRO B CA 1
ATOM 2810 C C . PRO B 1 100 ? 30.713 40.940 246.267 1.00 65.91 100 PRO B C 1
ATOM 2811 O O . PRO B 1 100 ? 31.607 41.006 247.113 1.00 65.70 100 PRO B O 1
ATOM 2815 N N . GLY B 1 101 ? 30.583 41.801 245.258 1.00 65.57 101 GLY B N 1
ATOM 2816 C CA . GLY B 1 101 ? 31.446 42.960 245.140 1.00 64.68 101 GLY B CA 1
ATOM 2817 C C . GLY B 1 101 ? 32.562 42.747 244.147 1.00 64.31 101 GLY B C 1
ATOM 2818 O O . GLY B 1 101 ? 32.787 41.628 243.672 1.00 63.79 101 GLY B O 1
ATOM 2819 N N . ASP B 1 102 ? 33.256 43.838 243.835 1.00 64.09 102 ASP B N 1
ATOM 2820 C CA . ASP B 1 102 ? 34.350 43.818 242.877 1.00 63.84 102 ASP B CA 1
ATOM 2821 C C . ASP B 1 102 ? 35.529 43.100 243.490 1.00 64.00 102 ASP B C 1
ATOM 2822 O O . ASP B 1 102 ? 35.730 43.157 244.711 1.00 64.29 102 ASP B O 1
ATOM 2827 N N . ARG B 1 103 ? 36.290 42.408 242.646 1.00 63.95 103 ARG B N 1
ATOM 2828 C CA . ARG B 1 103 ? 37.535 41.781 243.069 1.00 63.81 103 ARG B CA 1
ATOM 2829 C C . ARG B 1 103 ? 38.577 42.876 243.230 1.00 63.24 103 ARG B C 1
ATOM 2830 O O . ARG B 1 103 ? 38.471 43.939 242.607 1.00 63.14 103 ARG B O 1
ATOM 2838 N N . MET B 1 104 ? 39.554 42.633 244.096 1.00 62.51 104 MET B N 1
ATOM 2839 C CA . MET B 1 104 ? 40.589 43.620 244.383 1.00 62.06 104 MET B CA 1
ATOM 2840 C C . MET B 1 104 ? 41.928 42.933 244.600 1.00 61.67 104 MET B C 1
ATOM 2841 O O . MET B 1 104 ? 42.007 41.912 245.290 1.00 61.37 104 MET B O 1
ATOM 2846 N N . ARG B 1 105 ? 42.974 43.504 244.010 1.00 61.22 105 ARG B N 1
ATOM 2847 C CA . ARG B 1 105 ? 44.325 42.980 244.169 1.00 61.00 105 ARG B CA 1
ATOM 2848 C C . ARG B 1 105 ? 45.186 44.016 244.848 1.00 60.24 105 ARG B C 1
ATOM 2849 O O . ARG B 1 105 ? 45.213 45.176 244.452 1.00 60.02 105 ARG B O 1
ATOM 2857 N N . PHE B 1 106 ? 45.891 43.591 245.877 1.00 59.83 106 PHE B N 1
ATOM 2858 C CA . PHE B 1 106 ? 46.756 44.498 246.603 1.00 59.81 106 PHE B CA 1
ATOM 2859 C C . PHE B 1 106 ? 48.211 44.071 246.469 1.00 59.82 106 PHE B C 1
ATOM 2860 O O . PHE B 1 106 ? 48.544 42.887 246.611 1.00 59.67 106 PHE B O 1
ATOM 2868 N N . THR B 1 107 ? 49.064 45.050 246.196 1.00 59.96 107 THR B N 1
ATOM 2869 C CA . THR B 1 107 ? 50.506 44.838 246.165 1.00 60.44 107 THR B CA 1
ATOM 2870 C C . THR B 1 107 ? 51.187 45.899 246.999 1.00 60.61 107 THR B C 1
ATOM 2871 O O . THR B 1 107 ? 50.615 46.943 247.272 1.00 60.82 107 THR B O 1
ATOM 2875 N N . GLY B 1 108 ? 52.418 45.632 247.395 1.00 61.04 108 GLY B N 1
ATOM 2876 C CA . GLY B 1 108 ? 53.206 46.633 248.072 1.00 61.98 108 GLY B CA 1
ATOM 2877 C C . GLY B 1 108 ? 54.444 46.047 248.694 1.00 62.61 108 GLY B C 1
ATOM 2878 O O . GLY B 1 108 ? 54.897 44.975 248.306 1.00 62.73 108 GLY B O 1
ATOM 2879 N N . SER B 1 109 ? 54.987 46.742 249.682 1.00 63.21 109 SER B N 1
ATOM 2880 C CA . SER B 1 109 ? 56.261 46.331 250.243 1.00 63.91 109 SER B CA 1
ATOM 2881 C C . SER B 1 109 ? 56.323 46.560 251.742 1.00 64.29 109 SER B C 1
ATOM 2882 O O . SER B 1 109 ? 55.583 47.373 252.288 1.00 63.89 109 SER B O 1
ATOM 2885 N N . VAL B 1 110 ? 57.192 45.803 252.402 1.00 65.20 110 VAL B N 1
ATOM 2886 C CA . VAL B 1 110 ? 57.520 46.052 253.796 1.00 66.22 110 VAL B CA 1
ATOM 2887 C C . VAL B 1 110 ? 59.029 46.218 253.929 1.00 66.85 110 VAL B C 1
ATOM 2888 O O . VAL B 1 110 ? 59.769 45.251 254.115 1.00 66.76 110 VAL B O 1
ATOM 2892 N N . ARG B 1 111 ? 59.458 47.472 253.811 1.00 67.91 111 ARG B N 1
ATOM 2893 C CA . ARG B 1 111 ? 60.848 47.871 253.989 1.00 68.77 111 ARG B CA 1
ATOM 2894 C C . ARG B 1 111 ? 60.917 48.746 255.238 1.00 69.15 111 ARG B C 1
ATOM 2895 O O . ARG B 1 111 ? 59.889 49.251 255.699 1.00 68.96 111 ARG B O 1
ATOM 2903 N N . ASP B 1 112 ? 62.120 48.906 255.792 1.00 69.79 112 ASP B N 1
ATOM 2904 C CA . ASP B 1 112 ? 62.348 49.850 256.885 1.00 70.19 112 ASP B CA 1
ATOM 2905 C C . ASP B 1 112 ? 62.688 51.247 256.346 1.00 70.69 112 ASP B C 1
ATOM 2906 O O . ASP B 1 112 ? 62.538 51.512 255.143 1.00 70.81 112 ASP B O 1
ATOM 2911 N N . THR B 1 113 ? 63.125 52.132 257.241 1.00 71.09 113 THR B N 1
ATOM 2912 C CA . THR B 1 113 ? 63.486 53.499 256.875 1.00 71.78 113 THR B CA 1
ATOM 2913 C C . THR B 1 113 ? 64.563 53.565 255.785 1.00 71.79 113 THR B C 1
ATOM 2914 O O . THR B 1 113 ? 64.371 54.250 254.775 1.00 71.93 113 THR B O 1
ATOM 2918 N N . SER B 1 114 ? 65.669 52.843 255.985 1.00 71.68 114 SER B N 1
ATOM 2919 C CA . SER B 1 114 ? 66.766 52.792 255.012 1.00 71.57 114 SER B CA 1
ATOM 2920 C C . SER B 1 114 ? 66.336 52.218 253.656 1.00 71.48 114 SER B C 1
ATOM 2921 O O . SER B 1 114 ? 66.962 52.499 252.628 1.00 71.94 114 SER B O 1
ATOM 2924 N N . GLY B 1 115 ? 65.271 51.420 253.652 1.00 70.97 115 GLY B N 1
ATOM 2925 C CA . GLY B 1 115 ? 64.777 50.822 252.424 1.00 70.23 115 GLY B CA 1
ATOM 2926 C C . GLY B 1 115 ? 65.099 49.343 252.325 1.00 69.80 115 GLY B C 1
ATOM 2927 O O . GLY B 1 115 ? 64.818 48.715 251.307 1.00 69.16 115 GLY B O 1
ATOM 2928 N N . THR B 1 116 ? 65.683 48.790 253.388 1.00 69.62 116 THR B N 1
ATOM 2929 C CA . THR B 1 116 ? 65.958 47.356 253.466 1.00 69.70 116 THR B CA 1
ATOM 2930 C C . THR B 1 116 ? 64.684 46.557 253.833 1.00 69.62 116 THR B C 1
ATOM 2931 O O . THR B 1 116 ? 64.109 46.759 254.914 1.00 69.58 116 THR B O 1
ATOM 2935 N N . PRO B 1 117 ? 64.248 45.659 252.938 1.00 69.26 117 PRO B N 1
ATOM 2936 C CA . PRO B 1 117 ? 62.998 44.911 253.131 1.00 68.81 117 PRO B CA 1
ATOM 2937 C C . PRO B 1 117 ? 63.016 44.109 254.429 1.00 68.32 117 PRO B C 1
ATOM 2938 O O . PRO B 1 117 ? 64.041 43.528 254.791 1.00 68.36 117 PRO B O 1
ATOM 2942 N N . ILE B 1 118 ? 61.890 44.100 255.129 1.00 67.80 118 ILE B N 1
ATOM 2943 C CA . ILE B 1 118 ? 61.798 43.423 256.417 1.00 67.49 118 ILE B CA 1
ATOM 2944 C C . ILE B 1 118 ? 61.197 42.028 256.243 1.00 67.05 118 ILE B C 1
ATOM 2945 O O . ILE B 1 118 ? 59.972 41.859 256.276 1.00 67.17 118 ILE B O 1
ATOM 2950 N N . THR B 1 119 ? 62.057 41.031 256.051 1.00 66.34 119 THR B N 1
ATOM 2951 C CA . THR B 1 119 ? 61.575 39.693 255.691 1.00 65.76 119 THR B CA 1
ATOM 2952 C C . THR B 1 119 ? 60.785 39.041 256.827 1.00 65.33 119 THR B C 1
ATOM 2953 O O . THR B 1 119 ? 59.886 38.249 256.569 1.00 65.27 119 THR B O 1
ATOM 2957 N N . GLY B 1 120 ? 61.101 39.407 258.070 1.00 64.86 120 GLY B N 1
ATOM 2958 C CA . GLY B 1 120 ? 60.460 38.825 259.241 1.00 64.26 120 GLY B CA 1
ATOM 2959 C C . GLY B 1 120 ? 59.076 39.363 259.593 1.00 63.66 120 GLY B C 1
ATOM 2960 O O . GLY B 1 120 ? 58.545 39.045 260.661 1.00 63.61 120 GLY B O 1
ATOM 2961 N N . ALA B 1 121 ? 58.502 40.166 258.695 1.00 62.80 121 ALA B N 1
ATOM 2962 C CA . ALA B 1 121 ? 57.186 40.767 258.872 1.00 61.92 121 ALA B CA 1
ATOM 2963 C C . ALA B 1 121 ? 56.063 39.753 258.724 1.00 61.48 121 ALA B C 1
ATOM 2964 O O . ALA B 1 121 ? 56.127 38.844 257.898 1.00 61.63 121 ALA B O 1
ATOM 2966 N N . VAL B 1 122 ? 55.037 39.927 259.545 1.00 60.63 122 VAL B N 1
ATOM 2967 C CA . VAL B 1 122 ? 53.785 39.195 259.431 1.00 59.60 122 VAL B CA 1
ATOM 2968 C C . VAL B 1 122 ? 52.724 40.278 259.349 1.00 59.24 122 VAL B C 1
ATOM 2969 O O . VAL B 1 122 ? 52.681 41.184 260.191 1.00 59.34 122 VAL B O 1
ATOM 2973 N N . ILE B 1 123 ? 51.883 40.226 258.330 1.00 58.63 123 ILE B N 1
ATOM 2974 C CA . ILE B 1 123 ? 50.867 41.257 258.224 1.00 58.51 123 ILE B CA 1
ATOM 2975 C C . ILE B 1 123 ? 49.425 40.726 258.307 1.00 58.30 123 ILE B C 1
ATOM 2976 O O . ILE B 1 123 ? 48.978 39.955 257.459 1.00 58.50 123 ILE B O 1
ATOM 2981 N N . ASP B 1 124 ? 48.732 41.123 259.376 1.00 58.05 124 ASP B N 1
ATOM 2982 C CA . ASP B 1 124 ? 47.295 40.888 259.523 1.00 57.53 124 ASP B CA 1
ATOM 2983 C C . ASP B 1 124 ? 46.547 41.878 258.648 1.00 56.92 124 ASP B C 1
ATOM 2984 O O . ASP B 1 124 ? 46.849 43.081 258.662 1.00 56.94 124 ASP B O 1
ATOM 2989 N N . VAL B 1 125 ? 45.577 41.372 257.893 1.00 56.03 125 VAL B N 1
ATOM 2990 C CA . VAL B 1 125 ? 44.645 42.214 257.148 1.00 55.25 125 VAL B CA 1
ATOM 2991 C C . VAL B 1 125 ? 43.206 41.746 257.368 1.00 55.04 125 VAL B C 1
ATOM 2992 O O . VAL B 1 125 ? 42.901 40.566 257.243 1.00 55.13 125 VAL B O 1
ATOM 2996 N N . TRP B 1 126 ? 42.327 42.684 257.698 1.00 54.63 126 TRP B N 1
ATOM 2997 C CA . TRP B 1 126 ? 40.911 42.394 257.893 1.00 53.77 126 TRP B CA 1
ATOM 2998 C C . TRP B 1 126 ? 40.052 43.541 257.354 1.00 53.71 126 TRP B C 1
ATOM 2999 O O . TRP B 1 126 ? 40.477 44.702 257.348 1.00 53.68 126 TRP B O 1
ATOM 3010 N N . HIS B 1 127 ? 38.869 43.216 256.853 1.00 53.69 127 HIS B N 1
ATOM 3011 C CA . HIS B 1 127 ? 37.967 44.238 256.309 1.00 54.14 127 HIS B CA 1
ATOM 3012 C C . HIS B 1 127 ? 36.538 43.749 256.175 1.00 54.63 127 HIS B C 1
ATOM 3013 O O . HIS B 1 127 ? 36.260 42.565 256.318 1.00 54.93 127 HIS B O 1
ATOM 3020 N N . SER B 1 128 ? 35.636 44.674 255.892 1.00 55.61 128 SER B N 1
ATOM 3021 C CA . SER B 1 128 ? 34.220 44.365 255.862 1.00 56.54 128 SER B CA 1
ATOM 3022 C C . SER B 1 128 ? 33.819 43.686 254.568 1.00 57.36 128 SER B C 1
ATOM 3023 O O . SER B 1 128 ? 34.542 43.724 253.582 1.00 57.46 128 SER B O 1
ATOM 3026 N N . THR B 1 129 ? 32.661 43.044 254.597 1.00 58.63 129 THR B N 1
ATOM 3027 C CA . THR B 1 129 ? 32.040 42.506 253.400 1.00 59.84 129 THR B CA 1
ATOM 3028 C C . THR B 1 129 ? 31.434 43.657 252.604 1.00 60.92 129 THR B C 1
ATOM 3029 O O . THR B 1 129 ? 31.372 44.794 253.083 1.00 60.86 129 THR B O 1
ATOM 3033 N N . ASN B 1 130 ? 31.005 43.367 251.381 1.00 62.62 130 ASN B N 1
ATOM 3034 C CA . ASN B 1 130 ? 30.304 44.348 250.553 1.00 64.00 130 ASN B CA 1
ATOM 3035 C C . ASN B 1 130 ? 29.076 44.878 251.275 1.00 64.77 130 ASN B C 1
ATOM 3036 O O . ASN B 1 130 ? 28.646 46.005 251.034 1.00 65.26 130 ASN B O 1
ATOM 3041 N N . ASP B 1 131 ? 28.534 44.053 252.172 1.00 65.60 131 ASP B N 1
ATOM 3042 C CA . ASP B 1 131 ? 27.321 44.362 252.922 1.00 66.17 131 ASP B CA 1
ATOM 3043 C C . ASP B 1 131 ? 27.576 45.241 254.143 1.00 66.05 131 ASP B C 1
ATOM 3044 O O . ASP B 1 131 ? 26.648 45.844 254.677 1.00 65.96 131 ASP B O 1
ATOM 3049 N N . GLY B 1 132 ? 28.833 45.300 254.582 1.00 66.04 132 GLY B N 1
ATOM 3050 C CA . GLY B 1 132 ? 29.245 46.186 255.660 1.00 65.89 132 GLY B CA 1
ATOM 3051 C C . GLY B 1 132 ? 29.363 45.499 257.009 1.00 65.95 132 GLY B C 1
ATOM 3052 O O . GLY B 1 132 ? 29.182 46.121 258.063 1.00 65.77 132 GLY B O 1
ATOM 3053 N N . ASN B 1 133 ? 29.667 44.205 256.970 1.00 65.86 133 ASN B N 1
ATOM 3054 C CA . ASN B 1 133 ? 29.821 43.408 258.174 1.00 65.39 133 ASN B CA 1
ATOM 3055 C C . ASN B 1 133 ? 31.187 42.752 258.250 1.00 65.02 133 ASN B C 1
ATOM 3056 O O . ASN B 1 133 ? 31.745 42.342 257.229 1.00 64.79 133 ASN B O 1
ATOM 3061 N N . TYR B 1 134 ? 31.719 42.664 259.466 1.00 64.52 134 TYR B N 1
ATOM 3062 C CA . TYR B 1 134 ? 32.940 41.910 259.720 1.00 64.15 134 TYR B CA 1
ATOM 3063 C C . TYR B 1 134 ? 32.583 40.557 260.309 1.00 64.56 134 TYR B C 1
ATOM 3064 O O . TYR B 1 134 ? 31.771 40.489 261.238 1.00 64.91 134 TYR B O 1
ATOM 3073 N N . SER B 1 135 ? 33.202 39.488 259.805 1.00 64.71 135 SER B N 1
ATOM 3074 C CA . SER B 1 135 ? 33.085 38.167 260.437 1.00 64.82 135 SER B CA 1
ATOM 3075 C C . SER B 1 135 ? 33.450 38.249 261.921 1.00 65.04 135 SER B C 1
ATOM 3076 O O . SER B 1 135 ? 34.298 39.057 262.319 1.00 64.86 135 SER B O 1
ATOM 3079 N N . PHE B 1 136 ? 32.777 37.431 262.732 1.00 65.52 136 PHE B N 1
ATOM 3080 C CA . PHE B 1 136 ? 32.905 37.446 264.201 1.00 65.75 136 PHE B CA 1
ATOM 3081 C C . PHE B 1 136 ? 32.072 38.513 264.889 1.00 65.85 136 PHE B C 1
ATOM 3082 O O . PHE B 1 136 ? 31.836 38.436 266.090 1.00 65.99 136 PHE B O 1
ATOM 3090 N N . PHE B 1 137 ? 31.617 39.497 264.126 1.00 66.07 137 PHE B N 1
ATOM 3091 C CA . PHE B 1 137 ? 30.855 40.594 264.695 1.00 66.38 137 PHE B CA 1
ATOM 3092 C C . PHE B 1 137 ? 29.514 40.803 263.995 1.00 66.83 137 PHE B C 1
ATOM 3093 O O . PHE B 1 137 ? 29.032 41.936 263.909 1.00 66.86 137 PHE B O 1
ATOM 3101 N N . SER B 1 138 ? 28.913 39.713 263.504 1.00 67.33 138 SER B N 1
ATOM 3102 C CA . SER B 1 138 ? 27.605 39.786 262.846 1.00 68.10 138 SER B CA 1
ATOM 3103 C C . SER B 1 138 ? 26.871 38.445 262.725 1.00 68.57 138 SER B C 1
ATOM 3104 O O . SER B 1 138 ? 27.456 37.451 262.288 1.00 68.82 138 SER B O 1
ATOM 3107 N N . PRO B 1 139 ? 25.588 38.433 263.105 1.00 68.87 139 PRO B N 1
ATOM 3108 C CA . PRO B 1 139 ? 24.711 37.259 262.929 1.00 68.79 139 PRO B CA 1
ATOM 3109 C C . PRO B 1 139 ? 24.573 36.785 261.476 1.00 68.38 139 PRO B C 1
ATOM 3110 O O . PRO B 1 139 ? 24.430 35.580 261.239 1.00 68.63 139 PRO B O 1
ATOM 3114 N N . ALA B 1 140 ? 24.619 37.720 260.530 1.00 67.77 140 ALA B N 1
ATOM 3115 C CA . ALA B 1 140 ? 24.578 37.403 259.101 1.00 67.08 140 ALA B CA 1
ATOM 3116 C C . ALA B 1 140 ? 25.883 36.761 258.593 1.00 66.74 140 ALA B C 1
ATOM 3117 O O . ALA B 1 140 ? 25.989 36.401 257.414 1.00 66.36 140 ALA B O 1
ATOM 3119 N N . LEU B 1 141 ? 26.870 36.621 259.480 1.00 66.12 141 LEU B N 1
ATOM 3120 C CA . LEU B 1 141 ? 28.143 36.016 259.105 1.00 65.63 141 LEU B CA 1
ATOM 3121 C C . LEU B 1 141 ? 28.593 34.931 260.075 1.00 65.39 141 LEU B C 1
ATOM 3122 O O . LEU B 1 141 ? 28.436 35.065 261.296 1.00 65.21 141 LEU B O 1
ATOM 3127 N N . PRO B 1 142 ? 29.151 33.856 259.520 1.00 65.03 142 PRO B N 1
ATOM 3128 C CA . PRO B 1 142 ? 29.797 32.805 260.319 1.00 64.93 142 PRO B CA 1
ATOM 3129 C C . PRO B 1 142 ? 30.829 33.389 261.287 1.00 64.93 142 PRO B C 1
ATOM 3130 O O . PRO B 1 142 ? 31.511 34.370 260.958 1.00 64.60 142 PRO B O 1
ATOM 3134 N N . ASP B 1 143 ? 30.936 32.793 262.471 1.00 64.86 143 ASP B N 1
ATOM 3135 C CA . ASP B 1 143 ? 31.991 33.166 263.406 1.00 64.94 143 ASP B CA 1
ATOM 3136 C C . ASP B 1 143 ? 33.274 32.403 263.056 1.00 64.54 143 ASP B C 1
ATOM 3137 O O . ASP B 1 143 ? 33.809 31.628 263.849 1.00 64.12 143 ASP B O 1
ATOM 3142 N N . GLN B 1 144 ? 33.729 32.642 261.827 1.00 64.25 144 GLN B N 1
ATOM 3143 C CA . GLN B 1 144 ? 34.902 32.015 261.233 1.00 63.69 144 GLN B CA 1
ATOM 3144 C C . GLN B 1 144 ? 35.686 33.112 260.553 1.00 63.19 144 GLN B C 1
ATOM 3145 O O . GLN B 1 144 ? 35.119 34.167 260.249 1.00 63.33 144 GLN B O 1
ATOM 3151 N N . TYR B 1 145 ? 36.971 32.862 260.299 1.00 62.37 145 TYR B N 1
ATOM 3152 C CA . TYR B 1 145 ? 37.825 33.825 259.599 1.00 61.49 145 TYR B CA 1
ATOM 3153 C C . TYR B 1 145 ? 37.419 33.990 258.128 1.00 61.46 145 TYR B C 1
ATOM 3154 O O . TYR B 1 145 ? 37.578 33.080 257.302 1.00 61.31 145 TYR B O 1
ATOM 3163 N N . LEU B 1 146 ? 36.848 35.154 257.840 1.00 61.35 146 LEU B N 1
ATOM 3164 C CA . LEU B 1 146 ? 36.444 35.530 256.497 1.00 61.54 146 LEU B CA 1
ATOM 3165 C C . LEU B 1 146 ? 36.848 36.968 256.318 1.00 61.66 146 LEU B C 1
ATOM 3166 O O . LEU B 1 146 ? 36.624 37.793 257.211 1.00 61.70 146 LEU B O 1
ATOM 3171 N N . LEU B 1 147 ? 37.458 37.255 255.169 1.00 61.51 147 LEU B N 1
ATOM 3172 C CA . LEU B 1 147 ? 38.080 38.550 254.912 1.00 61.36 147 LEU B CA 1
ATOM 3173 C C . LEU B 1 147 ? 39.000 38.930 256.065 1.00 61.48 147 LEU B C 1
ATOM 3174 O O . LEU B 1 147 ? 39.120 40.101 256.431 1.00 61.73 147 LEU B O 1
ATOM 3179 N N . ARG B 1 148 ? 39.628 37.915 256.647 1.00 61.53 148 ARG B N 1
ATOM 3180 C CA . ARG B 1 148 ? 40.618 38.097 257.708 1.00 61.83 148 ARG B CA 1
ATOM 3181 C C . ARG B 1 148 ? 41.753 37.135 257.390 1.00 62.06 148 ARG B C 1
ATOM 3182 O O . ARG B 1 148 ? 41.505 35.999 256.977 1.00 62.03 148 ARG B O 1
ATOM 3190 N N . GLY B 1 149 ? 42.994 37.584 257.561 1.00 62.29 149 GLY B N 1
ATOM 3191 C CA . GLY B 1 149 ? 44.132 36.777 257.161 1.00 62.07 149 GLY B CA 1
ATOM 3192 C C . GLY B 1 149 ? 45.493 37.362 257.449 1.00 62.05 149 GLY B C 1
ATOM 3193 O O . GLY B 1 149 ? 45.635 38.559 257.736 1.00 61.59 149 GLY B O 1
ATOM 3194 N N . ARG B 1 150 ? 46.492 36.488 257.361 1.00 61.98 150 ARG B N 1
ATOM 3195 C CA . ARG B 1 150 ? 47.874 36.842 257.636 1.00 62.24 150 ARG B CA 1
ATOM 3196 C C . ARG B 1 150 ? 48.734 36.587 256.415 1.00 62.05 150 ARG B C 1
ATOM 3197 O O . ARG B 1 150 ? 48.630 35.544 255.765 1.00 62.11 150 ARG B O 1
ATOM 3205 N N . VAL B 1 151 ? 49.589 37.552 256.109 1.00 61.86 151 VAL B N 1
ATOM 3206 C CA . VAL B 1 151 ? 50.401 37.497 254.910 1.00 61.53 151 VAL B CA 1
ATOM 3207 C C . VAL B 1 151 ? 51.863 37.753 255.242 1.00 61.60 151 VAL B C 1
ATOM 3208 O O . VAL B 1 151 ? 52.194 38.598 256.076 1.00 61.14 151 VAL B O 1
ATOM 3212 N N . VAL B 1 152 ? 52.730 36.990 254.590 1.00 61.62 152 VAL B N 1
ATOM 3213 C CA . VAL B 1 152 ? 54.154 37.111 254.796 1.00 61.93 152 VAL B CA 1
ATOM 3214 C C . VAL B 1 152 ? 54.761 37.650 253.502 1.00 62.17 152 VAL B C 1
ATOM 3215 O O . VAL B 1 152 ? 54.382 37.212 252.416 1.00 62.28 152 VAL B O 1
ATOM 3219 N N . PRO B 1 153 ? 55.650 38.639 253.613 1.00 62.31 153 PRO B N 1
ATOM 3220 C CA . PRO B 1 153 ? 56.309 39.209 252.436 1.00 62.70 153 PRO B CA 1
ATOM 3221 C C . PRO B 1 153 ? 57.304 38.241 251.812 1.00 63.03 153 PRO B C 1
ATOM 3222 O O . PRO B 1 153 ? 57.859 37.376 252.503 1.00 62.50 153 PRO B O 1
ATOM 3226 N N . ALA B 1 154 ? 57.511 38.404 250.508 1.00 63.61 154 ALA B N 1
ATOM 3227 C CA . ALA B 1 154 ? 58.601 37.751 249.796 1.00 64.28 154 ALA B CA 1
ATOM 3228 C C . ALA B 1 154 ? 59.939 38.274 250.329 1.00 64.80 154 ALA B C 1
ATOM 3229 O O . ALA B 1 154 ? 59.999 39.375 250.887 1.00 64.79 154 ALA B O 1
ATOM 3231 N N . GLU B 1 155 ? 61.009 37.500 250.153 1.00 65.42 155 GLU B N 1
ATOM 3232 C CA . GLU B 1 155 ? 62.337 37.911 250.624 1.00 66.34 155 GLU B CA 1
ATOM 3233 C C . GLU B 1 155 ? 62.869 39.256 250.066 1.00 66.42 155 GLU B C 1
ATOM 3234 O O . GLU B 1 155 ? 63.815 39.817 250.620 1.00 66.60 155 GLU B O 1
ATOM 3240 N N . ASP B 1 156 ? 62.259 39.777 248.999 1.00 66.60 156 ASP B N 1
ATOM 3241 C CA . ASP B 1 156 ? 62.593 41.116 248.501 1.00 66.89 156 ASP B CA 1
ATOM 3242 C C . ASP B 1 156 ? 61.702 42.227 249.083 1.00 67.34 156 ASP B C 1
ATOM 3243 O O . ASP B 1 156 ? 61.821 43.399 248.696 1.00 67.86 156 ASP B O 1
ATOM 3248 N N . GLY B 1 157 ? 60.800 41.868 249.992 1.00 67.27 157 GLY B N 1
ATOM 3249 C CA . GLY B 1 157 ? 59.919 42.850 250.600 1.00 67.24 157 GLY B CA 1
ATOM 3250 C C . GLY B 1 157 ? 58.478 42.805 250.134 1.00 67.19 157 GLY B C 1
ATOM 3251 O O . GLY B 1 157 ? 57.577 42.833 250.964 1.00 67.25 157 GLY B O 1
ATOM 3252 N N . SER B 1 158 ? 58.264 42.716 248.820 1.00 67.06 158 SER B N 1
ATOM 3253 C CA . SER B 1 158 ? 56.926 42.792 248.220 1.00 66.94 158 SER B CA 1
ATOM 3254 C C . SER B 1 158 ? 55.854 41.866 248.828 1.00 66.95 158 SER B C 1
ATOM 3255 O O . SER B 1 158 ? 56.143 40.759 249.311 1.00 66.99 158 SER B O 1
ATOM 3258 N N . ILE B 1 159 ? 54.617 42.354 248.814 1.00 66.60 159 ILE B N 1
ATOM 3259 C CA . ILE B 1 159 ? 53.467 41.594 249.296 1.00 66.55 159 ILE B CA 1
ATOM 3260 C C . ILE B 1 159 ? 52.337 41.648 248.281 1.00 66.27 159 ILE B C 1
ATOM 3261 O O . ILE B 1 159 ? 52.217 42.610 247.515 1.00 66.12 159 ILE B O 1
ATOM 3266 N N . GLU B 1 160 ? 51.517 40.605 248.270 1.00 65.94 160 GLU B N 1
ATOM 3267 C CA . GLU B 1 160 ? 50.343 40.583 247.408 1.00 65.95 160 GLU B CA 1
ATOM 3268 C C . GLU B 1 160 ? 49.263 39.701 248.013 1.00 65.37 160 GLU B C 1
ATOM 3269 O O . GLU B 1 160 ? 49.554 38.628 248.536 1.00 65.27 160 GLU B O 1
ATOM 3275 N N . PHE B 1 161 ? 48.022 40.170 247.958 1.00 64.83 161 PHE B N 1
ATOM 3276 C CA . PHE B 1 161 ? 46.869 39.329 248.271 1.00 64.40 161 PHE B CA 1
ATOM 3277 C C . PHE B 1 161 ? 45.682 39.738 247.421 1.00 64.36 161 PHE B C 1
ATOM 3278 O O . PHE B 1 161 ? 45.602 40.874 246.965 1.00 64.34 161 PHE B O 1
ATOM 3286 N N . HIS B 1 162 ? 44.777 38.796 247.199 1.00 64.55 162 HIS B N 1
ATOM 3287 C CA . HIS B 1 162 ? 43.544 39.062 246.483 1.00 64.93 162 HIS B CA 1
ATOM 3288 C C . HIS B 1 162 ? 42.391 38.985 247.472 1.00 64.95 162 HIS B C 1
ATOM 3289 O O . HIS B 1 162 ? 42.440 38.221 248.444 1.00 65.04 162 HIS B O 1
ATOM 3296 N N . SER B 1 163 ? 41.354 39.774 247.214 1.00 64.78 163 SER B N 1
ATOM 3297 C CA . SER B 1 163 ? 40.182 39.851 248.081 1.00 64.78 163 SER B CA 1
ATOM 3298 C C . SER B 1 163 ? 39.056 40.481 247.291 1.00 64.63 163 SER B C 1
ATOM 3299 O O . SER B 1 163 ? 39.102 40.525 246.061 1.00 64.67 163 SER B O 1
ATOM 3302 N N . ILE B 1 164 ? 38.042 40.958 247.994 1.00 64.64 164 ILE B N 1
ATOM 3303 C CA . ILE B 1 164 ? 37.076 41.839 247.381 1.00 65.02 164 ILE B CA 1
ATOM 3304 C C . ILE B 1 164 ? 37.363 43.255 247.862 1.00 65.61 164 ILE B C 1
ATOM 3305 O O . ILE B 1 164 ? 38.044 43.439 248.878 1.00 65.61 164 ILE B O 1
ATOM 3310 N N . ARG B 1 165 ? 36.879 44.244 247.110 1.00 66.10 165 ARG B N 1
ATOM 3311 C CA . ARG B 1 165 ? 37.015 45.639 247.493 1.00 66.39 165 ARG B CA 1
ATOM 3312 C C . ARG B 1 165 ? 36.115 45.904 248.688 1.00 66.26 165 ARG B C 1
ATOM 3313 O O . ARG B 1 165 ? 34.912 45.652 248.618 1.00 66.47 165 ARG B O 1
ATOM 3321 N N . PRO B 1 166 ? 36.684 46.393 249.788 1.00 66.21 166 PRO B N 1
ATOM 3322 C CA . PRO B 1 166 ? 35.872 46.857 250.914 1.00 66.25 166 PRO B CA 1
ATOM 3323 C C . PRO B 1 166 ? 35.050 48.071 250.479 1.00 66.25 166 PRO B C 1
ATOM 3324 O O . PRO B 1 166 ? 35.469 48.802 249.585 1.00 66.39 166 PRO B O 1
ATOM 3328 N N . VAL B 1 167 ? 33.880 48.265 251.076 1.00 66.38 167 VAL B N 1
ATOM 3329 C CA . VAL B 1 167 ? 33.077 49.452 250.788 1.00 66.26 167 VAL B CA 1
ATOM 3330 C C . VAL B 1 167 ? 32.704 50.184 252.082 1.00 66.56 167 VAL B C 1
ATOM 3331 O O . VAL B 1 167 ? 32.880 49.622 253.181 1.00 66.57 167 VAL B O 1
ATOM 3335 N N . PRO B 1 168 ? 32.223 51.431 251.963 1.00 66.40 168 PRO B N 1
ATOM 3336 C CA . PRO B 1 168 ? 31.813 52.209 253.134 1.00 66.18 168 PRO B CA 1
ATOM 3337 C C . PRO B 1 168 ? 30.711 51.485 253.882 1.00 65.87 168 PRO B C 1
ATOM 3338 O O . PRO B 1 168 ? 29.775 51.012 253.247 1.00 65.83 168 PRO B O 1
ATOM 3342 N N . TYR B 1 169 ? 30.836 51.373 255.202 1.00 65.67 169 TYR B N 1
ATOM 3343 C CA . TYR B 1 169 ? 29.781 50.764 256.008 1.00 65.27 169 TYR B CA 1
ATOM 3344 C C . TYR B 1 169 ? 29.240 51.724 257.044 1.00 65.02 169 TYR B C 1
ATOM 3345 O O . TYR B 1 169 ? 29.861 52.739 257.360 1.00 64.84 169 TYR B O 1
ATOM 3354 N N . GLU B 1 170 ? 28.074 51.378 257.563 1.00 65.02 170 GLU B N 1
ATOM 3355 C CA . GLU B 1 170 ? 27.362 52.193 258.519 1.00 65.10 170 GLU B CA 1
ATOM 3356 C C . GLU B 1 170 ? 27.458 51.588 259.909 1.00 64.94 170 GLU B C 1
ATOM 3357 O O . GLU B 1 170 ? 27.262 50.383 260.077 1.00 64.92 170 GLU B O 1
ATOM 3363 N N . ILE B 1 171 ? 27.779 52.424 260.897 1.00 64.72 171 ILE B N 1
ATOM 3364 C CA . ILE B 1 171 ? 27.643 52.043 262.298 1.00 64.50 171 ILE B CA 1
ATOM 3365 C C . ILE B 1 171 ? 26.136 52.124 262.611 1.00 64.50 171 ILE B C 1
ATOM 3366 O O . ILE B 1 171 ? 25.510 53.166 262.363 1.00 64.29 171 ILE B O 1
ATOM 3371 N N . PRO B 1 172 ? 25.566 51.030 263.138 1.00 64.30 172 PRO B N 1
ATOM 3372 C CA . PRO B 1 172 ? 24.103 50.805 263.147 1.00 64.39 172 PRO B CA 1
ATOM 3373 C C . PRO B 1 172 ? 23.204 51.980 263.602 1.00 64.18 172 PRO B C 1
ATOM 3374 O O . PRO B 1 172 ? 23.345 52.486 264.713 1.00 64.07 172 PRO B O 1
ATOM 3378 N N . LYS B 1 173 ? 22.279 52.387 262.736 1.00 63.85 173 LYS B N 1
ATOM 3379 C CA . LYS B 1 173 ? 21.424 53.545 262.987 1.00 63.79 173 LYS B CA 1
ATOM 3380 C C . LYS B 1 173 ? 20.724 53.544 264.355 1.00 63.81 173 LYS B C 1
ATOM 3381 O O . LYS B 1 173 ? 20.565 54.595 264.982 1.00 63.66 173 LYS B O 1
ATOM 3382 N N . ALA B 1 174 ? 20.330 52.358 264.811 1.00 63.42 174 ALA B N 1
ATOM 3383 C CA . ALA B 1 174 ? 19.452 52.210 265.968 1.00 62.81 174 ALA B CA 1
ATOM 3384 C C . ALA B 1 174 ? 20.195 52.114 267.306 1.00 62.17 174 ALA B C 1
ATOM 3385 O O . ALA B 1 174 ? 19.592 52.296 268.363 1.00 62.17 174 ALA B O 1
ATOM 3387 N N . GLY B 1 175 ? 21.491 51.822 267.261 1.00 61.40 175 GLY B N 1
ATOM 3388 C CA . GLY B 1 175 ? 22.325 51.842 268.458 1.00 60.96 175 GLY B CA 1
ATOM 3389 C C . GLY B 1 175 ? 22.485 53.217 269.117 1.00 60.20 175 GLY B C 1
ATOM 3390 O O . GLY B 1 175 ? 22.428 54.244 268.427 1.00 60.12 175 GLY B O 1
ATOM 3391 N N . PRO B 1 176 ? 22.663 53.244 270.442 1.00 59.49 176 PRO B N 1
ATOM 3392 C CA . PRO B 1 176 ? 22.978 54.483 271.168 1.00 58.99 176 PRO B CA 1
ATOM 3393 C C . PRO B 1 176 ? 24.033 55.351 270.472 1.00 58.59 176 PRO B C 1
ATOM 3394 O O . PRO B 1 176 ? 23.867 56.568 270.420 1.00 58.70 176 PRO B O 1
ATOM 3398 N N . THR B 1 177 ? 25.079 54.736 269.930 1.00 58.13 177 THR B N 1
ATOM 3399 C CA . THR B 1 177 ? 26.103 55.452 269.172 1.00 57.88 177 THR B CA 1
ATOM 3400 C C . THR B 1 177 ? 25.534 56.022 267.879 1.00 58.12 177 THR B C 1
ATOM 3401 O O . THR B 1 177 ? 25.701 57.214 267.584 1.00 58.06 177 THR B O 1
ATOM 3405 N N . GLY B 1 178 ? 24.898 55.148 267.094 1.00 58.46 178 GLY B N 1
ATOM 3406 C CA . GLY B 1 178 ? 24.217 55.538 265.874 1.00 58.57 178 GLY B CA 1
ATOM 3407 C C . GLY B 1 178 ? 23.207 56.627 266.174 1.00 58.70 178 GLY B C 1
ATOM 3408 O O . GLY B 1 178 ? 23.235 57.679 265.524 1.00 59.27 178 GLY B O 1
ATOM 3409 N N . GLN B 1 179 ? 22.348 56.396 267.174 1.00 58.23 179 GLN B N 1
ATOM 3410 C CA . GLN B 1 179 ? 21.361 57.397 267.598 1.00 58.21 179 GLN B CA 1
ATOM 3411 C C . GLN B 1 179 ? 22.010 58.754 267.850 1.00 57.90 179 GLN B C 1
ATOM 3412 O O . GLN B 1 179 ? 21.487 59.790 267.429 1.00 57.90 179 GLN B O 1
ATOM 3418 N N . LEU B 1 180 ? 23.157 58.735 268.524 1.00 57.52 180 LEU B N 1
ATOM 3419 C CA . LEU B 1 180 ? 23.921 59.939 268.763 1.00 57.36 180 LEU B CA 1
ATOM 3420 C C . LEU B 1 180 ? 24.413 60.546 267.463 1.00 57.50 180 LEU B C 1
ATOM 3421 O O . LEU B 1 180 ? 24.329 61.758 267.296 1.00 57.69 180 LEU B O 1
ATOM 3426 N N . MET B 1 181 ? 24.914 59.718 266.544 1.00 57.47 181 MET B N 1
ATOM 3427 C CA . MET B 1 181 ? 25.495 60.241 265.310 1.00 57.63 181 MET B CA 1
ATOM 3428 C C . MET B 1 181 ? 24.406 60.704 264.354 1.00 57.84 181 MET B C 1
ATOM 3429 O O . MET B 1 181 ? 24.569 61.715 263.643 1.00 57.93 181 MET B O 1
ATOM 3434 N N . ASN B 1 182 ? 23.293 59.969 264.346 1.00 57.52 182 ASN B N 1
ATOM 3435 C CA . ASN B 1 182 ? 22.227 60.191 263.365 1.00 57.52 182 ASN B CA 1
ATOM 3436 C C . ASN B 1 182 ? 21.106 61.083 263.875 1.00 57.29 182 ASN B C 1
ATOM 3437 O O . ASN B 1 182 ? 20.758 62.066 263.232 1.00 57.51 182 ASN B O 1
ATOM 3442 N N . SER B 1 183 ? 20.556 60.734 265.035 1.00 57.01 183 SER B N 1
ATOM 3443 C CA . SER B 1 183 ? 19.424 61.443 265.594 1.00 56.53 183 SER B CA 1
ATOM 3444 C C . SER B 1 183 ? 19.834 62.757 266.282 1.00 56.51 183 SER B C 1
ATOM 3445 O O . SER B 1 183 ? 19.507 63.828 265.775 1.00 56.18 183 SER B O 1
ATOM 3448 N N . TYR B 1 184 ? 20.570 62.680 267.402 1.00 56.37 184 TYR B N 1
ATOM 3449 C CA . TYR B 1 184 ? 20.835 63.864 268.245 1.00 55.81 184 TYR B CA 1
ATOM 3450 C C . TYR B 1 184 ? 21.844 64.830 267.640 1.00 55.79 184 TYR B C 1
ATOM 3451 O O . TYR B 1 184 ? 21.674 66.047 267.737 1.00 55.49 184 TYR B O 1
ATOM 3460 N N . LEU B 1 185 ? 22.883 64.292 267.013 1.00 55.69 185 LEU B N 1
ATOM 3461 C CA . LEU B 1 185 ? 23.872 65.125 266.334 1.00 55.82 185 LEU B CA 1
ATOM 3462 C C . LEU B 1 185 ? 23.468 65.506 264.903 1.00 56.16 185 LEU B C 1
ATOM 3463 O O . LEU B 1 185 ? 24.024 66.446 264.333 1.00 55.67 185 LEU B O 1
ATOM 3468 N N . GLY B 1 186 ? 22.501 64.780 264.330 1.00 57.29 186 GLY B N 1
ATOM 3469 C CA . GLY B 1 186 ? 22.040 65.020 262.963 1.00 58.29 186 GLY B CA 1
ATOM 3470 C C . GLY B 1 186 ? 23.147 64.907 261.916 1.00 59.22 186 GLY B C 1
ATOM 3471 O O . GLY B 1 186 ? 23.291 65.755 261.026 1.00 59.38 186 GLY B O 1
ATOM 3472 N N . ARG B 1 187 ? 23.959 63.866 262.030 1.00 59.58 187 ARG B N 1
ATOM 3473 C CA . ARG B 1 187 ? 25.006 63.641 261.051 1.00 60.05 187 ARG B CA 1
ATOM 3474 C C . ARG B 1 187 ? 24.764 62.285 260.400 1.00 60.23 187 ARG B C 1
ATOM 3475 O O . ARG B 1 187 ? 23.614 61.966 260.060 1.00 60.36 187 ARG B O 1
ATOM 3483 N N . HIS B 1 188 ? 25.823 61.495 260.218 1.00 60.23 188 HIS B N 1
ATOM 3484 C CA . HIS B 1 188 ? 25.683 60.116 259.739 1.00 60.38 188 HIS B CA 1
ATOM 3485 C C . HIS B 1 188 ? 26.611 59.218 260.515 1.00 60.29 188 HIS B C 1
ATOM 3486 O O . HIS B 1 188 ? 27.451 59.704 261.252 1.00 61.18 188 HIS B O 1
ATOM 3493 N N . SER B 1 189 ? 26.470 57.913 260.352 1.00 60.36 189 SER B N 1
ATOM 3494 C CA . SER B 1 189 ? 27.329 56.971 261.053 1.00 60.41 189 SER B CA 1
ATOM 3495 C C . SER B 1 189 ? 28.157 56.122 260.095 1.00 60.88 189 SER B C 1
ATOM 3496 O O . SER B 1 189 ? 28.584 55.007 260.439 1.00 61.03 189 SER B O 1
ATOM 3499 N N . TRP B 1 190 ? 28.379 56.655 258.897 1.00 61.01 190 TRP B N 1
ATOM 3500 C CA . TRP B 1 190 ? 29.115 55.953 257.852 1.00 61.26 190 TRP B CA 1
ATOM 3501 C C . TRP B 1 190 ? 30.613 56.116 258.046 1.00 61.11 190 TRP B C 1
ATOM 3502 O O . TRP B 1 190 ? 31.090 57.220 258.331 1.00 61.56 190 TRP B O 1
ATOM 3513 N N . ARG B 1 191 ? 31.348 55.016 257.892 1.00 60.53 191 ARG B N 1
ATOM 3514 C CA . ARG B 1 191 ? 32.803 55.058 257.763 1.00 59.77 191 ARG B CA 1
ATOM 3515 C C . ARG B 1 191 ? 33.128 54.959 256.277 1.00 59.09 191 ARG B C 1
ATOM 3516 O O . ARG B 1 191 ? 32.375 54.329 255.539 1.00 59.21 191 ARG B O 1
ATOM 3524 N N . PRO B 1 192 ? 34.227 55.568 255.830 1.00 58.57 192 PRO B N 1
ATOM 3525 C CA . PRO B 1 192 ? 34.703 55.372 254.453 1.00 58.16 192 PRO B CA 1
ATOM 3526 C C . PRO B 1 192 ? 35.352 53.995 254.292 1.00 57.66 192 PRO B C 1
ATOM 3527 O O . PRO B 1 192 ? 35.818 53.423 255.283 1.00 57.21 192 PRO B O 1
ATOM 3531 N N . ALA B 1 193 ? 35.395 53.489 253.063 1.00 57.16 193 ALA B N 1
ATOM 3532 C CA . ALA B 1 193 ? 35.956 52.163 252.798 1.00 56.84 193 ALA B CA 1
ATOM 3533 C C . ALA B 1 193 ? 37.404 52.068 253.236 1.00 56.59 193 ALA B C 1
ATOM 3534 O O . ALA B 1 193 ? 38.175 53.018 253.106 1.00 56.87 193 ALA B O 1
ATOM 3536 N N . HIS B 1 194 ? 37.781 50.909 253.754 1.00 56.32 194 HIS B N 1
ATOM 3537 C CA . HIS B 1 194 ? 39.134 50.729 254.237 1.00 55.78 194 HIS B CA 1
ATOM 3538 C C . HIS B 1 194 ? 39.505 49.273 254.364 1.00 55.37 194 HIS B C 1
ATOM 3539 O O . HIS B 1 194 ? 38.661 48.413 254.508 1.00 55.35 194 HIS B O 1
ATOM 3546 N N . ILE B 1 195 ? 40.794 49.011 254.336 1.00 55.12 195 ILE B N 1
ATOM 3547 C CA . ILE B 1 195 ? 41.268 47.736 254.773 1.00 55.03 195 ILE B CA 1
ATOM 3548 C C . ILE B 1 195 ? 42.108 47.974 256.030 1.00 55.26 195 ILE B C 1
ATOM 3549 O O . ILE B 1 195 ? 42.854 48.960 256.113 1.00 55.00 195 ILE B O 1
ATOM 3554 N N . HIS B 1 196 ? 41.928 47.104 257.024 1.00 55.13 196 HIS B N 1
ATOM 3555 C CA . HIS B 1 196 ? 42.698 47.172 258.260 1.00 55.10 196 HIS B CA 1
ATOM 3556 C C . HIS B 1 196 ? 43.982 46.376 258.113 1.00 55.14 196 HIS B C 1
ATOM 3557 O O . HIS B 1 196 ? 44.012 45.338 257.449 1.00 54.50 196 HIS B O 1
ATOM 3564 N N . ILE B 1 197 ? 45.034 46.860 258.764 1.00 55.42 197 ILE B N 1
ATOM 3565 C CA . ILE B 1 197 ? 46.335 46.249 258.649 1.00 56.13 197 ILE B CA 1
ATOM 3566 C C . ILE B 1 197 ? 47.055 46.316 259.986 1.00 56.56 197 ILE B C 1
ATOM 3567 O O . ILE B 1 197 ? 47.085 47.361 260.644 1.00 56.48 197 ILE B O 1
ATOM 3572 N N . ARG B 1 198 ? 47.604 45.179 260.389 1.00 57.15 198 ARG B N 1
ATOM 3573 C CA . ARG B 1 198 ? 48.536 45.127 261.500 1.00 57.93 198 ARG B CA 1
ATOM 3574 C C . ARG B 1 198 ? 49.815 44.439 261.050 1.00 58.58 198 ARG B C 1
ATOM 3575 O O . ARG B 1 198 ? 49.782 43.370 260.433 1.00 58.52 198 ARG B O 1
ATOM 3583 N N . ILE B 1 199 ? 50.941 45.065 261.357 1.00 59.65 199 ILE B N 1
ATOM 3584 C CA . ILE B 1 199 ? 52.240 44.521 260.998 1.00 60.85 199 ILE B CA 1
ATOM 3585 C C . ILE B 1 199 ? 53.137 44.332 262.227 1.00 61.82 199 ILE B C 1
ATOM 3586 O O . ILE B 1 199 ? 53.334 45.254 263.044 1.00 61.91 199 ILE B O 1
ATOM 3591 N N . THR B 1 200 ? 53.637 43.104 262.352 1.00 62.89 200 THR B N 1
ATOM 3592 C CA . THR B 1 200 ? 54.546 42.696 263.411 1.00 64.00 200 THR B CA 1
ATOM 3593 C C . THR B 1 200 ? 55.888 42.346 262.778 1.00 64.42 200 THR B C 1
ATOM 3594 O O . THR B 1 200 ? 55.950 41.694 261.733 1.00 64.46 200 THR B O 1
ATOM 3598 N N . ALA B 1 201 ? 56.964 42.766 263.427 1.00 65.06 201 ALA B N 1
ATOM 3599 C CA . ALA B 1 201 ? 58.299 42.390 262.998 1.00 65.75 201 ALA B CA 1
ATOM 3600 C C . ALA B 1 201 ? 59.243 42.362 264.190 1.00 66.23 201 ALA B C 1
ATOM 3601 O O . ALA B 1 201 ? 59.232 43.266 265.026 1.00 66.10 201 ALA B O 1
ATOM 3603 N N . ASP B 1 202 ? 60.047 41.310 264.271 1.00 67.20 202 ASP B N 1
ATOM 3604 C CA . ASP B 1 202 ? 61.089 41.218 265.288 1.00 68.22 202 ASP B CA 1
ATOM 3605 C C . ASP B 1 202 ? 62.072 42.373 265.148 1.00 68.44 202 ASP B C 1
ATOM 3606 O O . ASP B 1 202 ? 62.708 42.533 264.101 1.00 68.26 202 ASP B O 1
ATOM 3611 N N . GLY B 1 203 ? 62.170 43.177 266.206 1.00 68.79 203 GLY B N 1
ATOM 3612 C CA . GLY B 1 203 ? 63.077 44.311 266.248 1.00 68.99 203 GLY B CA 1
ATOM 3613 C C . GLY B 1 203 ? 62.537 45.555 265.565 1.00 69.14 203 GLY B C 1
ATOM 3614 O O . GLY B 1 203 ? 63.313 46.455 265.206 1.00 69.30 203 GLY B O 1
ATOM 3615 N N . TYR B 1 204 ? 61.217 45.595 265.377 1.00 68.92 204 TYR B N 1
ATOM 3616 C CA . TYR B 1 204 ? 60.530 46.740 264.780 1.00 68.77 204 TYR B CA 1
ATOM 3617 C C . TYR B 1 204 ? 59.275 47.092 265.573 1.00 68.40 204 TYR B C 1
ATOM 3618 O O . TYR B 1 204 ? 58.656 46.223 266.186 1.00 68.30 204 TYR B O 1
ATOM 3627 N N . ARG B 1 205 ? 58.912 48.372 265.565 1.00 68.14 205 ARG B N 1
ATOM 3628 C CA . ARG B 1 205 ? 57.722 48.849 266.277 1.00 67.68 205 ARG B CA 1
ATOM 3629 C C . ARG B 1 205 ? 56.463 48.424 265.518 1.00 66.71 205 ARG B C 1
ATOM 3630 O O . ARG B 1 205 ? 56.355 48.664 264.317 1.00 66.11 205 ARG B O 1
ATOM 3635 N N . PRO B 1 206 ? 55.520 47.791 266.219 1.00 66.00 206 PRO B N 1
ATOM 3636 C CA . PRO B 1 206 ? 54.282 47.315 265.594 1.00 65.35 206 PRO B CA 1
ATOM 3637 C C . PRO B 1 206 ? 53.583 48.467 264.894 1.00 64.89 206 PRO B C 1
ATOM 3638 O O . PRO B 1 206 ? 53.677 49.605 265.372 1.00 64.86 206 PRO B O 1
ATOM 3642 N N . LEU B 1 207 ? 52.930 48.191 263.765 1.00 64.23 207 LEU B N 1
ATOM 3643 C CA . LEU B 1 207 ? 52.128 49.207 263.087 1.00 63.48 207 LEU B CA 1
ATOM 3644 C C . LEU B 1 207 ? 50.718 48.704 262.866 1.00 63.22 207 LEU B C 1
ATOM 3645 O O . LEU B 1 207 ? 50.513 47.613 262.325 1.00 63.43 207 LEU B O 1
ATOM 3650 N N . ILE B 1 208 ? 49.757 49.512 263.299 1.00 62.20 208 ILE B N 1
ATOM 3651 C CA . ILE B 1 208 ? 48.348 49.266 263.051 1.00 61.08 208 ILE B CA 1
ATOM 3652 C C . ILE B 1 208 ? 47.870 50.458 262.245 1.00 60.45 208 ILE B C 1
ATOM 3653 O O . ILE B 1 208 ? 48.163 51.602 262.595 1.00 60.59 208 ILE B O 1
ATOM 3658 N N . THR B 1 209 ? 47.167 50.190 261.152 1.00 59.54 209 THR B N 1
ATOM 3659 C CA . THR B 1 209 ? 46.690 51.257 260.290 1.00 58.85 209 THR B CA 1
ATOM 3660 C C . THR B 1 209 ? 45.557 50.819 259.367 1.00 58.43 209 THR B C 1
ATOM 3661 O O . THR B 1 209 ? 44.989 49.732 259.524 1.00 58.23 209 THR B O 1
ATOM 3665 N N . GLN B 1 210 ? 45.237 51.689 258.416 1.00 57.83 210 GLN B N 1
ATOM 3666 C CA . GLN B 1 210 ? 44.096 51.527 257.536 1.00 57.69 210 GLN B CA 1
ATOM 3667 C C . GLN B 1 210 ? 44.409 52.089 256.160 1.00 58.00 210 GLN B C 1
ATOM 3668 O O . GLN B 1 210 ? 45.178 53.032 256.008 1.00 57.87 210 GLN B O 1
ATOM 3674 N N . LEU B 1 211 ? 43.812 51.500 255.145 1.00 58.47 211 LEU B N 1
ATOM 3675 C CA . LEU B 1 211 ? 44.032 51.969 253.801 1.00 58.75 211 LEU B CA 1
ATOM 3676 C C . LEU B 1 211 ? 42.681 52.354 253.235 1.00 59.22 211 LEU B C 1
ATOM 3677 O O . LEU B 1 211 ? 41.737 51.575 253.292 1.00 58.80 211 LEU B O 1
ATOM 3682 N N . TYR B 1 212 ? 42.581 53.581 252.747 1.00 60.19 212 TYR B N 1
ATOM 3683 C CA . TYR B 1 212 ? 41.330 54.083 252.188 1.00 61.60 212 TYR B CA 1
ATOM 3684 C C . TYR B 1 212 ? 41.462 54.245 250.689 1.00 62.42 212 TYR B C 1
ATOM 3685 O O . TYR B 1 212 ? 42.538 54.066 250.132 1.00 62.23 212 TYR B O 1
ATOM 3694 N N . PHE B 1 213 ? 40.365 54.612 250.042 1.00 63.98 213 PHE B N 1
ATOM 3695 C CA . PHE B 1 213 ? 40.341 54.680 248.589 1.00 65.43 213 PHE B CA 1
ATOM 3696 C C . PHE B 1 213 ? 39.938 56.056 248.072 1.00 66.16 213 PHE B C 1
ATOM 3697 O O . PHE B 1 213 ? 38.881 56.593 248.435 1.00 66.37 213 PHE B O 1
ATOM 3705 N N . GLU B 1 214 ? 40.801 56.614 247.223 1.00 66.96 214 GLU B N 1
ATOM 3706 C CA . GLU B 1 214 ? 40.504 57.819 246.457 1.00 67.83 214 GLU B CA 1
ATOM 3707 C C . GLU B 1 214 ? 39.106 57.756 245.866 1.00 67.52 214 GLU B C 1
ATOM 3708 O O . GLU B 1 214 ? 38.712 56.735 245.309 1.00 67.77 214 GLU B O 1
ATOM 3714 N N . GLY B 1 215 ? 38.360 58.846 246.006 1.00 67.40 215 GLY B N 1
ATOM 3715 C CA . GLY B 1 215 ? 37.026 58.941 245.448 1.00 67.0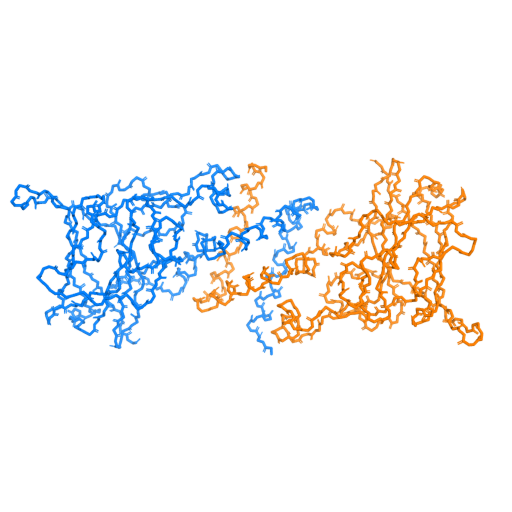7 215 GLY B CA 1
ATOM 3716 C C . GLY B 1 215 ? 35.937 58.653 246.456 1.00 66.96 215 GLY B C 1
ATOM 3717 O O . GLY B 1 215 ? 34.769 58.963 246.211 1.00 66.95 215 GLY B O 1
ATOM 3718 N N . ASP B 1 216 ? 36.312 58.064 247.591 1.00 66.86 216 ASP B N 1
ATOM 3719 C CA . ASP B 1 216 ? 35.339 57.711 248.626 1.00 66.58 216 ASP B CA 1
ATOM 3720 C C . ASP B 1 216 ? 34.535 58.925 249.102 1.00 66.44 216 ASP B C 1
ATOM 3721 O O . ASP B 1 216 ? 35.112 59.936 249.518 1.00 66.09 216 ASP B O 1
ATOM 3726 N N . PRO B 1 217 ? 33.205 58.812 249.048 1.00 66.08 217 PRO B N 1
ATOM 3727 C CA . PRO B 1 217 ? 32.320 59.916 249.436 1.00 65.88 217 PRO B CA 1
ATOM 3728 C C . PRO B 1 217 ? 32.515 60.360 250.883 1.00 65.70 217 PRO B C 1
ATOM 3729 O O . PRO B 1 217 ? 32.109 61.479 251.202 1.00 65.75 217 PRO B O 1
ATOM 3733 N N . TYR B 1 218 ? 33.130 59.520 251.718 1.00 65.35 218 TYR B N 1
ATOM 3734 C CA . TYR B 1 218 ? 33.223 59.791 253.154 1.00 65.17 218 TYR B CA 1
ATOM 3735 C C . TYR B 1 218 ? 34.622 60.095 253.629 1.00 65.32 218 TYR B C 1
ATOM 3736 O O . TYR B 1 218 ? 34.857 60.213 254.833 1.00 64.96 218 TYR B O 1
ATOM 3745 N N . LEU B 1 219 ? 35.541 60.241 252.680 1.00 65.64 219 LEU B N 1
ATOM 3746 C CA . LEU B 1 219 ? 36.922 60.562 253.002 1.00 66.19 219 LEU B CA 1
ATOM 3747 C C . LEU B 1 219 ? 37.051 61.862 253.788 1.00 66.26 219 LEU B C 1
ATOM 3748 O O . LEU B 1 219 ? 37.982 62.021 254.583 1.00 66.33 219 LEU B O 1
ATOM 3753 N N . ASP B 1 220 ? 36.129 62.793 253.563 1.00 66.25 220 ASP B N 1
ATOM 3754 C CA . ASP B 1 220 ? 36.179 64.062 254.283 1.00 66.33 220 ASP B CA 1
ATOM 3755 C C . ASP B 1 220 ? 34.990 64.285 255.216 1.00 65.69 220 ASP B C 1
ATOM 3756 O O . ASP B 1 220 ? 34.742 65.404 255.639 1.00 65.88 220 ASP B O 1
ATOM 3761 N N . SER B 1 221 ? 34.273 63.210 255.539 1.00 65.28 221 SER B N 1
ATOM 3762 C CA . SER B 1 221 ? 33.245 63.242 256.586 1.00 65.02 221 SER B CA 1
ATOM 3763 C C . SER B 1 221 ? 33.183 61.949 257.418 1.00 64.49 221 SER B C 1
ATOM 3764 O O . SER B 1 221 ? 32.111 61.529 257.860 1.00 64.53 221 SER B O 1
ATOM 3767 N N . ASP B 1 222 ? 34.342 61.329 257.636 1.00 63.83 222 ASP B N 1
ATOM 3768 C CA . ASP B 1 222 ? 34.435 60.114 258.444 1.00 63.37 222 ASP B CA 1
ATOM 3769 C C . ASP B 1 222 ? 33.745 60.305 259.801 1.00 63.47 222 ASP B C 1
ATOM 3770 O O . ASP B 1 222 ? 34.028 61.270 260.531 1.00 63.61 222 ASP B O 1
ATOM 3775 N N . SER B 1 223 ? 32.852 59.379 260.140 1.00 63.04 223 SER B N 1
ATOM 3776 C CA . SER B 1 223 ? 32.141 59.464 261.405 1.00 62.62 223 SER B CA 1
ATOM 3777 C C . SER B 1 223 ? 33.080 59.245 262.590 1.00 62.73 223 SER B C 1
ATOM 3778 O O . SER B 1 223 ? 32.794 59.693 263.702 1.00 63.02 223 SER B O 1
ATOM 3781 N N . CYS B 1 224 ? 34.215 58.594 262.335 1.00 62.61 224 CYS B N 1
ATOM 3782 C CA . CYS B 1 224 ? 35.212 58.316 263.371 1.00 62.40 224 CYS B CA 1
ATOM 3783 C C . CYS B 1 224 ? 36.496 59.153 263.252 1.00 62.30 224 CYS B C 1
ATOM 3784 O O . CYS B 1 224 ? 37.456 58.937 263.989 1.00 61.93 224 CYS B O 1
ATOM 3787 N N . SER B 1 225 ? 36.495 60.128 262.346 1.00 62.52 225 SER B N 1
ATOM 3788 C CA . SER B 1 225 ? 37.601 61.086 262.219 1.00 63.12 225 SER B CA 1
ATOM 3789 C C . SER B 1 225 ? 38.965 60.383 262.101 1.00 63.58 225 SER B C 1
ATOM 3790 O O . SER B 1 225 ? 39.965 60.796 262.713 1.00 63.45 225 SER B O 1
ATOM 3793 N N . ALA B 1 226 ? 38.989 59.326 261.294 1.00 64.09 226 ALA B N 1
ATOM 3794 C CA . ALA B 1 226 ? 40.101 58.382 261.289 1.00 64.61 226 ALA B CA 1
ATOM 3795 C C . ALA B 1 226 ? 40.924 58.440 260.003 1.00 64.76 226 ALA B C 1
ATOM 3796 O O . ALA B 1 226 ? 41.926 57.740 259.864 1.00 65.04 226 ALA B O 1
ATOM 3798 N N . VAL B 1 227 ? 40.512 59.300 259.082 1.00 65.03 227 VAL B N 1
ATOM 3799 C CA . VAL B 1 227 ? 41.170 59.414 257.792 1.00 65.34 227 VAL B CA 1
ATOM 3800 C C . VAL B 1 227 ? 42.442 60.271 257.871 1.00 66.29 227 VAL B C 1
ATOM 3801 O O . VAL B 1 227 ? 42.473 61.302 258.543 1.00 66.63 227 VAL B O 1
ATOM 3805 N N . LYS B 1 228 ? 43.498 59.810 257.207 1.00 67.05 228 LYS B N 1
ATOM 3806 C CA . LYS B 1 228 ? 44.688 60.618 256.969 1.00 67.96 228 LYS B CA 1
ATOM 3807 C C . LYS B 1 228 ? 45.008 60.584 255.473 1.00 68.78 228 LYS B C 1
ATOM 3808 O O . LYS B 1 228 ? 45.189 59.499 254.895 1.00 68.79 228 LYS B O 1
ATOM 3814 N N . SER B 1 229 ? 45.069 61.769 254.857 1.00 69.41 229 SER B N 1
ATOM 3815 C CA . SER B 1 229 ? 45.366 61.917 253.425 1.00 70.23 229 SER B CA 1
ATOM 3816 C C . SER B 1 229 ? 46.528 61.059 252.897 1.00 70.40 229 SER B C 1
ATOM 3817 O O . SER B 1 229 ? 46.517 60.632 251.739 1.00 70.49 229 SER B O 1
ATOM 3820 N N . GLU B 1 230 ? 47.520 60.820 253.749 1.00 70.59 230 GLU B N 1
ATOM 3821 C CA . GLU B 1 230 ? 48.672 59.977 253.417 1.00 70.82 230 GLU B CA 1
ATOM 3822 C C . GLU B 1 230 ? 48.302 58.492 253.270 1.00 70.55 230 GLU B C 1
ATOM 3823 O O . GLU B 1 230 ? 49.027 57.734 252.622 1.00 70.51 230 GLU B O 1
ATOM 3829 N N . LEU B 1 231 ? 47.167 58.096 253.855 1.00 70.19 231 LEU B N 1
ATOM 3830 C CA . LEU B 1 231 ? 46.696 56.709 253.848 1.00 69.75 231 LEU B CA 1
ATOM 3831 C C . LEU B 1 231 ? 45.541 56.404 252.861 1.00 69.79 231 LEU B C 1
ATOM 3832 O O . LEU B 1 231 ? 44.919 55.343 252.943 1.00 69.57 231 LEU B O 1
ATOM 3837 N N . VAL B 1 232 ? 45.242 57.319 251.941 1.00 69.87 232 VAL B N 1
ATOM 3838 C CA . VAL B 1 232 ? 44.209 57.054 250.936 1.00 70.29 232 VAL B CA 1
ATOM 3839 C C . VAL B 1 232 ? 44.849 56.673 249.596 1.00 70.86 232 VAL B C 1
ATOM 3840 O O . VAL B 1 232 ? 45.801 57.317 249.148 1.00 71.03 232 VAL B O 1
ATOM 3844 N N . LEU B 1 233 ? 44.314 55.623 248.972 1.00 71.39 233 LEU B N 1
ATOM 3845 C CA . LEU B 1 233 ? 44.974 54.936 247.862 1.00 71.65 233 LEU B CA 1
ATOM 3846 C C . LEU B 1 233 ? 44.436 55.329 246.496 1.00 72.32 233 LEU B C 1
ATOM 3847 O O . LEU B 1 233 ? 43.217 55.381 246.300 1.00 72.39 233 LEU B O 1
ATOM 3852 N N . PRO B 1 234 ? 45.340 55.594 245.546 1.00 73.03 234 PRO B N 1
ATOM 3853 C CA . PRO B 1 234 ? 44.968 55.584 244.126 1.00 73.44 234 PRO B CA 1
ATOM 3854 C C . PRO B 1 234 ? 44.427 54.200 243.775 1.00 73.84 234 PRO B C 1
ATOM 3855 O O . PRO B 1 234 ? 45.024 53.181 244.143 1.00 73.28 234 PRO B O 1
ATOM 3859 N N . VAL B 1 235 ? 43.281 54.184 243.103 1.00 74.55 235 VAL B N 1
ATOM 3860 C CA . VAL B 1 235 ? 42.613 52.944 242.746 1.00 75.33 235 VAL B CA 1
ATOM 3861 C C . VAL B 1 235 ? 42.325 52.871 241.244 1.00 75.77 235 VAL B C 1
ATOM 3862 O O . VAL B 1 235 ? 41.474 53.592 240.700 1.00 75.76 235 VAL B O 1
ATOM 3866 N N . ASN B 1 236 ? 43.068 51.986 240.592 1.00 76.29 236 ASN B N 1
ATOM 3867 C CA . ASN B 1 236 ? 42.970 51.771 239.165 1.00 76.84 236 ASN B CA 1
ATOM 3868 C C . ASN B 1 236 ? 41.955 50.673 238.844 1.00 77.08 236 ASN B C 1
ATOM 3869 O O . ASN B 1 236 ? 42.126 49.523 239.257 1.00 77.38 236 ASN B O 1
ATOM 3874 N N . LYS B 1 237 ? 40.912 51.040 238.101 1.00 77.33 237 LYS B N 1
ATOM 3875 C CA . LYS B 1 237 ? 39.753 50.175 237.866 1.00 77.71 237 LYS B CA 1
ATOM 3876 C C . LYS B 1 237 ? 39.817 49.405 236.538 1.00 78.17 237 LYS B C 1
ATOM 3877 O O . LYS B 1 237 ? 39.582 49.968 235.464 1.00 78.22 237 LYS B O 1
ATOM 3881 N N . ILE B 1 238 ? 40.114 48.111 236.632 1.00 78.67 238 ILE B N 1
ATOM 3882 C CA . ILE B 1 238 ? 40.305 47.234 235.473 1.00 79.18 238 ILE B CA 1
ATOM 3883 C C . ILE B 1 238 ? 39.123 46.283 235.289 1.00 79.80 238 ILE B C 1
ATOM 3884 O O . ILE B 1 238 ? 38.587 45.760 236.262 1.00 79.83 238 ILE B O 1
ATOM 3889 N N . ASP B 1 239 ? 38.719 46.060 234.044 1.00 80.55 239 ASP B N 1
ATOM 3890 C CA . ASP B 1 239 ? 37.595 45.171 233.769 1.00 81.64 239 ASP B CA 1
ATOM 3891 C C . ASP B 1 239 ? 38.020 43.854 233.097 1.00 82.00 239 ASP B C 1
ATOM 3892 O O . ASP B 1 239 ? 37.899 43.728 231.875 1.00 82.35 239 ASP B O 1
ATOM 3897 N N . ILE B 1 240 ? 38.511 42.887 233.887 1.00 82.21 240 ILE B N 1
ATOM 3898 C CA . ILE B 1 240 ? 38.868 41.550 233.378 1.00 82.35 240 ILE B CA 1
ATOM 3899 C C . ILE B 1 240 ? 37.585 40.765 233.066 1.00 82.79 240 ILE B C 1
ATOM 3900 O O . ILE B 1 240 ? 37.086 39.971 233.881 1.00 82.79 240 ILE B O 1
ATOM 3905 N N . ASP B 1 241 ? 37.106 40.996 231.839 1.00 83.36 241 ASP B N 1
ATOM 3906 C CA . ASP B 1 241 ? 35.703 40.835 231.408 1.00 83.64 241 ASP B CA 1
ATOM 3907 C C . ASP B 1 241 ? 34.773 39.974 232.258 1.00 83.30 241 ASP B C 1
ATOM 3908 O O . ASP B 1 241 ? 35.110 38.848 232.665 1.00 83.30 241 ASP B O 1
ATOM 3913 N N . GLY B 1 242 ? 33.590 40.533 232.498 1.00 82.72 242 GLY B N 1
ATOM 3914 C CA . GLY B 1 242 ? 32.678 40.010 233.492 1.00 81.89 242 GLY B CA 1
ATOM 3915 C C . GLY B 1 242 ? 33.011 40.612 234.848 1.00 81.15 242 GLY B C 1
ATOM 3916 O O . GLY B 1 242 ? 32.194 41.338 235.427 1.00 81.22 242 GLY B O 1
ATOM 3917 N N . GLU B 1 243 ? 34.224 40.337 235.334 1.00 80.22 243 GLU B N 1
ATOM 3918 C CA . GLU B 1 243 ? 34.633 40.703 236.696 1.00 78.96 243 GLU B CA 1
ATOM 3919 C C . GLU B 1 243 ? 35.623 41.873 236.735 1.00 77.80 243 GLU B C 1
ATOM 3920 O O . GLU B 1 243 ? 36.730 41.770 236.201 1.00 77.94 243 GLU B O 1
ATOM 3926 N N . THR B 1 244 ? 35.215 42.970 237.382 1.00 76.10 244 THR B N 1
ATOM 3927 C CA . THR B 1 244 ? 35.970 44.237 237.394 1.00 74.19 244 THR B CA 1
ATOM 3928 C C . THR B 1 244 ? 36.944 44.421 238.575 1.00 72.94 244 THR B C 1
ATOM 3929 O O . THR B 1 244 ? 36.574 44.958 239.620 1.00 73.19 244 THR B O 1
ATOM 3933 N N . TRP B 1 245 ? 38.192 44.002 238.389 1.00 71.05 245 TRP B N 1
ATOM 3934 C CA . TRP B 1 245 ? 39.217 44.136 239.425 1.00 69.55 245 TRP B CA 1
ATOM 3935 C C . TRP B 1 245 ? 39.551 45.590 239.767 1.00 68.47 245 TRP B C 1
ATOM 3936 O O . TRP B 1 245 ? 39.465 46.482 238.919 1.00 68.30 245 TRP B O 1
ATOM 3947 N N . GLN B 1 246 ? 39.921 45.824 241.022 1.00 67.01 246 GLN B N 1
ATOM 3948 C CA . GLN B 1 246 ? 40.374 47.137 241.451 1.00 65.58 246 GLN B CA 1
ATOM 3949 C C . GLN B 1 246 ? 41.723 46.968 242.097 1.00 65.00 246 GLN B C 1
ATOM 3950 O O . GLN B 1 246 ? 41.847 46.273 243.103 1.00 65.02 246 GLN B O 1
ATOM 3956 N N . LEU B 1 247 ? 42.742 47.578 241.496 1.00 64.13 247 LEU B N 1
ATOM 3957 C CA . LEU B 1 247 ? 44.118 47.345 241.927 1.00 63.26 247 LEU B CA 1
ATOM 3958 C C . LEU B 1 247 ? 44.626 48.490 242.778 1.00 62.67 247 LEU B C 1
ATOM 3959 O O . LEU B 1 247 ? 44.396 49.660 242.460 1.00 62.48 247 LEU B O 1
ATOM 3964 N N . VAL B 1 248 ? 45.300 48.136 243.869 1.00 62.05 248 VAL B N 1
ATOM 3965 C CA . VAL B 1 248 ? 45.815 49.110 244.819 1.00 61.65 248 VAL B CA 1
ATOM 3966 C C . VAL B 1 248 ? 47.206 48.715 245.261 1.00 61.77 248 VAL B C 1
ATOM 3967 O O . VAL B 1 248 ? 47.552 47.529 245.268 1.00 61.99 248 VAL B O 1
ATOM 3971 N N . ASP B 1 249 ? 48.005 49.715 245.616 1.00 61.80 249 ASP B N 1
ATOM 3972 C CA . ASP B 1 249 ? 49.403 49.498 245.946 1.00 62.16 249 ASP B CA 1
ATOM 3973 C C . ASP B 1 249 ? 49.807 50.367 247.114 1.00 62.20 249 ASP B C 1
ATOM 3974 O O . ASP B 1 249 ? 49.399 51.525 247.203 1.00 62.47 249 ASP B O 1
ATOM 3979 N N . PHE B 1 250 ? 50.605 49.805 248.013 1.00 62.32 250 PHE B N 1
ATOM 3980 C CA . PHE B 1 250 ? 51.087 50.561 249.159 1.00 62.75 250 PHE B CA 1
ATOM 3981 C C . PHE B 1 250 ? 52.411 50.043 249.690 1.00 63.22 250 PHE B C 1
ATOM 3982 O O . PHE B 1 250 ? 52.581 48.833 249.882 1.00 63.09 250 PHE B O 1
ATOM 3990 N N . ASN B 1 251 ? 53.328 50.971 249.958 1.00 63.67 251 ASN B N 1
ATOM 3991 C CA . ASN B 1 251 ? 54.619 50.621 250.531 1.00 64.48 251 ASN B CA 1
ATOM 3992 C C . ASN B 1 251 ? 54.725 50.989 252.003 1.00 64.87 251 ASN B C 1
ATOM 3993 O O . ASN B 1 251 ? 54.769 52.159 252.366 1.00 65.22 251 ASN B O 1
ATOM 3998 N N . PHE B 1 252 ? 54.732 49.959 252.840 1.00 65.38 252 PHE B N 1
ATOM 3999 C CA . PHE B 1 252 ? 54.795 50.110 254.277 1.00 66.04 252 PHE B CA 1
ATOM 4000 C C . PHE B 1 252 ? 56.236 50.314 254.738 1.00 67.04 252 PHE B C 1
ATOM 4001 O O . PHE B 1 252 ? 57.103 49.456 254.511 1.00 67.20 252 PHE B O 1
ATOM 4009 N N . ILE B 1 253 ? 56.478 51.455 255.386 1.00 68.00 253 ILE B N 1
ATOM 4010 C CA . ILE B 1 253 ? 57.737 51.729 256.081 1.00 68.90 253 ILE B CA 1
ATOM 4011 C C . ILE B 1 253 ? 57.516 51.572 257.589 1.00 69.45 253 ILE B C 1
ATOM 4012 O O . ILE B 1 253 ? 56.537 52.085 258.129 1.00 69.79 253 ILE B O 1
ATOM 4017 N N . LEU B 1 254 ? 58.422 50.872 258.265 1.00 70.19 254 LEU B N 1
ATOM 4018 C CA . LEU B 1 254 ? 58.330 50.674 259.718 1.00 71.05 254 LEU B CA 1
ATOM 4019 C C . LEU B 1 254 ? 59.506 51.298 260.493 1.00 71.98 254 LEU B C 1
ATOM 4020 O O . LEU B 1 254 ? 60.571 51.562 259.925 1.00 71.97 254 LEU B O 1
ATOM 4025 N N . GLN B 1 255 ? 59.303 51.500 261.796 1.00 73.14 255 GLN B N 1
ATOM 4026 C CA . GLN B 1 255 ? 60.236 52.237 262.648 1.00 74.59 255 GLN B CA 1
ATOM 4027 C C . GLN B 1 255 ? 61.378 51.383 263.179 1.00 75.81 255 GLN B C 1
ATOM 4028 O O . GLN B 1 255 ? 62.537 51.577 262.811 1.00 76.10 255 GLN B O 1
ATOM 4029 N N . HIS B 1 256 ? 61.061 50.441 264.053 1.00 76.78 256 HIS B N 1
ATOM 4030 C CA . HIS B 1 256 ? 62.101 49.624 264.651 1.00 78.18 256 HIS B CA 1
ATOM 4031 C C . HIS B 1 256 ? 62.603 50.201 265.957 1.00 79.06 256 HIS B C 1
ATOM 4032 O O . HIS B 1 256 ? 62.823 51.411 266.047 1.00 79.19 256 HIS B O 1
ATOM 4033 N N . ASN B 1 257 ? 62.779 49.318 266.948 1.00 79.75 257 ASN B N 1
ATOM 4034 C CA . ASN B 1 257 ? 63.218 49.639 268.316 1.00 80.51 257 ASN B CA 1
ATOM 4035 C C . ASN B 1 257 ? 64.062 50.905 268.507 1.00 80.76 257 ASN B C 1
ATOM 4036 O O . ASN B 1 257 ? 63.977 51.541 269.564 1.00 81.02 257 ASN B O 1
#

Organism: Rhodococcus opacus (NCBI:txid37919)

Secondary structure (DSSP, 8-state):
--HHHHHHHHHHHHHHHHHHHHHT--HHHHHHHHHHHHHHHHTT-HHHHHHHHTHHHHHHHHS--SSSPPP----S---SSPPEE-STT-B----TT-SS-EEEEEEEEEETTS-B-TT-EEEEE---TTS--TTS-TTS-SS--SEEEE---TTSEEEEEEEPP--EE--TTSHHHHIIIIITSS--EE--EEEEEEEETTEEEEEEEEEETT-TTTT--TT----GGGEE--EE--BTTB--EEEEEEEEEPB-/-HHHHHHHHHHHHHHHHHHHHHTT--HHHHHHHHHHHHHHHHTT-HHHHHIIIIIHHHHHHHS--SSSPP-----S---SSPPB---SS-B----TT-SS-EEEEEEEEEESSS-B-TT-EEEEE---TTS--TTS-TTS-SS-SSEEEE---TTSEEEEEEE----EE--TTSHHHHIIIIIS-S--EEPPEEEEEEE-TTS--EEEEEEETT-TTTTS-TT----GGGEEP-EE--BTTB--EEEEEEEEE---

Radius of gyration: 30.25 Å; Cα contacts (8 Å, |Δi|>4): 1065; chains: 2; bounding box: 68×55×100 Å

InterPro domains:
  IPR000627 Intradiol ring-cleavage dioxygenase, C-terminal [PF00775] (74-255)
  IPR000627 Intradiol ring-cleavage dioxygenase, C-terminal [PS00083] (106-134)
  IPR007535 Catechol dioxygenase, N-terminal [PF04444] (3-63)
  IPR012817 Chlorocatechol 1,2-dioxygenase [TIGR02465] (3-257)
  IPR012817 Chlorocatechol 1,2-dioxygenase [cd03462] (2-255)
  IPR015889 Intradiol ring-cleavage dioxygenase, core [G3DSA:2.60.130.10] (1-257)
  IPR015889 Intradiol ring-cleavage dioxygenase, core [SSF49482] (3-256)
  IPR050770 Intradiol Ring-Cleavage Dioxygenase [PTHR33711] (16-256)

Solvent-accessible surface area: 23218 Å² total; per-residue (Å²): 96,84,96,83,46,45,118,24,24,47,47,50,10,81,36,18,58,87,14,8,81,131,32,116,10,54,55,87,46,16,91,91,74,40,100,45,31,39,31,0,30,139,52,60,15,8,38,18,18,13,9,2,14,8,19,31,13,4,17,68,46,71,42,45,148,48,100,58,9,8,9,2,8,52,10,36,40,29,74,93,45,7,50,106,22,97,59,79,76,13,54,2,36,84,95,98,146,18,75,38,65,112,0,76,2,37,8,16,0,84,6,47,89,38,73,55,6,73,57,1,47,2,3,2,4,2,2,4,51,120,15,41,5,2,45,83,14,154,74,13,66,94,114,62,26,0,2,0,60,4,65,14,46,167,104,0,51,5,65,2,24,3,6,44,1,49,30,18,42,6,81,115,93,13,11,0,0,69,13,6,36,58,84,8,55,118,51,0,70,7,0,0,2,0,6,0,40,0,50,10,150,45,41,101,79,1,51,0,0,0,0,0,103,68,9,104,48,30,150,48,22,19,8,56,3,44,48,97,78,0,30,9,79,26,88,114,117,100,71,133,85,39,75,39,22,48,2,77,24,68,0,35,0,25,82,140,93,82,105,73,39,46,111,18,25,53,74,51,11,90,44,26,66,71,16,11,69,116,40,115,4,56,60,89,48,15,86,91,86,15,105,42,29,42,42,0,29,144,34,75,21,9,31,24,18,10,10,3,13,9,24,27,10,2,16,62,38,68,51,36,61,57,100,111,5,19,10,2,7,50,12,40,48,34,69,107,44,10,46,97,27,113,49,210,86,15,61,1,37,47,96,97,132,3,64,37,51,50,0,74,0,33,5,3,0,93,18,88,100,34,71,47,9,75,54,1,50,0,3,1,4,2,1,2,59,127,14,47,6,2,46,86,16,150,79,12,66,90,114,65,24,1,3,0,50,6,72,9,55,157,86,0,49,7,74,1,30,1,0,34,0,36,31,17,77,7,88,30,92,11,27,0,0,59,10,5,54,48,86,6,45,121,47,0,83,11,0,0,2,0,5,1,39,0,65,9,144,45,55,83,81,2,49,0,0,0,0,0,94,73,14,104,46,25,151,53,18,19,6,56,2,39,52,103,107,2,23,3,89,43,90,154,56,99,107,146,83,85,40,43,20,46,5,74,28,75,1,54,0,27,20,165

Sequence (512 aa):
ANTRVIELFDEFTDLIRDFIVRHEITTPEYETIMQYMISVGEAGEWPLWLDAFFETTVDSVSYGKGNWTSSAIQGPFFKEGAPLLTGKPATLPMRADEPGDRMRFTGSVRDTSGTPITGAVIDVWHSTNDGNYSFFSPALPDQYLLRGRVVPAEDGSIEFHSIRPVPYEIPKAGPTGQLMNSYLGRHSWRPAHIHIRITADGYRPLITQLYFEGDPYLDSDSCSAVKSELVLPVNKIDIDGETWQLVDFNFILQHNANTRVIELFDEFTDLIRDFIVRHEITTPEYETIMQYMISVGEAGEWPLWLDAFFETTVDSVSYGKGNWTSSAIQGPFFKEGAPLLTGKPATLPMRADEPGDRMRFTGSVRDTSGTPITGAVIDVWHSTNDGNYSFFSPALPDQYLLRGRVVPAEDGSIEFHSIRPVPYEIPKAGPTGQLMNSYLGRHSWRPAHIHIRITADGYRPLITQLYFEGDPYLDSDSCSAVKSELVLPVNKIDIDGETWQLVDFNFILQHN

Nearest PDB structures (foldseek):
  1s9a-assembly1_B  TM=9.823E-01  e=3.431E-49  Rhodococcus opacus
  2boy-assembly1_A  TM=9.393E-01  e=1.059E-29  Rhodococcus opacus
  5vxt-assembly1_A  TM=9.240E-01  e=6.152E-24  Burkholderia ambifaria MC40-6
  5umh-assembly1_A  TM=9.230E-01  e=1.184E-23  Burkholderia multivorans ATCC 17616
  5td3-assembly1_A  TM=9.267E-01  e=2.147E-23  Burkholderia vietnamiensis G4

Foldseek 3Di:
DDPVCVVVVVVVVVVVVVVCVVVVQDPVNVVVVVVLVVQCVVVVNPQVQCLLEPQQVVLDVPDDDDLFDRFWGQGDQDDPDFAAFDDDAGEFAAPVCQDAAKAKEKAFEAAPVRHAQQQKKKKKAFAGQQQDGACGDPVHHVDRGRIHIWGADPRGMTMHMDGFFAKHFDPCPGSSVVCQPPVVPHGRIAGGWMWIWMDGVFFDIGTHIAGEPPGPCLVPGSSPIHDPVRYWYWDWDDDPPGIYTYTYDYGYTYGD/DVVVCVVVVVVVVVVVVVVCVVVVQDPVNVVVVVVLVVQCVVPVHPQVQCLLEPQQPVQCVPPPDDLAQRFFGQGDADDPDFAAWDDPQTEFAADPCQDAFKEKEKAFAAAPVRHGFQQKKKKKAAAGCAADGACGDPVHHVDGGSIYIYGADNRGMTMYMYHFFAKHFDDCPGSSNCVQCPVVNHGRIAGTWMWMWMDGVQFDIGTHIAGEPPTPCLPPGSRPTHDPSRYWYWDWAPPDPGIYIYTYDYGYTYGD

CATH classification: 2.60.130.10